Protein AF-A0AA86SRF4-F1 (afdb_monomer_lite)

Foldseek 3Di:
DDDDDDDDPPPDDDQDLFKKKFWLFFAAPCWPPRVCCVVPNDVVGLPLNVQCPPDDVLQGQSGGAQTKMWIFDQAPVSATEIEIEFQAPCNVVSCVRPCVVSVVPFQEFWDPPPPDDDDDDDDDDDDPDTHDHYAYEYQAQDRRRYVRQFVSLVRYDDDPQLPGHAHEYEYAPRRVVVCCVVPVVQVDPDDDPPDDDDRTHRHDYHHFDQAQVGWDDDPNWIWGWFWAFQADPDTTTWIWTFDVATEIAEAKHQGGDPRNLLCQACPHVHAHQEYEAEAAAQDDQDRRTGHPVSVLVSCVGRQHQEYEYGNYHSNDDQVVVQVVQCVVCVVVVRYRYGYDGRRPMDTDRSYDDDDDDDDDDDDYDDDDDDDDDDDDDDDDDDDWFWKKKKWKWFFDDDPPLLVVLLVVLVVVCVVVQFPKWFWWAFPVGGIIIIMTTHTHDDPVSVVVVVVVSVVSCVVRPVVGTDRPDMFIWTWDAKDFPVPDRDDDDDAFWKKKKKKKAFPDPCLVLVQVLVRVVRVVCVVVQPQWGMKTWIATDPGSMIMIMIIGNDPCSVVVCVVPDPPCVVSCVSPVVTRIDMDMTMIGTHDMPPVPDDDPDDDDPPDDPPDPDDDDDDDDDDDD

Radius of gyration: 32.55 Å; chains: 1; bounding box: 124×73×65 Å

Sequence (620 aa):
MAASNGFVDGVATPIPSESALIFLGTGCSSMVPNLMCLLQPSNPLCSVCVQSLSIPPERNPNYRCNTSLLIDYCGDANDHKYILIDVGKTFRETVLRWFVSHRIPRVDSIHNIIRRLGLSDECRESKEEGFSPSQIILTHEHADAVLGLDDIRAVQPFSPTNDIDPTPIYLSQHSMDSIAEKFPYLVRKKRKEGEEIRRVAQIDWNIIADDCNQPFSASGLKFTPLPVMHGEDYICLGFLFGEKTRVAYISDVSRFPTSTEYVISKSGAGQLDLLILDSLYKTGSHNVHLCFPQTLETVKRLCPKQTLLIGMTHEFDHHKDNEFLKEWSKRLKHVTMYTAYCDLSGMFDMTMITYFDGNPDSSDQTQTTQDHAEGNNQLNSSNQFGSFLESNFKLMEASDDLVHGLKHFSLTTVSLGCVQSTIFRSIHGNMIIWYGAWPRQSSKEKEELTLTLKSMLSNNISTMAVLTDHSFLEAYGGESRDGSSTAKFSTGDIISLNSAVTTTNDLNDLCYAVLAILRSRFAKMEGTTSGLCLKGQSKPRMVCIHVWKSLHFCYSWILNSDQRKWMMPYLERFSIEMKYDIFRVVYVSGDNVVDLNCISTHQMLENEKESSRKGQVLQN

Secondary structure (DSSP, 8-state):
------------PPPPSSEEEEEEE-B-TT-BS-HHHHHS--SS--HHHHHTTTS-GGG-TT-B-BSEEEEEEEETTTEEEEEEE---TTHHHHIIIIIHHTT----------SSSS-------------PPPPEEE-S--SHHHHGGGGGHHHHSPP-SS--PPPEEEEE-HHHHHHHHHH-HHHH---PPTT--------EEEEE--S-TT--EEETTEEEEEEEEESSSS-EEEEEEE-SSS-EEEE-S-SB--HHHHHHHSTTTT---SEEEEE---SSS--SSS--HHHHHHHHHHH--SEEEEESB-TT--HHHHHHHHHHHHHHHSS-EEEE--TT--EEE-------------------------------------PEEEEEEEEESS-HHHHHHHHHHHHHHHGGGT-SEEEEEEETTSSEEEEEEEE----HHHHHHHHHHHHHHHHHHTTTTEEEEEEEEEEEEEEEETT--SS----TT-EEEEEEEEESSS-HHHHHHHHHHHHHHHHTTSTTEEEEEEEEESSSSEEEEEEEES-HHHHHHHHHHS-HHHHHHHHHTTS-EEEEEEEEEEEEETTTT--------S-SSSSSS---S--------

pLDDT: mean 71.73, std 24.12, range [18.72, 98.5]

Organism: NCBI:txid92480

Structure (mmCIF, N/CA/C/O backbone):
data_AF-A0AA86SRF4-F1
#
_entry.id   AF-A0AA86SRF4-F1
#
loop_
_atom_site.group_PDB
_atom_site.id
_atom_site.type_symbol
_atom_site.label_atom_id
_atom_site.label_alt_id
_atom_site.label_comp_id
_atom_site.label_asym_id
_atom_site.label_entity_id
_atom_site.label_seq_id
_atom_site.pdbx_PDB_ins_code
_atom_site.Cartn_x
_atom_site.Cartn_y
_atom_site.Cartn_z
_atom_site.occupancy
_atom_site.B_iso_or_equiv
_atom_site.auth_seq_id
_atom_site.auth_comp_id
_atom_site.auth_asym_id
_atom_site.auth_atom_id
_atom_site.pdbx_PDB_model_num
ATOM 1 N N . MET A 1 1 ? 6.069 -49.525 -8.607 1.00 32.09 1 MET A N 1
ATOM 2 C CA . MET A 1 1 ? 6.733 -49.073 -7.365 1.00 32.09 1 MET A CA 1
ATOM 3 C C . MET A 1 1 ? 6.749 -47.558 -7.400 1.00 32.09 1 MET A C 1
ATOM 5 O O . MET A 1 1 ? 7.133 -47.024 -8.433 1.00 32.09 1 MET A O 1
ATOM 9 N N . ALA A 1 2 ? 6.272 -46.882 -6.356 1.00 23.36 2 ALA A N 1
ATOM 10 C CA . ALA A 1 2 ? 6.345 -45.424 -6.278 1.00 23.36 2 ALA A CA 1
ATOM 11 C C . ALA A 1 2 ? 7.733 -45.002 -5.774 1.00 23.36 2 ALA A C 1
ATOM 13 O O . ALA A 1 2 ? 8.275 -45.647 -4.879 1.00 23.36 2 ALA A O 1
ATOM 14 N N . ALA A 1 3 ? 8.290 -43.932 -6.340 1.00 23.45 3 ALA A N 1
ATOM 15 C CA . ALA A 1 3 ? 9.460 -43.254 -5.793 1.00 23.45 3 ALA A CA 1
ATOM 16 C C . ALA A 1 3 ? 8.978 -42.018 -5.022 1.00 23.45 3 ALA A C 1
ATOM 18 O O . ALA A 1 3 ? 8.219 -41.209 -5.555 1.00 23.45 3 ALA A O 1
ATOM 19 N N . SER A 1 4 ? 9.382 -41.897 -3.761 1.00 23.97 4 SER A N 1
ATOM 20 C CA . SER A 1 4 ? 8.994 -40.795 -2.884 1.00 23.97 4 SER A CA 1
ATOM 21 C C . SER A 1 4 ? 9.791 -39.530 -3.210 1.00 23.97 4 SER A C 1
ATOM 23 O O . SER A 1 4 ? 10.974 -39.442 -2.877 1.00 23.97 4 SER A O 1
ATOM 25 N N . ASN A 1 5 ? 9.137 -38.531 -3.807 1.00 26.47 5 ASN A N 1
ATOM 26 C CA . ASN A 1 5 ? 9.680 -37.175 -3.859 1.00 26.47 5 ASN A CA 1
ATOM 27 C C . ASN A 1 5 ? 9.592 -36.556 -2.460 1.00 26.47 5 ASN A C 1
ATOM 29 O O . ASN A 1 5 ? 8.534 -36.075 -2.060 1.00 26.47 5 ASN A O 1
ATOM 33 N N . GLY A 1 6 ? 10.701 -36.574 -1.722 1.00 23.67 6 GLY A N 1
ATOM 34 C CA . GLY A 1 6 ? 10.817 -35.808 -0.487 1.00 23.67 6 GLY A CA 1
ATOM 35 C C . GLY A 1 6 ? 10.820 -34.315 -0.802 1.00 23.67 6 GLY A C 1
ATOM 36 O O . GLY A 1 6 ? 11.800 -33.804 -1.346 1.00 23.67 6 GLY A O 1
ATOM 37 N N . PHE A 1 7 ? 9.742 -33.615 -0.449 1.00 24.80 7 PHE A N 1
ATOM 38 C CA . PHE A 1 7 ? 9.851 -32.185 -0.179 1.00 24.80 7 PHE A CA 1
ATOM 39 C C . PHE A 1 7 ? 10.805 -32.011 1.006 1.00 24.80 7 PHE A C 1
ATOM 41 O O . PHE A 1 7 ? 10.726 -32.752 1.983 1.00 24.80 7 PHE A O 1
ATOM 48 N N . VAL A 1 8 ? 11.732 -31.061 0.902 1.00 27.88 8 VAL A N 1
ATOM 49 C CA . VAL A 1 8 ? 12.547 -30.658 2.049 1.00 27.88 8 VAL A CA 1
ATOM 50 C C . VAL A 1 8 ? 11.694 -29.708 2.875 1.00 27.88 8 VAL A C 1
ATOM 52 O O . VAL A 1 8 ? 11.294 -28.663 2.360 1.00 27.88 8 VAL A O 1
ATOM 55 N N . ASP A 1 9 ? 11.422 -30.068 4.128 1.00 24.50 9 ASP A N 1
ATOM 56 C CA . ASP A 1 9 ? 10.666 -29.228 5.055 1.00 24.50 9 ASP A CA 1
ATOM 57 C C . ASP A 1 9 ? 11.393 -27.896 5.276 1.00 24.50 9 ASP A C 1
ATOM 59 O O . ASP A 1 9 ? 12.367 -27.789 6.027 1.00 24.50 9 ASP A O 1
ATOM 63 N N . GLY A 1 10 ? 10.920 -26.856 4.589 1.00 27.25 10 GLY A N 1
ATOM 64 C CA . GLY A 1 10 ? 11.328 -25.488 4.856 1.00 27.25 10 GLY A CA 1
ATOM 65 C C . GLY A 1 10 ? 10.808 -25.097 6.231 1.00 27.25 10 GLY A C 1
ATOM 66 O O . GLY A 1 10 ? 9.599 -24.951 6.394 1.00 27.25 10 GLY A O 1
ATOM 67 N N . VAL A 1 11 ? 11.714 -24.949 7.205 1.00 27.50 11 VAL A N 1
ATOM 68 C CA . VAL A 1 11 ? 11.384 -24.616 8.600 1.00 27.50 11 VAL A CA 1
ATOM 69 C C . VAL A 1 11 ? 10.406 -23.445 8.632 1.00 27.50 11 VAL A C 1
ATOM 71 O O . VAL A 1 11 ? 10.754 -22.318 8.268 1.00 27.50 11 VAL A O 1
ATOM 74 N N . ALA A 1 12 ? 9.172 -23.728 9.045 1.00 30.08 12 ALA A N 1
ATOM 75 C CA . ALA A 1 12 ? 8.108 -22.744 9.053 1.00 30.08 12 ALA A CA 1
ATOM 76 C C . ALA A 1 12 ? 8.444 -21.643 10.064 1.00 30.08 12 ALA A C 1
ATOM 78 O O . ALA A 1 12 ? 8.451 -21.871 11.273 1.00 30.08 12 ALA A O 1
ATOM 79 N N . THR A 1 13 ? 8.703 -20.431 9.569 1.00 32.09 13 THR A N 1
ATOM 80 C CA . THR A 1 13 ? 8.644 -19.239 10.419 1.00 32.09 13 THR A CA 1
ATOM 81 C C . THR A 1 13 ? 7.219 -19.150 10.975 1.00 32.09 13 THR A C 1
ATOM 83 O O . THR A 1 13 ? 6.288 -19.145 10.157 1.00 32.09 13 THR A O 1
ATOM 86 N N . PRO A 1 14 ? 7.027 -19.124 12.307 1.00 35.41 14 PRO A N 1
ATOM 87 C CA . PRO A 1 14 ? 5.695 -19.096 12.897 1.00 35.41 14 PRO A CA 1
ATOM 88 C C . PRO A 1 14 ? 4.945 -17.829 12.478 1.00 35.41 14 PRO A C 1
ATOM 90 O O . PRO A 1 14 ? 5.559 -16.799 12.191 1.00 35.41 14 PRO A O 1
ATOM 93 N N . ILE A 1 15 ? 3.616 -17.920 12.440 1.00 45.78 15 ILE A N 1
ATOM 94 C CA . ILE A 1 15 ? 2.748 -16.752 12.273 1.00 45.78 15 ILE A CA 1
ATOM 95 C C . ILE A 1 15 ? 2.892 -15.891 13.549 1.00 45.78 15 ILE A C 1
ATOM 97 O O . ILE A 1 15 ? 2.915 -16.469 14.641 1.00 45.78 15 ILE A O 1
ATOM 101 N N . PRO A 1 16 ? 3.054 -14.556 13.457 1.00 50.41 16 PRO A N 1
ATOM 102 C CA . PRO A 1 16 ? 3.181 -13.701 14.639 1.00 50.41 16 PRO A CA 1
ATOM 103 C C . PRO A 1 16 ? 1.925 -13.768 15.514 1.00 50.41 16 PRO A C 1
ATOM 105 O O . PRO A 1 16 ? 0.825 -13.626 15.001 1.00 50.41 16 PRO A O 1
ATOM 108 N N . SER A 1 17 ? 2.070 -13.907 16.832 1.00 59.06 17 SER A N 1
ATOM 109 C CA . SER A 1 17 ? 0.950 -13.959 17.793 1.00 59.06 17 SER A CA 1
ATOM 110 C C . SER A 1 17 ? 0.320 -12.584 18.088 1.00 59.06 17 SER A C 1
ATOM 112 O O . SER A 1 17 ? -0.108 -12.313 19.208 1.00 59.06 17 SER A O 1
ATOM 114 N N . GLU A 1 18 ? 0.331 -11.673 17.116 1.00 70.69 18 GLU A N 1
ATOM 115 C CA . GLU A 1 18 ? -0.086 -10.276 17.253 1.00 70.69 18 GLU A CA 1
ATOM 116 C C . GLU A 1 18 ? -0.958 -9.860 16.066 1.00 70.69 18 GLU A C 1
ATOM 118 O O . GLU A 1 18 ? -0.849 -10.418 14.975 1.00 70.69 18 GLU A O 1
ATOM 123 N N . SER A 1 19 ? -1.824 -8.866 16.277 1.00 81.62 19 SER A N 1
ATOM 124 C CA . SER A 1 19 ? -2.638 -8.307 15.194 1.00 81.62 19 SER A CA 1
ATOM 125 C C . SER A 1 19 ? -1.822 -7.317 14.358 1.00 81.62 19 SER A C 1
ATOM 127 O O . SER A 1 19 ? -0.971 -6.595 14.885 1.00 81.62 19 SER A O 1
ATOM 129 N N . ALA A 1 20 ? -2.101 -7.247 13.058 1.00 82.56 20 ALA A N 1
ATOM 130 C CA . ALA A 1 20 ? -1.389 -6.379 12.127 1.00 82.56 20 ALA A CA 1
ATOM 131 C C . ALA A 1 20 ? -2.330 -5.564 11.233 1.00 82.56 20 ALA A C 1
ATOM 133 O O . ALA A 1 20 ? -3.411 -6.009 10.843 1.00 82.56 20 ALA A O 1
ATOM 134 N N . LEU A 1 21 ? -1.882 -4.362 10.867 1.00 85.38 21 LEU A N 1
ATOM 135 C CA . LEU A 1 21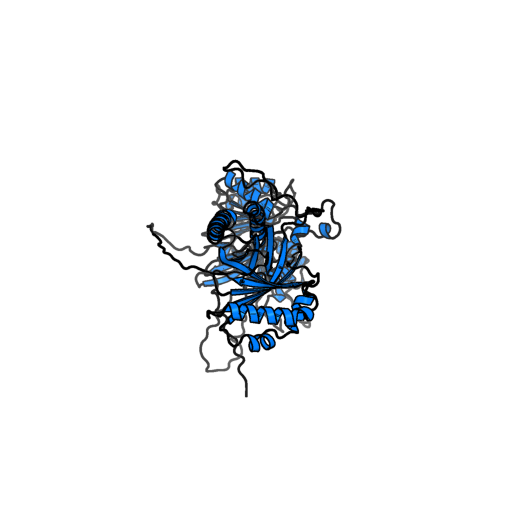 ? -2.516 -3.531 9.844 1.00 85.38 21 LEU A CA 1
ATOM 136 C C . LEU A 1 21 ? -1.647 -3.525 8.589 1.00 85.38 21 LEU A C 1
ATOM 138 O O . LEU A 1 21 ? -0.503 -3.079 8.638 1.00 85.38 21 LEU A O 1
ATOM 142 N N . ILE A 1 22 ? -2.202 -4.015 7.480 1.00 82.31 22 ILE A N 1
ATOM 143 C CA . ILE A 1 22 ? -1.530 -4.188 6.191 1.00 82.31 22 ILE A CA 1
ATOM 144 C C . ILE A 1 22 ? -2.227 -3.299 5.161 1.00 82.31 22 ILE A C 1
ATOM 146 O O . ILE A 1 22 ? -3.333 -3.583 4.694 1.00 82.31 22 ILE A O 1
ATOM 150 N N . PHE A 1 23 ? -1.580 -2.204 4.777 1.00 87.19 23 PHE A N 1
ATOM 151 C CA . PHE A 1 23 ? -2.085 -1.340 3.713 1.00 87.19 23 PHE A CA 1
ATOM 152 C C . PHE A 1 23 ? -1.970 -2.054 2.362 1.00 87.19 23 PHE A C 1
ATOM 154 O O . PHE A 1 23 ? -0.871 -2.398 1.925 1.00 87.19 23 PHE A O 1
ATOM 161 N N . LEU A 1 24 ? -3.098 -2.248 1.678 1.00 86.25 24 LEU A N 1
ATOM 162 C CA . LEU A 1 24 ? -3.122 -2.811 0.327 1.00 86.25 24 LEU A CA 1
ATOM 163 C C . LEU A 1 24 ? -2.938 -1.717 -0.733 1.00 86.25 24 LEU A C 1
ATOM 165 O O . LEU A 1 24 ? -2.275 -1.946 -1.746 1.00 86.25 24 LEU A O 1
ATOM 169 N N . GLY A 1 25 ? -3.476 -0.523 -0.469 1.00 89.38 25 GLY A N 1
ATOM 170 C CA . GLY A 1 25 ? -3.278 0.683 -1.267 1.00 89.38 25 GLY A CA 1
ATOM 171 C C . GLY A 1 25 ? -3.463 1.957 -0.441 1.00 89.38 25 GLY A C 1
ATOM 172 O O . GLY A 1 25 ? -4.143 1.950 0.585 1.00 89.38 25 GLY A O 1
ATOM 173 N N . THR A 1 26 ? -2.822 3.048 -0.871 1.00 94.62 26 THR A N 1
ATOM 174 C CA . THR A 1 26 ? -2.781 4.338 -0.145 1.00 94.62 26 THR A CA 1
ATOM 175 C C . THR A 1 26 ? -2.970 5.562 -1.052 1.00 94.62 26 THR A C 1
ATOM 177 O O . THR A 1 26 ? -2.779 6.700 -0.617 1.00 94.62 26 THR A O 1
ATOM 180 N N . GLY A 1 27 ? -3.315 5.341 -2.325 1.00 93.88 27 GLY A N 1
ATOM 181 C CA . GLY A 1 27 ? -3.467 6.376 -3.345 1.00 93.88 27 GLY A CA 1
ATOM 182 C C . GLY A 1 27 ? -4.923 6.717 -3.655 1.00 93.88 27 GLY A C 1
ATOM 183 O O . GLY A 1 27 ? -5.831 5.920 -3.428 1.00 93.88 27 GLY A O 1
ATOM 184 N N . CYS A 1 28 ? -5.118 7.905 -4.228 1.00 94.62 28 CYS A N 1
ATOM 185 C CA . CYS A 1 28 ? -6.417 8.410 -4.674 1.00 94.62 28 CYS A CA 1
ATOM 186 C C . CYS A 1 28 ? -7.115 7.512 -5.714 1.00 94.62 28 CYS A C 1
ATOM 188 O O . CYS A 1 28 ? -6.526 6.585 -6.283 1.00 94.62 28 CYS A O 1
ATOM 190 N N . SER A 1 29 ? -8.343 7.883 -6.077 1.00 93.69 29 SER A N 1
ATOM 191 C CA . SER A 1 29 ? -9.134 7.261 -7.145 1.00 93.69 29 SER A CA 1
ATOM 192 C C . SER A 1 29 ? -8.411 7.095 -8.490 1.00 93.69 29 SER A C 1
ATOM 194 O O . SER A 1 29 ? -8.712 6.154 -9.228 1.00 93.69 29 SER A O 1
ATOM 196 N N . SER A 1 30 ? -7.432 7.948 -8.824 1.00 92.75 30 SER A N 1
ATOM 197 C CA . SER A 1 30 ? -6.642 7.846 -10.066 1.00 92.75 30 SER A CA 1
ATOM 198 C C . SER A 1 30 ? -5.364 7.000 -9.963 1.00 92.75 30 SER A C 1
ATOM 200 O O . SER A 1 30 ? -4.693 6.829 -10.980 1.00 92.75 30 SER A O 1
ATOM 202 N N . MET A 1 31 ? -5.041 6.485 -8.768 1.00 94.50 31 MET A N 1
ATOM 203 C CA . MET A 1 31 ? -3.782 5.810 -8.416 1.00 94.50 31 MET A CA 1
ATOM 204 C C . MET A 1 31 ? -2.529 6.692 -8.606 1.00 94.50 31 MET A C 1
ATOM 206 O O . MET A 1 31 ? -2.599 7.841 -9.055 1.00 94.50 31 MET A O 1
ATOM 210 N N . VAL A 1 32 ? -1.363 6.147 -8.245 1.00 93.94 32 VAL A N 1
ATOM 211 C CA . VAL A 1 32 ? -0.045 6.684 -8.625 1.00 93.94 32 VAL A CA 1
ATOM 212 C C . VAL A 1 32 ? 0.792 5.532 -9.212 1.00 93.94 32 VAL A C 1
ATOM 214 O O . VAL A 1 32 ? 0.887 4.502 -8.545 1.00 93.94 32 VAL A O 1
ATOM 217 N N . PRO A 1 33 ? 1.384 5.648 -10.421 1.00 93.38 33 PRO A N 1
ATOM 218 C CA . PRO A 1 33 ? 1.424 6.822 -11.302 1.00 93.38 33 PRO A CA 1
ATOM 219 C C . PRO A 1 33 ? 0.057 7.240 -11.846 1.00 93.38 33 PRO A C 1
ATOM 221 O O . PRO A 1 33 ? -0.764 6.411 -12.228 1.00 93.38 33 PRO A O 1
ATOM 224 N N . ASN A 1 34 ? -0.148 8.553 -11.972 1.00 93.06 34 ASN A N 1
ATOM 225 C CA . ASN A 1 34 ? -1.285 9.079 -12.715 1.00 93.06 34 ASN A CA 1
ATOM 226 C C . ASN A 1 34 ? -1.063 8.855 -14.222 1.00 93.06 34 ASN A C 1
ATOM 228 O O . ASN A 1 34 ? -0.059 9.302 -14.784 1.00 93.06 34 ASN A O 1
ATOM 232 N N . LEU A 1 35 ? -2.016 8.194 -14.884 1.00 88.38 35 LEU A N 1
ATOM 233 C CA . LEU A 1 35 ? -1.898 7.785 -16.289 1.00 88.38 35 LEU A CA 1
ATOM 234 C C . LEU A 1 35 ? -1.670 8.957 -17.259 1.00 88.38 35 LEU A C 1
ATOM 236 O O . LEU A 1 35 ? -0.933 8.799 -18.234 1.00 88.38 35 LEU A O 1
ATOM 240 N N . MET A 1 36 ? -2.235 10.142 -16.999 1.00 88.94 36 MET A N 1
ATOM 241 C CA . MET A 1 36 ? -2.053 11.295 -17.889 1.00 88.94 36 MET A CA 1
ATOM 242 C C . MET A 1 36 ? -0.616 11.819 -17.869 1.00 88.94 36 MET A C 1
ATOM 244 O O . MET A 1 36 ? -0.117 12.212 -18.918 1.00 88.94 36 MET A O 1
ATOM 248 N N . CYS A 1 37 ? 0.101 11.732 -16.743 1.00 88.62 37 CYS A N 1
ATOM 249 C CA . CYS A 1 37 ? 1.527 12.082 -16.693 1.00 88.62 37 CYS A CA 1
ATOM 250 C C . CYS A 1 37 ? 2.426 11.132 -17.499 1.00 88.62 37 CYS A C 1
ATOM 252 O O . CYS A 1 37 ? 3.557 11.501 -17.810 1.00 88.62 37 CYS A O 1
ATOM 254 N N . LEU A 1 38 ? 1.950 9.924 -17.818 1.00 82.25 38 LEU A N 1
ATOM 255 C CA . LEU A 1 38 ? 2.671 8.952 -18.644 1.00 82.25 38 LEU A CA 1
ATOM 256 C C . LEU A 1 38 ? 2.307 9.091 -20.129 1.00 82.25 38 LEU A C 1
ATOM 258 O O . LEU A 1 38 ? 3.181 9.016 -20.988 1.00 82.25 38 LEU A O 1
ATOM 262 N N . LEU A 1 39 ? 1.022 9.311 -20.430 1.00 84.19 39 LEU A N 1
ATOM 263 C CA . LEU A 1 39 ? 0.507 9.450 -21.797 1.00 84.19 39 LEU A CA 1
ATOM 264 C C . LEU A 1 39 ? 0.758 10.841 -22.401 1.00 84.19 39 LEU A C 1
ATOM 266 O O . LEU A 1 39 ? 0.905 10.966 -23.615 1.00 84.19 39 LEU A O 1
ATOM 270 N N . GLN A 1 40 ? 0.798 11.885 -21.569 1.00 86.75 40 GLN A N 1
ATOM 271 C CA . GLN A 1 40 ? 1.071 13.274 -21.949 1.00 86.75 40 GLN A CA 1
ATOM 272 C C . GLN A 1 40 ? 2.042 13.907 -20.933 1.00 86.75 40 GLN A C 1
ATOM 274 O O . GLN A 1 40 ? 1.621 14.661 -20.051 1.00 86.75 40 GLN A O 1
ATOM 279 N N . PRO A 1 41 ? 3.349 13.587 -21.008 1.00 80.94 41 PRO A N 1
ATOM 280 C CA . PRO A 1 41 ? 4.312 14.037 -20.011 1.00 80.94 41 PRO A CA 1
ATOM 281 C C . PRO A 1 41 ? 4.491 15.561 -20.012 1.00 80.94 41 PRO A C 1
ATOM 283 O O . PRO A 1 41 ? 4.725 16.180 -21.051 1.00 80.94 41 PRO A O 1
ATOM 286 N N . SER A 1 42 ? 4.410 16.165 -18.827 1.00 78.31 42 SER A N 1
ATOM 287 C CA . SER A 1 42 ? 4.652 17.593 -18.609 1.00 78.31 42 SER A CA 1
ATOM 288 C C . SER A 1 42 ? 6.135 17.958 -18.764 1.00 78.31 42 SER A C 1
ATOM 290 O O . SER A 1 42 ? 7.014 17.105 -18.642 1.00 78.31 42 SER A O 1
ATOM 292 N N . ASN A 1 43 ? 6.432 19.245 -18.964 1.00 73.31 43 ASN A N 1
ATOM 293 C CA . ASN A 1 43 ? 7.792 19.777 -18.851 1.00 73.31 43 ASN A CA 1
ATOM 294 C C . ASN A 1 43 ? 7.833 20.876 -17.766 1.00 73.31 43 ASN A C 1
ATOM 296 O O . ASN A 1 43 ? 7.218 21.924 -17.977 1.00 73.31 43 ASN A O 1
ATOM 300 N N . PRO A 1 44 ? 8.515 20.670 -16.620 1.00 80.25 44 PRO A N 1
ATOM 301 C CA . PRO A 1 44 ? 9.245 19.460 -16.227 1.00 80.25 44 PRO A CA 1
ATOM 302 C C . PRO A 1 44 ? 8.328 18.247 -15.991 1.00 80.25 44 PRO A C 1
ATOM 304 O O . PRO A 1 44 ? 7.126 18.388 -15.757 1.00 80.25 44 PRO A O 1
ATOM 307 N N . LEU A 1 45 ? 8.910 17.045 -16.042 1.00 84.19 45 LEU A N 1
ATOM 308 C CA . LEU A 1 45 ? 8.210 15.782 -15.781 1.00 84.19 45 LEU A CA 1
ATOM 309 C C . LEU A 1 45 ? 7.714 15.709 -14.327 1.00 84.19 45 LEU A C 1
ATOM 311 O O . LEU A 1 45 ? 8.409 16.141 -13.406 1.00 84.19 45 LEU A O 1
ATOM 315 N N . CYS A 1 46 ? 6.549 15.092 -14.103 1.00 90.12 46 CYS A N 1
ATOM 316 C CA . CYS A 1 46 ? 6.061 14.778 -12.757 1.00 90.12 46 CYS A CA 1
ATOM 317 C C . CYS A 1 46 ? 7.014 13.786 -12.062 1.00 90.12 46 CYS A C 1
ATOM 319 O O . CYS A 1 46 ? 7.033 12.597 -12.393 1.00 90.12 46 CYS A O 1
ATOM 321 N N . SER A 1 47 ? 7.791 14.267 -11.085 1.00 90.25 47 SER A N 1
ATOM 322 C CA . SER A 1 47 ? 8.826 13.471 -10.412 1.00 90.25 47 SER A CA 1
ATOM 323 C C . SER A 1 47 ? 8.265 12.221 -9.739 1.00 90.25 47 SER A C 1
ATOM 325 O O . SER A 1 47 ? 8.855 11.155 -9.874 1.00 90.25 47 SER A O 1
ATOM 327 N N . VAL A 1 48 ? 7.111 12.323 -9.076 1.00 92.00 48 VAL A N 1
ATOM 328 C CA . VAL A 1 48 ? 6.479 11.201 -8.363 1.00 92.00 48 VAL A CA 1
ATOM 329 C C . VAL A 1 48 ? 6.032 10.110 -9.336 1.00 92.00 48 VAL A C 1
ATOM 331 O O . VAL A 1 48 ? 6.301 8.939 -9.092 1.00 92.00 48 VAL A O 1
ATOM 334 N N . CYS A 1 49 ? 5.436 10.468 -10.481 1.00 91.12 49 CYS A N 1
ATOM 335 C CA . CYS A 1 49 ? 5.055 9.479 -11.497 1.00 91.12 49 CYS A CA 1
ATOM 336 C C . CYS A 1 49 ? 6.285 8.796 -12.121 1.00 91.12 49 CYS A C 1
ATOM 338 O O . CYS A 1 49 ? 6.277 7.582 -12.307 1.00 91.12 49 CYS A O 1
ATOM 340 N N . VAL A 1 50 ? 7.368 9.537 -12.382 1.00 87.44 50 VAL A N 1
ATOM 341 C CA . VAL A 1 50 ? 8.628 8.953 -12.880 1.00 87.44 50 VAL A CA 1
ATOM 342 C C . VAL A 1 50 ? 9.270 8.031 -11.834 1.00 87.44 50 VAL A C 1
ATOM 344 O O . VAL A 1 50 ? 9.680 6.921 -12.166 1.00 87.44 50 VAL A O 1
ATOM 347 N N . GLN A 1 51 ? 9.311 8.440 -10.562 1.00 86.81 51 GLN A N 1
ATOM 348 C CA . GLN A 1 51 ? 9.814 7.607 -9.464 1.00 86.81 51 GLN A CA 1
ATOM 349 C C . GLN A 1 51 ? 8.955 6.356 -9.238 1.00 86.81 51 GLN A C 1
ATOM 351 O O . GLN A 1 51 ? 9.505 5.283 -9.020 1.00 86.81 51 GLN A O 1
ATOM 356 N N . SER A 1 52 ? 7.627 6.446 -9.359 1.00 85.94 52 SER A N 1
ATOM 357 C CA . SER A 1 52 ? 6.717 5.299 -9.196 1.00 85.94 52 SER A CA 1
ATOM 358 C C . SER A 1 52 ? 6.932 4.170 -10.220 1.00 85.94 52 SER A C 1
ATOM 360 O O . SER A 1 52 ? 6.395 3.080 -10.055 1.00 85.94 52 SER A O 1
ATOM 362 N N . LEU A 1 53 ? 7.754 4.409 -11.250 1.00 83.50 53 LEU A N 1
ATOM 363 C CA . LEU A 1 53 ? 8.167 3.432 -12.261 1.00 83.50 53 LEU A CA 1
ATOM 364 C C . LEU A 1 53 ? 9.680 3.121 -12.245 1.00 83.50 53 LEU A C 1
ATOM 366 O O . LEU A 1 53 ? 10.144 2.345 -13.078 1.00 83.50 53 LEU A O 1
ATOM 370 N N . SER A 1 54 ? 10.472 3.713 -11.340 1.00 78.56 54 SER A N 1
ATOM 371 C CA . SER A 1 54 ? 11.939 3.549 -11.328 1.00 78.56 54 SER A CA 1
ATOM 372 C C . SER A 1 54 ? 12.410 2.218 -10.727 1.00 78.56 54 SER A C 1
ATOM 374 O O . SER A 1 54 ? 13.468 1.708 -11.102 1.00 78.56 54 SER A O 1
ATOM 376 N N . ILE A 1 55 ? 11.620 1.654 -9.811 1.00 77.88 55 ILE A N 1
ATOM 377 C CA . ILE A 1 55 ? 11.836 0.370 -9.131 1.00 77.88 55 ILE A CA 1
ATOM 378 C C . ILE A 1 55 ? 10.512 -0.418 -9.070 1.00 77.88 55 ILE A C 1
ATOM 380 O O . ILE A 1 55 ? 9.451 0.212 -9.153 1.00 77.88 55 ILE A O 1
ATOM 384 N N . PRO A 1 56 ? 10.548 -1.764 -8.938 1.00 74.62 56 PRO A N 1
ATOM 385 C CA . PRO A 1 56 ? 9.350 -2.607 -8.952 1.00 74.62 56 PRO A CA 1
ATOM 386 C C . PRO A 1 56 ? 8.288 -2.156 -7.937 1.00 74.62 56 PRO A C 1
ATOM 388 O O . PRO A 1 56 ? 8.672 -1.753 -6.832 1.00 74.62 56 PRO A O 1
ATOM 391 N N . PRO A 1 57 ? 6.983 -2.219 -8.275 1.00 69.56 57 PRO A N 1
ATOM 392 C CA . PRO A 1 57 ? 5.912 -1.641 -7.464 1.00 69.56 57 PRO A CA 1
ATOM 393 C C . PRO A 1 57 ? 5.916 -2.084 -6.001 1.00 69.56 57 PRO A C 1
ATOM 395 O O . PRO A 1 57 ? 5.573 -1.292 -5.130 1.00 69.56 57 PRO A O 1
ATOM 398 N N . GLU A 1 58 ? 6.329 -3.322 -5.724 1.00 66.88 58 GLU A N 1
ATOM 399 C CA . GLU A 1 58 ? 6.371 -3.946 -4.395 1.00 66.88 58 GLU A CA 1
ATOM 400 C C . GLU A 1 58 ? 7.367 -3.260 -3.449 1.00 66.88 58 GLU A C 1
ATOM 402 O O . GLU A 1 58 ? 7.270 -3.389 -2.234 1.00 66.88 58 GLU A O 1
ATOM 407 N N . ARG A 1 59 ? 8.326 -2.506 -3.995 1.00 72.00 59 ARG A N 1
ATOM 408 C CA . ARG A 1 59 ? 9.357 -1.777 -3.241 1.00 72.00 59 ARG A CA 1
ATOM 409 C C . ARG A 1 59 ? 9.257 -0.263 -3.432 1.00 72.00 59 ARG A C 1
ATOM 411 O O . ARG A 1 59 ? 10.202 0.446 -3.100 1.00 72.00 59 ARG A O 1
ATOM 418 N N . ASN A 1 60 ? 8.167 0.227 -4.024 1.00 77.56 60 ASN A N 1
ATOM 419 C CA . ASN A 1 60 ? 8.069 1.590 -4.529 1.00 77.56 60 ASN A CA 1
ATOM 420 C C . ASN A 1 60 ? 7.006 2.403 -3.775 1.00 77.56 60 ASN A C 1
ATOM 422 O O . ASN A 1 60 ? 5.830 2.338 -4.135 1.00 77.56 60 ASN A O 1
ATOM 426 N N . PRO A 1 61 ? 7.384 3.241 -2.793 1.00 82.06 61 PRO A N 1
ATOM 427 C CA . PRO A 1 61 ? 6.410 3.971 -1.985 1.00 82.06 61 PRO A CA 1
ATOM 428 C C . PRO A 1 61 ? 5.696 5.128 -2.701 1.00 82.06 61 PRO A C 1
ATOM 430 O O . PRO A 1 61 ? 4.760 5.737 -2.168 1.00 82.06 61 PRO A O 1
ATOM 433 N N . ASN A 1 62 ? 6.088 5.399 -3.947 1.00 85.88 62 ASN A N 1
ATOM 434 C CA . ASN A 1 62 ? 5.368 6.286 -4.849 1.00 85.88 62 ASN A CA 1
ATOM 435 C C . ASN A 1 62 ? 4.478 5.531 -5.854 1.00 85.88 62 ASN A C 1
ATOM 437 O O . ASN A 1 62 ? 3.675 6.182 -6.513 1.00 85.88 62 ASN A O 1
ATOM 441 N N . TYR A 1 63 ? 4.525 4.194 -5.934 1.00 89.06 63 TYR A N 1
ATOM 442 C CA . TYR A 1 63 ? 3.480 3.398 -6.591 1.00 89.06 63 TYR A CA 1
ATOM 443 C C . TYR A 1 63 ? 2.360 3.109 -5.583 1.00 89.06 63 TYR A C 1
ATOM 445 O O . TYR A 1 63 ? 2.584 2.475 -4.551 1.00 89.06 63 TYR A O 1
ATOM 453 N N . ARG A 1 64 ? 1.137 3.564 -5.870 1.00 92.38 64 ARG A N 1
ATOM 454 C CA . ARG A 1 64 ? 0.003 3.480 -4.939 1.00 92.38 64 ARG A CA 1
ATOM 455 C C . ARG A 1 64 ? -1.254 2.985 -5.641 1.00 92.38 64 ARG A C 1
ATOM 457 O O . ARG A 1 64 ? -1.835 3.697 -6.462 1.00 92.38 64 ARG A O 1
ATOM 464 N N . CYS A 1 65 ? -1.685 1.783 -5.265 1.00 93.75 65 CYS A N 1
ATOM 465 C CA . CYS A 1 65 ? -3.020 1.261 -5.552 1.00 93.75 65 CYS A CA 1
ATOM 466 C C . CYS A 1 65 ? -4.102 2.110 -4.854 1.00 93.75 65 CYS A C 1
ATOM 468 O O . CYS A 1 65 ? -3.780 2.913 -3.970 1.00 93.75 65 CYS A O 1
ATOM 470 N N . ASN A 1 66 ? -5.375 1.927 -5.226 1.00 94.94 66 ASN A N 1
ATOM 471 C CA . ASN A 1 66 ? -6.479 2.613 -4.550 1.00 94.94 66 ASN A CA 1
ATOM 472 C C . ASN A 1 66 ? -6.522 2.244 -3.064 1.00 94.94 66 ASN A C 1
ATOM 474 O O . ASN A 1 66 ? -6.233 1.101 -2.704 1.00 94.94 66 ASN A O 1
ATOM 478 N N . THR A 1 67 ? -6.868 3.225 -2.230 1.00 95.31 67 THR A N 1
ATOM 479 C CA . THR A 1 67 ? -7.044 3.092 -0.781 1.00 95.31 67 THR A CA 1
ATOM 480 C C . THR A 1 67 ? -7.798 1.811 -0.399 1.00 95.31 67 THR A C 1
ATOM 482 O O . THR A 1 67 ? -8.914 1.582 -0.849 1.00 95.31 67 THR A O 1
ATOM 485 N N . SER A 1 68 ? -7.153 0.956 0.400 1.00 94.12 68 SER A N 1
ATOM 486 C CA . SER A 1 68 ? -7.720 -0.291 0.934 1.00 94.12 68 SER A CA 1
ATOM 487 C C . SER A 1 68 ? -6.823 -0.809 2.065 1.00 94.12 68 SER A C 1
ATOM 489 O O . SER A 1 68 ? -5.591 -0.697 1.987 1.00 94.12 68 SER A O 1
ATOM 491 N N . LEU A 1 69 ? -7.425 -1.349 3.126 1.00 92.75 69 LEU A N 1
ATOM 492 C CA . LEU A 1 69 ? -6.735 -1.801 4.339 1.00 92.75 69 LEU A CA 1
ATOM 493 C C . LEU A 1 69 ? -7.129 -3.236 4.681 1.00 92.75 69 LEU A C 1
ATOM 495 O O . LEU A 1 69 ? -8.310 -3.544 4.792 1.00 92.75 69 LEU A O 1
ATOM 499 N N . LEU A 1 70 ? -6.142 -4.092 4.925 1.00 89.25 70 LEU A N 1
ATOM 500 C CA . LEU A 1 70 ? -6.347 -5.438 5.439 1.00 89.25 70 LEU A CA 1
ATOM 501 C C . LEU A 1 70 ? -5.909 -5.500 6.904 1.00 89.25 70 LEU A C 1
ATOM 503 O O . LEU A 1 70 ? -4.779 -5.156 7.246 1.00 89.25 70 LEU A O 1
ATOM 507 N N . ILE A 1 71 ? -6.823 -5.922 7.767 1.00 89.12 71 ILE A N 1
ATOM 508 C CA . ILE A 1 71 ? -6.593 -6.163 9.188 1.00 89.12 71 ILE A CA 1
ATOM 509 C C . ILE A 1 71 ? -6.366 -7.667 9.347 1.00 89.12 71 ILE A C 1
ATOM 511 O O . ILE A 1 71 ? -7.257 -8.453 9.024 1.00 89.12 71 ILE A O 1
ATOM 515 N 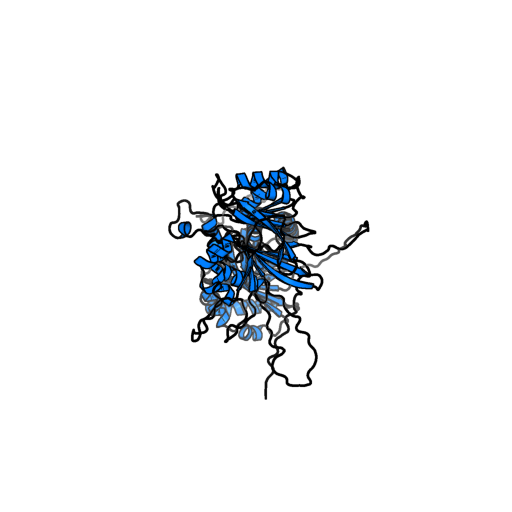N . ASP A 1 72 ? -5.194 -8.063 9.833 1.00 84.31 72 ASP A N 1
ATOM 516 C CA . ASP A 1 72 ? -4.954 -9.406 10.364 1.00 84.31 72 ASP A CA 1
ATOM 517 C C . ASP A 1 72 ? -5.244 -9.348 11.869 1.00 84.31 72 ASP A C 1
ATOM 519 O O . ASP A 1 72 ? -4.491 -8.736 12.629 1.00 84.31 72 ASP A O 1
ATOM 523 N N . TYR A 1 73 ? -6.392 -9.881 12.289 1.00 84.31 73 TYR A N 1
ATOM 524 C CA . TYR A 1 73 ? -6.830 -9.869 13.681 1.00 84.31 73 TYR A CA 1
ATOM 525 C C . TYR A 1 73 ? -6.608 -11.242 14.317 1.00 84.31 73 TYR A C 1
ATOM 527 O O . TYR A 1 73 ? -7.326 -12.201 14.025 1.00 84.31 73 TYR A O 1
ATOM 535 N N . CYS A 1 74 ? -5.624 -11.319 15.212 1.00 79.62 74 CYS A N 1
ATOM 536 C CA . CYS A 1 74 ? -5.364 -12.495 16.034 1.00 79.62 74 CYS A CA 1
ATOM 537 C C . CYS A 1 74 ? -6.256 -12.451 17.285 1.00 79.62 74 CYS A C 1
ATOM 539 O O . CYS A 1 74 ? -6.182 -11.500 18.065 1.00 79.62 74 CYS A O 1
ATOM 541 N N . GLY A 1 75 ? -7.129 -13.448 17.456 1.00 69.06 75 GLY A N 1
ATOM 542 C CA . GLY A 1 75 ? -8.014 -13.570 18.623 1.00 69.06 75 GLY A CA 1
ATOM 543 C C . GLY A 1 75 ? -7.462 -14.485 19.724 1.00 69.06 75 GLY A C 1
ATOM 544 O O . GLY A 1 75 ? -6.464 -15.170 19.526 1.00 69.06 75 GLY A O 1
ATOM 545 N N . ASP A 1 76 ? -8.169 -14.570 20.857 1.00 64.00 76 ASP A N 1
ATOM 546 C CA . ASP A 1 76 ? -7.758 -15.265 22.100 1.00 64.00 76 ASP A CA 1
ATOM 547 C C . ASP A 1 76 ? -7.259 -16.719 21.942 1.00 64.00 76 ASP A C 1
ATOM 549 O O . ASP A 1 76 ? -6.544 -17.234 22.800 1.00 64.00 76 ASP A O 1
ATOM 553 N N . ALA A 1 77 ? -7.644 -17.402 20.860 1.00 60.72 77 ALA A N 1
ATOM 554 C CA . ALA A 1 77 ? -7.226 -18.769 20.535 1.00 60.72 77 ALA A CA 1
ATOM 555 C C . ALA A 1 77 ? -5.918 -18.852 19.710 1.00 60.72 77 ALA A C 1
ATOM 557 O O . ALA A 1 77 ? -5.551 -19.939 19.274 1.00 60.72 77 ALA A O 1
ATOM 558 N N . ASN A 1 78 ? -5.247 -17.721 19.460 1.00 63.97 78 ASN A N 1
ATOM 559 C CA . ASN A 1 78 ? -4.206 -17.548 18.435 1.00 63.97 78 ASN A CA 1
ATOM 560 C C . ASN A 1 78 ? -4.700 -17.913 17.009 1.00 63.97 78 ASN A C 1
ATOM 562 O O . ASN A 1 78 ? -3.947 -18.392 16.160 1.00 63.97 78 ASN A O 1
ATOM 566 N N . ASP A 1 79 ? -5.994 -17.687 16.763 1.00 72.50 79 ASP A N 1
ATOM 567 C CA . ASP A 1 79 ? -6.672 -17.854 15.473 1.00 72.50 79 ASP A CA 1
ATOM 568 C C . ASP A 1 79 ? -6.680 -16.516 14.718 1.00 72.50 79 ASP A C 1
ATOM 570 O O . ASP A 1 79 ? -7.111 -15.495 15.267 1.00 72.50 79 ASP A O 1
ATOM 574 N N . HIS A 1 80 ? -6.190 -16.531 13.476 1.00 75.31 80 HIS A N 1
ATOM 575 C CA . HIS A 1 80 ? -5.972 -15.349 12.641 1.00 75.31 80 HIS A CA 1
ATOM 576 C C . HIS A 1 80 ? -7.139 -15.111 11.689 1.00 75.31 80 HIS A C 1
ATOM 578 O O . HIS A 1 80 ? -7.511 -15.980 10.897 1.00 75.31 80 HIS A O 1
ATOM 584 N N . LYS A 1 81 ? -7.712 -13.908 11.749 1.00 81.88 81 LYS A N 1
ATOM 585 C CA . LYS A 1 81 ? -8.938 -13.559 11.032 1.00 81.88 81 LYS A CA 1
ATOM 586 C C . LYS A 1 81 ? -8.750 -12.282 10.239 1.00 81.88 81 LYS A C 1
ATOM 588 O O . LYS A 1 81 ? -8.492 -11.215 10.787 1.00 81.88 81 LYS A O 1
ATOM 593 N N . TYR A 1 82 ? -8.953 -12.395 8.937 1.00 84.00 82 TYR A N 1
ATOM 594 C CA . TYR A 1 82 ? -8.704 -11.313 7.999 1.00 84.00 82 TYR A CA 1
ATOM 595 C C . TYR A 1 82 ? -9.962 -10.461 7.801 1.00 84.00 82 TYR A C 1
ATOM 597 O O . TYR A 1 82 ? -11.045 -10.988 7.538 1.00 84.00 82 TYR A O 1
ATOM 605 N N . ILE A 1 83 ? -9.837 -9.141 7.926 1.00 90.38 83 ILE A N 1
ATOM 606 C CA . ILE A 1 83 ? -10.934 -8.190 7.700 1.00 90.38 83 ILE A CA 1
ATOM 607 C C . ILE A 1 83 ? -10.454 -7.136 6.707 1.00 90.38 83 ILE A C 1
ATOM 609 O O . ILE A 1 83 ? -9.473 -6.439 6.957 1.00 90.38 83 ILE A O 1
ATOM 613 N N . LEU A 1 84 ? -11.121 -7.042 5.562 1.00 92.94 84 LEU A N 1
ATOM 614 C CA . LEU A 1 84 ? -10.728 -6.194 4.442 1.00 92.94 84 LEU A CA 1
ATOM 615 C C . LEU A 1 84 ? -11.635 -4.966 4.359 1.00 92.94 84 LEU A C 1
ATOM 617 O O . LEU A 1 84 ? -12.838 -5.109 4.166 1.00 92.94 84 LEU A O 1
ATOM 621 N N . ILE A 1 85 ? -11.062 -3.771 4.459 1.00 96.50 85 ILE A N 1
ATOM 622 C CA . ILE A 1 85 ? -11.754 -2.517 4.167 1.00 96.50 85 ILE A CA 1
ATOM 623 C C . ILE A 1 85 ? -11.491 -2.136 2.705 1.00 96.50 85 ILE A C 1
ATOM 625 O O . ILE A 1 85 ? -10.338 -1.953 2.299 1.00 96.50 85 ILE A O 1
ATOM 629 N N . ASP A 1 86 ? -12.587 -2.030 1.954 1.00 97.44 86 ASP A N 1
ATOM 630 C CA . ASP A 1 86 ? -12.705 -1.740 0.522 1.00 97.44 86 ASP A CA 1
ATOM 631 C C . ASP A 1 86 ? -12.034 -2.730 -0.453 1.00 97.44 86 ASP A C 1
ATOM 633 O O . ASP A 1 86 ? -10.960 -3.291 -0.230 1.00 97.44 86 ASP A O 1
ATOM 637 N N . VAL A 1 87 ? -12.697 -2.925 -1.597 1.00 94.12 87 VAL A N 1
ATOM 638 C CA . VAL A 1 87 ? -12.302 -3.799 -2.714 1.00 94.12 87 VAL A CA 1
ATOM 639 C C . VAL A 1 87 ? -12.346 -3.012 -4.023 1.00 94.12 87 VAL A C 1
ATOM 641 O O . VAL A 1 87 ? -13.168 -3.244 -4.911 1.00 94.12 87 VAL A O 1
ATOM 644 N N . GLY A 1 88 ? -11.442 -2.043 -4.144 1.00 93.31 88 GLY A N 1
ATOM 645 C CA . GLY A 1 88 ? -11.295 -1.211 -5.335 1.00 93.31 88 GLY A CA 1
ATOM 646 C C . GLY A 1 88 ? -10.904 -1.968 -6.606 1.00 93.31 88 GLY A C 1
ATOM 647 O O . GLY A 1 88 ? -10.494 -3.126 -6.576 1.00 93.31 88 GLY A O 1
ATOM 648 N N . LYS A 1 89 ? -10.930 -1.276 -7.750 1.00 94.06 89 LYS A N 1
ATOM 649 C CA . LYS A 1 89 ? -10.440 -1.790 -9.053 1.00 94.06 89 LYS A CA 1
ATOM 650 C C . LYS A 1 89 ? -8.998 -2.329 -9.046 1.00 94.06 89 LYS A C 1
ATOM 652 O O . LYS A 1 89 ? -8.647 -3.104 -9.929 1.00 94.06 89 LYS A O 1
ATOM 657 N N . THR A 1 90 ? -8.165 -1.958 -8.070 1.00 92.38 90 THR A N 1
ATOM 658 C CA . THR A 1 90 ? -6.815 -2.522 -7.877 1.00 92.38 90 THR A CA 1
ATOM 659 C C . THR A 1 90 ? -6.771 -3.800 -7.028 1.00 92.38 90 THR A C 1
ATOM 661 O O . THR A 1 90 ? -5.696 -4.372 -6.891 1.00 92.38 90 THR A O 1
ATOM 664 N N . PHE A 1 91 ? -7.894 -4.285 -6.482 1.00 90.31 91 PHE A N 1
ATOM 665 C CA . PHE A 1 91 ? -7.958 -5.440 -5.568 1.00 90.31 91 PHE A CA 1
ATOM 666 C C . PHE A 1 91 ? -7.216 -6.682 -6.088 1.00 90.31 91 PHE A C 1
ATOM 668 O O . PHE A 1 91 ? -6.441 -7.308 -5.371 1.00 90.31 91 PHE A O 1
ATOM 675 N N . ARG A 1 92 ? -7.375 -7.015 -7.372 1.00 85.81 92 ARG A N 1
ATOM 676 C CA . ARG A 1 92 ? -6.673 -8.156 -7.972 1.00 85.81 92 ARG A CA 1
ATOM 677 C C . ARG A 1 92 ? -5.152 -7.969 -8.042 1.00 85.81 92 ARG A C 1
ATOM 679 O O . ARG A 1 92 ? -4.421 -8.951 -7.955 1.00 85.81 92 ARG A O 1
ATOM 686 N N . GLU A 1 93 ? -4.668 -6.736 -8.183 1.00 85.88 93 GLU A N 1
ATOM 687 C CA . GLU A 1 93 ? -3.234 -6.426 -8.123 1.00 85.88 93 GLU A CA 1
ATOM 688 C C . GLU A 1 93 ? -2.712 -6.547 -6.683 1.00 85.88 93 GLU A C 1
ATOM 690 O O . GLU A 1 93 ? -1.676 -7.169 -6.449 1.00 85.88 93 GLU A O 1
ATOM 695 N N . THR A 1 94 ? -3.453 -6.016 -5.704 1.00 81.44 94 THR A N 1
ATOM 696 C CA . THR A 1 94 ? -3.046 -6.042 -4.291 1.00 81.44 94 THR A CA 1
ATOM 697 C C . THR A 1 94 ? -3.065 -7.456 -3.707 1.00 81.44 94 THR A C 1
ATOM 699 O O . THR A 1 94 ? -2.165 -7.803 -2.945 1.00 81.44 94 THR A O 1
ATOM 702 N N . VAL A 1 95 ? -3.995 -8.319 -4.135 1.00 78.56 95 VAL A N 1
ATOM 703 C CA . VAL A 1 95 ? -3.967 -9.762 -3.836 1.00 78.56 95 VAL A CA 1
ATOM 704 C C . VAL A 1 95 ? -2.694 -10.417 -4.380 1.00 78.56 95 VAL A C 1
ATOM 706 O O . VAL A 1 95 ? -1.977 -11.077 -3.628 1.00 78.56 95 VAL A O 1
ATOM 709 N N . LEU A 1 96 ? -2.373 -10.213 -5.664 1.00 74.75 96 LEU A N 1
ATOM 710 C CA . LEU A 1 96 ? -1.196 -10.826 -6.297 1.00 74.75 96 LEU A CA 1
ATOM 711 C C . LEU A 1 96 ? 0.131 -10.381 -5.660 1.00 74.75 96 LEU A C 1
ATOM 713 O O . LEU A 1 96 ? 1.064 -11.179 -5.599 1.00 74.75 96 LEU A O 1
ATOM 717 N N . ARG A 1 97 ? 0.210 -9.134 -5.182 1.00 71.56 97 ARG A N 1
ATOM 718 C CA . ARG A 1 97 ? 1.406 -8.560 -4.543 1.00 71.56 97 ARG A CA 1
ATOM 719 C C . ARG A 1 97 ? 1.542 -8.942 -3.068 1.00 71.56 97 ARG A C 1
ATOM 721 O O . ARG A 1 97 ? 2.614 -9.366 -2.637 1.00 71.56 97 ARG A O 1
ATOM 728 N N . TRP A 1 98 ? 0.474 -8.787 -2.286 1.00 70.06 98 TRP A N 1
ATOM 729 C CA . TRP A 1 98 ? 0.575 -8.756 -0.824 1.00 70.06 98 TRP A CA 1
ATOM 730 C C . TRP A 1 98 ? 0.108 -10.034 -0.136 1.00 70.06 98 TRP A C 1
ATOM 732 O O . TRP A 1 98 ? 0.735 -10.431 0.844 1.00 70.06 98 TRP A O 1
ATOM 742 N N . PHE A 1 99 ? -0.925 -10.717 -0.643 1.00 68.44 99 PHE A N 1
ATOM 743 C CA . PHE A 1 99 ? -1.463 -11.914 0.022 1.00 68.44 99 PHE A CA 1
ATOM 744 C C . PHE A 1 99 ? -0.458 -13.070 -0.054 1.00 68.44 99 PHE A C 1
ATOM 746 O O . PHE A 1 99 ? -0.228 -13.756 0.938 1.00 68.44 99 PHE A O 1
ATOM 753 N N . VAL A 1 100 ? 0.217 -13.226 -1.200 1.00 59.16 100 VAL A N 1
ATOM 754 C CA . VAL A 1 100 ? 1.306 -14.204 -1.380 1.00 59.16 100 VAL A CA 1
ATOM 755 C C . VAL A 1 100 ? 2.476 -13.906 -0.434 1.00 59.16 100 VAL A C 1
ATOM 757 O O . VAL A 1 100 ? 2.996 -14.817 0.207 1.00 59.16 100 VAL A O 1
ATOM 760 N N . SER A 1 101 ? 2.862 -12.632 -0.313 1.00 58.12 101 SER A N 1
ATOM 761 C CA . SER A 1 101 ? 3.997 -12.182 0.506 1.00 58.12 101 SER A CA 1
ATOM 762 C C . SER A 1 101 ? 3.751 -12.377 2.008 1.00 58.12 101 SER A C 1
ATOM 764 O O . SER A 1 101 ? 4.617 -12.897 2.709 1.00 58.12 101 SER A O 1
ATOM 766 N N . HIS A 1 102 ? 2.540 -12.068 2.480 1.00 56.97 102 HIS A N 1
ATOM 767 C CA . HIS A 1 102 ? 2.099 -12.281 3.864 1.00 56.97 102 HIS A CA 1
ATOM 768 C C . HIS A 1 102 ? 1.623 -13.722 4.154 1.00 56.97 102 HIS A C 1
ATOM 770 O O . HIS A 1 102 ? 1.216 -14.016 5.273 1.00 56.97 102 HIS A O 1
ATOM 776 N N . ARG A 1 103 ? 1.666 -14.634 3.168 1.00 59.53 103 ARG A N 1
ATOM 777 C CA . ARG A 1 103 ? 1.129 -16.013 3.236 1.00 59.53 103 ARG A CA 1
ATOM 778 C C . ARG A 1 103 ? -0.360 -16.116 3.613 1.00 59.53 103 ARG A C 1
ATOM 780 O O . ARG A 1 103 ? -0.780 -17.141 4.145 1.00 59.53 103 ARG A O 1
ATOM 787 N N . ILE A 1 104 ? -1.155 -15.090 3.318 1.00 55.81 104 ILE A N 1
ATOM 788 C CA . ILE A 1 104 ? -2.591 -15.040 3.629 1.00 55.81 104 ILE A CA 1
ATOM 789 C C . ILE A 1 104 ? -3.289 -16.134 2.809 1.00 5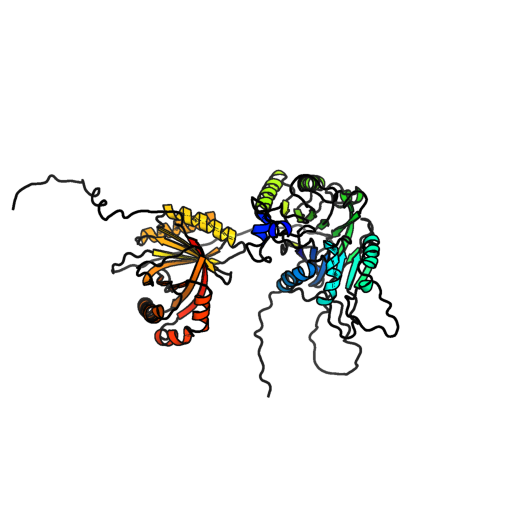5.81 104 ILE A C 1
ATOM 791 O O . ILE A 1 104 ? -3.289 -16.025 1.579 1.00 55.81 104 ILE A O 1
ATOM 795 N N . PRO A 1 105 ? -3.843 -17.197 3.432 1.00 47.72 105 PRO A N 1
ATOM 796 C CA . PRO A 1 105 ? -4.158 -18.424 2.702 1.00 47.72 105 PRO A CA 1
ATOM 797 C C . PRO A 1 105 ? -5.170 -18.222 1.572 1.00 47.72 105 PRO A C 1
ATOM 799 O O . PRO A 1 105 ? -4.880 -18.580 0.427 1.00 47.72 105 PRO A O 1
ATOM 802 N N . ARG A 1 106 ? -6.341 -17.647 1.891 1.00 52.06 106 ARG A N 1
ATOM 803 C CA . ARG A 1 106 ? -7.456 -17.321 0.979 1.00 52.06 106 ARG A CA 1
ATOM 804 C C . ARG A 1 106 ? -8.361 -16.242 1.586 1.00 52.06 106 ARG A C 1
ATOM 806 O O . ARG A 1 106 ? -8.253 -15.926 2.767 1.00 52.06 106 ARG A O 1
ATOM 813 N N . VAL A 1 107 ? -9.305 -15.740 0.785 1.00 47.34 107 VAL A N 1
ATOM 814 C CA . VAL A 1 107 ? -10.563 -15.159 1.293 1.00 47.34 107 VAL A CA 1
ATOM 815 C C . VAL A 1 107 ? -11.567 -16.303 1.356 1.00 47.34 107 VAL A C 1
ATOM 817 O O . VAL A 1 107 ? -12.351 -16.523 0.432 1.00 47.34 107 VAL A O 1
ATOM 820 N N . ASP A 1 108 ? -11.441 -17.123 2.396 1.00 44.78 108 ASP A N 1
ATOM 821 C CA . ASP A 1 108 ? -12.231 -18.345 2.507 1.00 44.78 108 ASP A CA 1
ATOM 822 C C . ASP A 1 108 ? -13.694 -18.064 2.863 1.00 44.78 108 ASP A C 1
ATOM 824 O O . ASP A 1 108 ? -14.085 -17.003 3.353 1.00 44.78 108 ASP A O 1
ATOM 828 N N . SER A 1 109 ? -14.529 -19.059 2.596 1.00 34.53 109 SER A N 1
ATOM 829 C CA . SER A 1 109 ? -15.889 -19.202 3.109 1.00 34.53 109 SER A CA 1
ATOM 830 C C . SER A 1 109 ? -16.130 -20.712 3.217 1.00 34.53 109 SER A C 1
ATOM 832 O O . SER A 1 109 ? -15.784 -21.452 2.296 1.00 34.53 109 SER A O 1
ATOM 834 N N . ILE A 1 110 ? -16.531 -21.186 4.401 1.00 29.61 110 ILE A N 1
ATOM 835 C CA . ILE A 1 110 ? -16.058 -22.474 4.944 1.00 29.61 110 ILE A CA 1
ATOM 836 C C . ILE A 1 110 ? -16.447 -23.701 4.097 1.00 29.61 110 ILE A C 1
ATOM 838 O O . ILE A 1 110 ? -17.548 -23.841 3.567 1.00 29.61 110 ILE A O 1
ATOM 842 N N . HIS A 1 111 ? -15.509 -24.647 3.993 1.00 29.64 111 HIS A N 1
ATOM 843 C CA . HIS A 1 111 ? -15.675 -25.874 3.219 1.00 29.64 111 HIS A CA 1
ATOM 844 C C . HIS A 1 111 ? -16.461 -26.948 3.993 1.00 29.64 111 HIS A C 1
ATOM 846 O O . HIS A 1 111 ? -15.897 -27.803 4.675 1.00 29.64 111 HIS A O 1
ATOM 852 N N . ASN A 1 112 ? -17.788 -26.938 3.867 1.00 28.66 112 ASN A N 1
ATOM 853 C CA . ASN A 1 112 ? -18.684 -27.824 4.620 1.00 28.66 112 ASN A CA 1
ATOM 854 C C . ASN A 1 112 ? -18.821 -29.252 4.019 1.00 28.66 112 ASN A C 1
ATOM 856 O O . ASN A 1 112 ? -19.928 -29.753 3.812 1.00 28.66 112 ASN A O 1
ATOM 860 N N . ILE A 1 113 ? -17.697 -29.934 3.730 1.00 29.52 113 ILE A N 1
ATOM 861 C CA . ILE A 1 113 ? -17.667 -31.310 3.167 1.00 29.52 113 ILE A CA 1
ATOM 862 C C . ILE A 1 113 ? -16.997 -32.332 4.112 1.00 29.52 113 ILE A C 1
ATOM 864 O O . ILE A 1 113 ? -16.266 -33.221 3.691 1.00 29.52 113 ILE A O 1
ATOM 868 N N . ILE A 1 114 ? -17.332 -32.282 5.407 1.00 29.91 114 ILE A N 1
ATOM 869 C CA . ILE A 1 114 ? -17.141 -33.420 6.335 1.00 29.91 114 ILE A CA 1
ATOM 870 C C . ILE A 1 114 ? -18.466 -33.736 7.050 1.00 29.91 114 ILE A C 1
ATOM 872 O O . ILE A 1 114 ? -18.574 -33.653 8.272 1.00 29.91 114 ILE A O 1
ATOM 876 N N . ARG A 1 115 ? -19.526 -34.057 6.281 1.00 29.08 115 ARG A N 1
ATOM 877 C CA . ARG A 1 115 ? -20.792 -34.566 6.867 1.00 29.08 115 ARG A CA 1
ATOM 878 C C . ARG A 1 115 ? -21.794 -35.306 5.969 1.00 29.08 115 ARG A C 1
ATOM 880 O O . ARG A 1 115 ? -22.858 -35.661 6.473 1.00 29.08 115 ARG A O 1
ATOM 887 N N . ARG A 1 116 ? -21.527 -35.534 4.672 1.00 29.72 116 ARG A N 1
ATOM 888 C CA . ARG A 1 116 ? -22.563 -36.026 3.725 1.00 29.72 116 ARG A CA 1
ATOM 889 C C . ARG A 1 116 ? -22.327 -37.355 3.003 1.00 29.72 116 ARG A C 1
ATOM 891 O O . ARG A 1 116 ? -23.224 -37.787 2.286 1.00 29.72 116 ARG A O 1
ATOM 898 N N . LEU A 1 117 ? -21.207 -38.036 3.236 1.00 27.30 117 LEU A N 1
ATOM 899 C CA . LEU A 1 117 ? -21.012 -39.432 2.828 1.00 27.30 117 LEU A CA 1
ATOM 900 C C . LEU A 1 117 ? -20.522 -40.231 4.038 1.00 27.30 117 LEU A C 1
ATOM 902 O O . LEU A 1 117 ? -19.393 -40.061 4.483 1.00 27.30 117 LEU A O 1
ATOM 906 N N . GLY A 1 118 ? -21.406 -41.057 4.599 1.00 33.50 118 GLY A N 1
ATOM 907 C CA . GLY A 1 118 ? -21.083 -41.923 5.730 1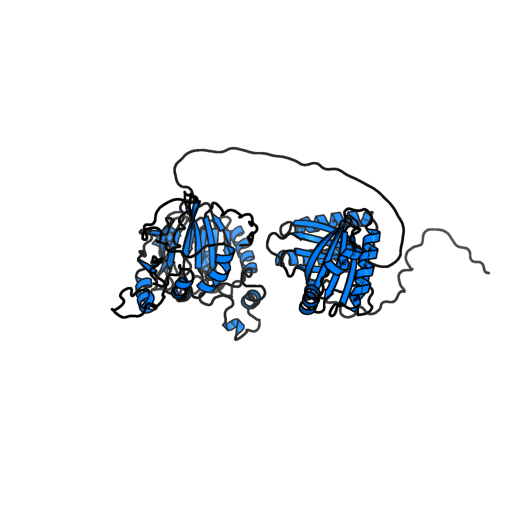.00 33.50 118 GLY A CA 1
ATOM 908 C C . GLY A 1 118 ? -20.346 -43.173 5.264 1.00 33.50 118 GLY A C 1
ATOM 909 O O . GLY A 1 118 ? -20.980 -44.116 4.800 1.00 33.50 118 GLY A O 1
ATOM 910 N N . LEU A 1 119 ? -19.024 -43.173 5.409 1.00 30.59 119 LEU A N 1
ATOM 911 C CA . LEU A 1 119 ? -18.166 -44.356 5.351 1.00 30.59 119 LEU A CA 1
ATOM 912 C C . LEU A 1 119 ? -17.287 -44.363 6.602 1.00 30.59 119 LEU A C 1
ATOM 914 O O . LEU A 1 119 ? -16.951 -43.297 7.120 1.00 30.59 119 LEU A O 1
ATOM 918 N N . SER A 1 120 ? -16.995 -45.552 7.122 1.00 28.77 120 SER A N 1
ATOM 919 C CA . SER A 1 120 ? -16.459 -45.720 8.469 1.00 28.77 120 SER A CA 1
ATOM 920 C C . SER A 1 120 ? -14.976 -46.102 8.500 1.00 28.77 120 SER A C 1
ATOM 922 O O . SER A 1 120 ? -14.461 -46.744 7.588 1.00 28.77 120 SER A O 1
ATOM 924 N N . ASP A 1 121 ? -14.369 -45.724 9.624 1.00 29.27 121 ASP A N 1
ATOM 925 C CA . ASP A 1 121 ? -13.227 -46.354 10.292 1.00 29.27 121 ASP A CA 1
ATOM 926 C C . ASP A 1 121 ? -11.781 -46.127 9.783 1.00 29.27 121 ASP A C 1
ATOM 928 O O . ASP A 1 121 ? -11.407 -46.340 8.635 1.00 29.27 121 ASP A O 1
ATOM 932 N N . GLU A 1 122 ? -10.956 -45.749 10.769 1.00 32.06 122 GLU A N 1
ATOM 933 C CA . GLU A 1 122 ? -9.515 -46.014 10.915 1.00 32.06 122 GLU A CA 1
ATOM 934 C C . GLU A 1 122 ? -8.503 -45.413 9.915 1.00 32.06 122 GLU A C 1
ATOM 936 O O . GLU A 1 122 ? -7.755 -46.113 9.236 1.00 32.06 122 GLU A O 1
ATOM 941 N N . CYS A 1 123 ? -8.278 -44.097 10.038 1.00 26.91 123 CYS A N 1
ATOM 942 C CA . CYS A 1 123 ? -6.911 -43.609 10.290 1.00 26.91 123 CYS A CA 1
ATOM 943 C C . CYS A 1 123 ? -6.917 -42.350 11.186 1.00 26.91 123 CYS A C 1
ATOM 945 O O . CYS A 1 123 ? -7.955 -41.711 11.352 1.00 26.91 123 CYS A O 1
ATOM 947 N N . ARG A 1 124 ? -5.792 -42.037 11.846 1.00 26.83 124 ARG A N 1
ATOM 948 C CA . ARG A 1 124 ? -5.768 -41.163 13.039 1.00 26.83 124 ARG A CA 1
ATOM 949 C C . ARG A 1 124 ? -5.404 -39.700 12.769 1.00 26.83 124 ARG A C 1
ATOM 951 O O . ARG A 1 124 ? -4.372 -39.413 12.181 1.00 26.83 124 ARG A O 1
ATOM 958 N N . GLU A 1 125 ? -6.204 -38.820 13.369 1.00 33.25 125 GLU A N 1
ATOM 959 C CA . GLU A 1 125 ? -5.772 -37.654 14.160 1.00 33.25 125 GLU A CA 1
ATOM 960 C C . GLU A 1 125 ? -4.592 -36.806 13.636 1.00 33.25 125 GLU A C 1
ATOM 962 O O . GLU A 1 125 ? -3.497 -36.815 14.197 1.00 33.25 125 GLU A O 1
ATOM 967 N N . SER A 1 126 ? -4.882 -35.907 12.697 1.00 27.31 126 SER A N 1
ATOM 968 C CA . SER A 1 126 ? -4.322 -34.550 12.727 1.00 27.31 126 SER A CA 1
ATOM 969 C C . SER A 1 126 ? -5.474 -33.559 12.590 1.00 27.31 126 SER A C 1
ATOM 971 O O . SER A 1 126 ? -6.249 -33.655 11.640 1.00 27.31 126 SER A O 1
ATOM 973 N N . LYS A 1 127 ? -5.630 -32.635 13.546 1.00 28.50 127 LYS A N 1
ATOM 974 C CA . LYS A 1 127 ? -6.643 -31.579 13.441 1.00 28.50 127 LYS A CA 1
ATOM 975 C C . LYS A 1 127 ? -6.197 -30.568 12.385 1.00 28.50 127 LYS A C 1
ATOM 977 O O . LYS A 1 127 ? -5.255 -29.821 12.626 1.00 28.50 127 LYS A O 1
ATOM 982 N N . GLU A 1 128 ? -6.896 -30.510 11.260 1.00 30.97 128 GLU A N 1
ATOM 983 C CA . GLU A 1 128 ? -6.932 -29.287 10.460 1.00 30.97 128 GLU A CA 1
ATOM 984 C C . GLU A 1 128 ? -7.881 -28.318 11.177 1.00 30.97 128 GLU A C 1
ATOM 986 O O . GLU A 1 128 ? -9.091 -28.546 11.236 1.00 30.97 128 GLU A O 1
ATOM 991 N N . GLU A 1 129 ? -7.323 -27.295 11.825 1.00 31.70 129 GLU A N 1
ATOM 992 C CA . GLU A 1 129 ? -8.115 -26.304 12.555 1.00 31.70 129 GLU A CA 1
ATOM 993 C C . GLU A 1 129 ? -8.745 -25.308 11.565 1.00 31.70 129 GLU A C 1
ATOM 995 O O . GLU A 1 129 ? -8.139 -24.913 10.567 1.00 31.70 129 GLU A O 1
ATOM 1000 N N . GLY A 1 130 ? -10.028 -25.002 11.776 1.00 31.20 130 GLY A N 1
ATOM 1001 C CA . GLY A 1 130 ? -10.885 -24.414 10.747 1.00 31.20 130 GLY A CA 1
ATOM 1002 C C . GLY A 1 130 ? -10.631 -22.927 10.525 1.00 31.20 130 GLY A C 1
ATOM 1003 O O . GLY A 1 130 ? -11.136 -22.109 11.287 1.00 31.20 130 GLY A O 1
ATOM 1004 N N . PHE A 1 131 ? -9.918 -22.597 9.446 1.00 34.78 131 PHE A N 1
ATOM 1005 C CA . PHE A 1 131 ? -9.655 -21.222 9.014 1.00 34.78 131 PHE A CA 1
ATOM 1006 C C . PHE A 1 131 ? -10.954 -20.407 8.855 1.00 34.78 131 PHE A C 1
ATOM 1008 O O . PHE A 1 131 ? -11.894 -20.819 8.165 1.00 34.78 131 PHE A O 1
ATOM 1015 N N . SER A 1 132 ? -11.004 -19.248 9.511 1.00 38.59 132 SER A N 1
ATOM 1016 C CA . SER A 1 132 ? -12.182 -18.377 9.564 1.00 38.59 132 SER A CA 1
ATOM 1017 C C . SER A 1 132 ? -12.336 -17.546 8.276 1.00 38.59 132 SER A C 1
ATOM 1019 O O . SER A 1 132 ? -11.333 -17.064 7.746 1.00 38.59 132 SER A O 1
ATOM 1021 N N . PRO A 1 133 ? -13.559 -17.332 7.750 1.00 50.09 133 PRO A N 1
ATOM 1022 C CA . PRO A 1 133 ? -13.761 -16.571 6.519 1.00 50.09 133 PRO A CA 1
ATOM 1023 C C . PRO A 1 133 ? -13.311 -15.117 6.658 1.00 50.09 133 PRO A C 1
ATOM 1025 O O . PRO A 1 133 ? -13.662 -14.447 7.633 1.00 50.09 133 PRO A O 1
ATOM 1028 N N . SER A 1 134 ? -12.606 -14.600 5.651 1.00 65.00 134 SER A N 1
ATOM 1029 C CA . SER A 1 134 ? -12.238 -13.184 5.622 1.00 65.00 134 SER A CA 1
ATOM 1030 C C . SER A 1 134 ? -13.467 -12.334 5.303 1.00 65.00 134 SER A C 1
ATOM 1032 O O . SER A 1 134 ? -14.176 -12.606 4.336 1.00 65.00 134 SER A O 1
ATOM 1034 N N . GLN A 1 135 ? -13.726 -11.305 6.104 1.00 88.38 135 GLN A N 1
ATOM 1035 C CA . GLN A 1 135 ? -14.936 -10.480 5.998 1.00 88.38 135 GLN A CA 1
ATOM 1036 C C . GLN A 1 135 ? -14.599 -9.121 5.389 1.00 88.38 135 GLN A C 1
ATOM 1038 O O . GLN A 1 135 ? -13.506 -8.603 5.610 1.00 88.38 135 GLN A O 1
ATOM 1043 N N . ILE A 1 136 ? -15.514 -8.544 4.610 1.00 94.25 136 ILE A N 1
ATOM 1044 C CA . ILE A 1 136 ? -15.268 -7.284 3.895 1.00 94.25 136 ILE A CA 1
ATOM 1045 C C . ILE A 1 136 ? -16.150 -6.185 4.486 1.00 94.25 136 ILE A C 1
ATOM 1047 O O . ILE A 1 136 ? -17.314 -6.418 4.802 1.00 94.25 136 ILE A O 1
ATOM 1051 N N . ILE A 1 137 ? -15.609 -4.982 4.619 1.00 98.00 137 ILE A N 1
ATOM 1052 C CA . ILE A 1 137 ? -16.322 -3.773 5.026 1.00 98.00 137 ILE A CA 1
ATOM 1053 C C . ILE A 1 137 ? -16.150 -2.751 3.899 1.00 98.00 137 ILE A C 1
ATOM 1055 O O . ILE A 1 137 ? -15.036 -2.562 3.414 1.00 98.00 137 ILE A O 1
ATOM 1059 N N . LEU A 1 138 ? -17.233 -2.107 3.465 1.00 98.31 138 LEU A N 1
ATOM 1060 C CA . LEU A 1 138 ? -17.191 -1.047 2.454 1.00 98.31 138 LEU A CA 1
ATOM 1061 C C . LEU A 1 138 ? -17.402 0.318 3.112 1.00 98.31 138 LEU A C 1
ATOM 1063 O O . LEU A 1 138 ? -18.371 0.509 3.850 1.00 98.31 138 LEU A O 1
ATOM 1067 N N . THR A 1 139 ? -16.518 1.271 2.820 1.00 98.12 139 THR A N 1
ATOM 1068 C CA . THR A 1 139 ? -16.649 2.669 3.265 1.00 98.12 139 THR A CA 1
ATOM 1069 C C . THR A 1 139 ? -17.758 3.386 2.493 1.00 98.12 139 THR A C 1
ATOM 1071 O O . THR A 1 139 ? -18.529 4.152 3.076 1.00 98.12 139 THR A O 1
ATOM 1074 N N . HIS A 1 140 ? -17.839 3.123 1.183 1.00 97.62 140 HIS A N 1
ATOM 1075 C CA . HIS A 1 140 ? -18.815 3.672 0.242 1.00 97.62 140 HIS A CA 1
ATOM 1076 C C . HIS A 1 140 ? -18.785 2.953 -1.122 1.00 97.62 140 HIS A C 1
ATOM 1078 O O . HIS A 1 140 ? -18.019 2.019 -1.336 1.00 97.62 140 HIS A O 1
ATOM 1084 N N . GLU A 1 141 ? -19.625 3.380 -2.070 1.00 96.19 141 GLU A N 1
ATOM 1085 C CA . GLU A 1 141 ? -19.848 2.704 -3.356 1.00 96.19 141 GLU A CA 1
ATOM 1086 C C . GLU A 1 141 ? -19.113 3.287 -4.586 1.00 96.19 141 GLU A C 1
ATOM 1088 O O . GLU A 1 141 ? -19.499 2.984 -5.729 1.00 96.19 141 GLU A O 1
ATOM 1093 N N . HIS A 1 142 ? -18.101 4.144 -4.411 1.00 96.94 142 HIS A N 1
ATOM 1094 C CA . HIS A 1 142 ? -17.325 4.668 -5.543 1.00 96.94 142 HIS A CA 1
ATOM 1095 C C . HIS A 1 142 ? -16.430 3.601 -6.189 1.00 96.94 142 HIS A C 1
ATOM 1097 O O . HIS A 1 142 ? -16.107 2.560 -5.618 1.00 96.94 142 HIS A O 1
ATOM 1103 N N . ALA A 1 143 ? -16.044 3.843 -7.443 1.00 95.62 143 ALA A N 1
ATOM 1104 C CA . ALA A 1 143 ? -15.418 2.837 -8.299 1.00 95.62 143 ALA A CA 1
ATOM 1105 C C . ALA A 1 143 ? -14.083 2.292 -7.747 1.00 95.62 143 ALA A C 1
ATOM 1107 O O . ALA A 1 143 ? -13.728 1.128 -7.936 1.00 95.62 143 ALA A O 1
ATOM 1108 N N . ASP A 1 144 ? -13.333 3.140 -7.064 1.00 94.56 144 ASP A N 1
ATOM 1109 C CA . ASP A 1 144 ? -12.082 2.834 -6.385 1.00 94.56 144 ASP A CA 1
ATOM 1110 C C . ASP A 1 144 ? -12.253 2.189 -5.001 1.00 94.56 144 ASP A C 1
ATOM 1112 O O . ASP A 1 144 ? -11.273 1.645 -4.507 1.00 94.56 144 ASP A O 1
ATOM 1116 N N . ALA A 1 145 ? -13.477 2.116 -4.466 1.00 95.88 145 ALA A N 1
ATOM 1117 C CA . ALA A 1 145 ? -13.830 1.315 -3.291 1.00 95.88 145 ALA A CA 1
ATOM 1118 C C . ALA A 1 145 ? -14.484 -0.042 -3.644 1.00 95.88 145 ALA A C 1
ATOM 1120 O O . ALA A 1 145 ? -14.326 -0.999 -2.888 1.00 95.88 145 ALA A O 1
ATOM 1121 N N . VAL A 1 146 ? -15.191 -0.169 -4.788 1.00 96.50 146 VAL A N 1
ATOM 1122 C CA . VAL A 1 146 ? -16.039 -1.362 -5.061 1.00 96.50 146 VAL A CA 1
ATOM 1123 C C . VAL A 1 146 ? -15.866 -2.098 -6.398 1.00 96.50 146 VAL A C 1
ATOM 1125 O O . VAL A 1 146 ? -16.437 -3.177 -6.556 1.00 96.50 146 VAL A O 1
ATOM 1128 N N . LEU A 1 147 ? -15.117 -1.599 -7.394 1.00 95.56 147 LEU A N 1
ATOM 1129 C CA . LEU A 1 147 ? -15.032 -2.311 -8.692 1.00 95.56 147 LEU A CA 1
ATOM 1130 C C . LEU A 1 147 ? -14.319 -3.681 -8.629 1.00 95.56 147 LEU A C 1
ATOM 1132 O O . LEU A 1 147 ? -14.440 -4.465 -9.568 1.00 95.56 147 LEU A O 1
ATOM 1136 N N . GLY A 1 148 ? -13.608 -3.993 -7.545 1.00 92.31 148 GLY A N 1
ATOM 1137 C CA . GLY A 1 148 ? -12.984 -5.294 -7.293 1.00 92.31 148 GLY A CA 1
ATOM 1138 C C . GLY A 1 148 ? -13.947 -6.381 -6.799 1.00 92.31 148 GLY A C 1
ATOM 1139 O O . GLY A 1 148 ? -13.545 -7.544 -6.746 1.00 92.31 148 GLY A O 1
ATOM 1140 N N . LEU A 1 149 ? -15.215 -6.051 -6.498 1.00 92.12 149 LEU A N 1
ATOM 1141 C CA . LEU A 1 149 ? -16.246 -7.009 -6.058 1.00 92.12 149 LEU A CA 1
ATOM 1142 C C . LEU A 1 149 ? -16.375 -8.237 -6.984 1.00 92.12 149 LEU A C 1
ATOM 1144 O O . LEU A 1 149 ? -16.624 -9.349 -6.520 1.00 92.12 149 LEU A O 1
ATOM 1148 N N . ASP A 1 150 ? -16.183 -8.056 -8.294 1.00 89.31 150 ASP A N 1
ATOM 1149 C CA . ASP A 1 150 ? -16.278 -9.134 -9.287 1.00 89.31 150 ASP A CA 1
ATOM 1150 C C . ASP A 1 150 ? -15.098 -10.128 -9.222 1.00 89.31 150 ASP A C 1
ATOM 1152 O O . ASP A 1 150 ? -15.260 -11.313 -9.528 1.00 89.31 150 ASP A O 1
ATOM 1156 N N . ASP A 1 151 ? -13.920 -9.674 -8.780 1.00 87.56 151 ASP A N 1
ATOM 1157 C CA . ASP A 1 151 ? -12.713 -10.497 -8.637 1.00 87.56 151 ASP A CA 1
ATOM 1158 C C . ASP A 1 151 ? -12.670 -11.283 -7.309 1.00 87.56 151 ASP A C 1
ATOM 1160 O O . ASP A 1 151 ? -11.881 -12.221 -7.190 1.00 87.56 151 ASP A O 1
ATOM 1164 N N . ILE A 1 152 ? -13.574 -11.021 -6.351 1.00 86.62 152 ILE A N 1
ATOM 1165 C CA . ILE A 1 152 ? -13.713 -11.815 -5.108 1.00 86.62 152 ILE A CA 1
ATOM 1166 C C . ILE A 1 152 ? -13.888 -13.317 -5.413 1.00 86.62 152 ILE A C 1
ATOM 1168 O O . ILE A 1 152 ? -13.321 -14.170 -4.729 1.00 86.62 152 ILE A O 1
ATOM 1172 N N . ARG A 1 153 ? -14.568 -13.671 -6.513 1.00 83.56 153 ARG A N 1
ATOM 1173 C CA . ARG A 1 153 ? -14.735 -15.068 -6.975 1.00 83.56 153 ARG A CA 1
ATOM 1174 C C . ARG A 1 153 ? -13.414 -15.818 -7.237 1.00 83.56 153 ARG A C 1
ATOM 1176 O O . ARG A 1 153 ? -13.441 -17.034 -7.426 1.00 83.56 153 ARG A O 1
ATOM 1183 N N . ALA A 1 154 ? -12.294 -15.101 -7.370 1.00 80.06 154 ALA A N 1
ATOM 1184 C CA . ALA A 1 154 ? -10.970 -15.662 -7.631 1.00 80.06 154 ALA A CA 1
ATOM 1185 C C . ALA A 1 154 ? -10.192 -15.994 -6.346 1.00 80.06 154 ALA A C 1
ATOM 1187 O O . ALA A 1 154 ? -9.305 -16.842 -6.395 1.00 80.06 154 ALA A O 1
ATOM 1188 N N . VAL A 1 155 ? -10.538 -15.359 -5.220 1.00 75.19 155 VAL A N 1
ATOM 1189 C CA . VAL A 1 155 ? -9.983 -15.650 -3.883 1.00 75.19 155 VAL A CA 1
ATOM 1190 C C . VAL A 1 155 ? -10.895 -16.548 -3.040 1.00 75.19 155 VAL A C 1
ATOM 1192 O O . VAL A 1 155 ? -10.406 -17.210 -2.128 1.00 75.19 155 VAL A O 1
ATOM 1195 N N . GLN A 1 156 ? -12.185 -16.620 -3.388 1.00 77.19 156 GLN A N 1
ATOM 1196 C CA . GLN A 1 156 ? -13.142 -17.596 -2.863 1.00 77.19 156 GLN A CA 1
ATOM 1197 C C . GLN A 1 156 ? -12.816 -19.045 -3.285 1.00 77.19 156 GLN A C 1
ATOM 1199 O O . GLN A 1 156 ? -12.274 -19.262 -4.378 1.00 77.19 156 GLN A O 1
ATOM 1204 N N . PRO A 1 157 ? -13.226 -20.058 -2.492 1.00 69.88 157 PRO A N 1
ATOM 1205 C CA . PRO A 1 157 ? -13.057 -21.465 -2.844 1.00 69.88 157 PRO A CA 1
ATOM 1206 C C . PRO A 1 157 ? -13.654 -21.846 -4.206 1.00 69.88 157 PRO A C 1
ATOM 1208 O O . PRO A 1 157 ? -14.648 -21.289 -4.683 1.00 69.88 157 PRO A O 1
ATOM 1211 N N . PHE A 1 158 ? -13.057 -22.851 -4.846 1.00 69.25 158 PHE A N 1
ATOM 1212 C CA . PHE A 1 158 ? -13.590 -23.413 -6.082 1.00 69.25 158 PHE A CA 1
ATOM 1213 C C . PHE A 1 158 ? -14.656 -24.475 -5.784 1.00 69.25 158 PHE A C 1
ATOM 1215 O O . PHE A 1 158 ? -14.347 -25.517 -5.212 1.00 69.25 158 PHE A O 1
ATOM 1222 N N . SER A 1 159 ? -15.884 -24.248 -6.257 1.00 67.44 159 SER A N 1
ATOM 1223 C CA . SER A 1 159 ? -16.902 -25.293 -6.414 1.00 67.44 159 SER A CA 1
ATOM 1224 C C . SER A 1 159 ? -17.386 -25.347 -7.874 1.00 67.44 159 SER A C 1
ATOM 1226 O O . SER A 1 159 ? -17.701 -24.289 -8.430 1.00 67.44 159 SER A O 1
ATOM 1228 N N . PRO A 1 160 ? -17.519 -26.543 -8.491 1.00 66.69 160 PRO A N 1
ATOM 1229 C CA . PRO A 1 160 ? -18.182 -26.716 -9.789 1.00 66.69 160 PRO A CA 1
ATOM 1230 C C . PRO A 1 160 ? -19.662 -26.305 -9.774 1.00 66.69 160 PRO A C 1
ATOM 1232 O O . PRO A 1 160 ? -20.183 -25.817 -10.773 1.00 66.69 160 PRO A O 1
ATOM 1235 N N . THR A 1 161 ? -20.340 -26.505 -8.643 1.00 67.94 161 THR A N 1
ATOM 1236 C CA . THR A 1 161 ? -21.765 -26.212 -8.420 1.00 67.94 161 THR A CA 1
ATOM 1237 C C . THR A 1 161 ? -22.017 -24.786 -7.923 1.00 67.94 161 THR A C 1
ATOM 1239 O O . THR A 1 161 ? -23.162 -24.327 -7.937 1.00 67.94 161 THR A O 1
ATOM 1242 N N . ASN A 1 162 ? -20.953 -24.055 -7.561 1.00 67.94 162 ASN A N 1
ATOM 1243 C CA . ASN A 1 162 ? -21.000 -22.690 -7.023 1.00 67.94 162 ASN A CA 1
ATOM 1244 C C . ASN A 1 162 ? -21.858 -22.601 -5.734 1.00 67.94 162 ASN A C 1
ATOM 1246 O O . ASN A 1 162 ? -22.574 -21.630 -5.501 1.00 67.94 162 ASN A O 1
ATOM 1250 N N . ASP A 1 163 ? -21.777 -23.647 -4.914 1.00 70.75 163 ASP A N 1
ATOM 1251 C CA . ASP A 1 163 ? -22.415 -23.854 -3.608 1.00 70.75 163 ASP A CA 1
ATOM 1252 C C . ASP A 1 163 ? -21.397 -23.727 -2.459 1.00 70.75 163 ASP A C 1
ATOM 1254 O O . ASP A 1 163 ? -21.310 -24.571 -1.572 1.00 70.75 163 ASP A O 1
ATOM 1258 N N . ILE A 1 164 ? -20.598 -22.661 -2.509 1.00 75.19 164 ILE A N 1
ATOM 1259 C CA . ILE A 1 164 ? -19.748 -22.228 -1.394 1.00 75.19 164 ILE A CA 1
ATOM 1260 C C . ILE A 1 164 ? -20.569 -21.394 -0.403 1.00 75.19 164 ILE A C 1
ATOM 1262 O O . ILE A 1 164 ? -21.548 -20.753 -0.802 1.00 75.19 164 ILE A O 1
ATOM 1266 N N . ASP A 1 165 ? -20.141 -21.348 0.859 1.00 75.94 165 ASP A N 1
ATOM 1267 C CA . ASP A 1 165 ? -20.654 -20.351 1.802 1.00 75.94 165 ASP A CA 1
ATOM 1268 C C . ASP A 1 165 ? -20.404 -18.931 1.237 1.00 75.94 165 ASP A C 1
ATOM 1270 O O . ASP A 1 165 ? -19.382 -18.694 0.583 1.00 75.94 165 ASP A O 1
ATOM 1274 N N . PRO A 1 166 ? -21.329 -17.975 1.429 1.00 83.56 166 PRO A N 1
ATOM 1275 C CA . PRO A 1 166 ? -21.168 -16.619 0.921 1.00 83.56 166 PRO A CA 1
ATOM 1276 C C . PRO A 1 166 ? -20.265 -15.776 1.833 1.00 83.56 166 PRO A C 1
ATOM 1278 O O . PRO A 1 166 ? -20.402 -15.799 3.054 1.00 83.56 166 PRO A O 1
ATOM 1281 N N . THR A 1 167 ? -19.385 -14.970 1.239 1.00 86.19 167 THR A N 1
ATOM 1282 C CA . THR A 1 167 ? -18.515 -14.043 1.975 1.00 86.19 167 THR A CA 1
ATOM 1283 C C . THR A 1 167 ? -19.331 -12.866 2.531 1.00 86.19 167 THR A C 1
ATOM 1285 O O . THR A 1 167 ? -20.005 -12.192 1.741 1.00 86.19 167 THR A O 1
ATOM 1288 N N . PRO A 1 168 ? -19.283 -12.580 3.848 1.00 91.81 168 PRO A N 1
ATOM 1289 C CA . PRO A 1 168 ? -19.958 -11.422 4.432 1.00 91.81 168 PRO A CA 1
ATOM 1290 C C . PRO A 1 168 ? -19.347 -10.103 3.949 1.00 91.81 168 PRO A C 1
ATOM 1292 O O . PRO A 1 168 ? -18.130 -9.911 4.024 1.00 91.81 168 PRO A O 1
ATOM 1295 N N . ILE A 1 169 ? -20.202 -9.188 3.488 1.00 95.06 169 ILE A N 1
ATOM 1296 C CA . ILE A 1 169 ? -19.838 -7.809 3.149 1.00 95.06 169 ILE A CA 1
ATOM 1297 C C . ILE A 1 169 ? -20.729 -6.850 3.940 1.00 95.06 169 ILE A C 1
ATOM 1299 O O . ILE A 1 169 ? -21.949 -6.859 3.774 1.00 95.06 169 ILE A O 1
ATOM 1303 N N . TYR A 1 170 ? -20.109 -6.024 4.781 1.00 98.00 170 TYR A N 1
ATOM 1304 C CA . TYR A 1 170 ? -20.755 -5.006 5.608 1.00 98.00 170 TYR A CA 1
ATOM 1305 C C . TYR A 1 170 ? -20.745 -3.650 4.899 1.00 98.00 170 TYR A C 1
ATOM 1307 O O . TYR A 1 170 ? -19.691 -3.196 4.454 1.00 98.00 170 TYR A O 1
ATOM 1315 N N . LEU A 1 171 ? -21.907 -3.007 4.775 1.00 98.25 171 LEU A N 1
ATOM 1316 C CA . LEU A 1 171 ? -22.069 -1.751 4.032 1.00 98.25 171 LEU A CA 1
ATOM 1317 C C . LEU A 1 171 ? -23.306 -0.953 4.472 1.00 98.25 171 LEU A C 1
ATOM 1319 O O . LEU A 1 171 ? -24.247 -1.515 5.030 1.00 98.25 171 LEU A O 1
ATOM 1323 N N . SER A 1 172 ? -23.323 0.352 4.188 1.00 98.12 172 SER A N 1
ATOM 1324 C CA . SER A 1 172 ? -24.508 1.194 4.403 1.00 98.12 172 SER A CA 1
ATOM 1325 C C . SER A 1 172 ? -25.665 0.805 3.466 1.00 98.12 172 SER A C 1
ATOM 1327 O O . SER A 1 172 ? -25.445 0.248 2.385 1.00 98.12 172 SER A O 1
ATOM 1329 N N . GLN A 1 173 ? -26.906 1.154 3.828 1.00 97.62 173 GLN A N 1
ATOM 1330 C CA . GLN A 1 173 ? -28.059 0.965 2.934 1.00 97.62 173 GLN A CA 1
ATOM 1331 C C . GLN A 1 173 ? -27.891 1.737 1.612 1.00 97.62 173 GLN A C 1
ATOM 1333 O O . GLN A 1 173 ? -28.174 1.185 0.553 1.00 97.62 173 GLN A O 1
ATOM 1338 N N . HIS A 1 174 ? -27.359 2.965 1.660 1.00 96.50 174 HIS A N 1
ATOM 1339 C CA . HIS A 1 174 ? -27.102 3.790 0.472 1.00 96.50 174 HIS A CA 1
ATOM 1340 C C . HIS A 1 174 ? -26.159 3.087 -0.516 1.00 96.50 174 HIS A C 1
ATOM 1342 O O . HIS A 1 174 ? -26.455 2.950 -1.707 1.00 96.50 174 HIS A O 1
ATOM 1348 N N . SER A 1 175 ? -25.056 2.554 0.011 1.00 97.19 175 SER A N 1
ATOM 1349 C CA . SER A 1 175 ? -24.071 1.826 -0.778 1.00 97.19 175 SER A CA 1
ATOM 1350 C C . SER A 1 175 ? -24.640 0.515 -1.323 1.00 97.19 175 SER A C 1
ATOM 1352 O O . SER A 1 175 ? -24.355 0.167 -2.469 1.00 97.19 175 SER A O 1
ATOM 1354 N N . MET A 1 176 ? -25.497 -0.181 -0.564 1.00 97.25 176 MET A N 1
ATOM 1355 C CA . MET A 1 176 ? -26.196 -1.378 -1.045 1.00 97.25 176 MET A CA 1
ATOM 1356 C C . MET A 1 176 ? -27.152 -1.072 -2.202 1.00 97.25 176 MET A C 1
ATOM 1358 O O . MET A 1 176 ? -27.140 -1.794 -3.201 1.00 97.25 176 MET A O 1
ATOM 1362 N N . ASP A 1 177 ? -27.956 -0.012 -2.097 1.00 97.19 177 ASP A N 1
ATOM 1363 C CA . ASP A 1 177 ? -28.920 0.368 -3.134 1.00 97.19 177 ASP A CA 1
ATOM 1364 C C . ASP A 1 177 ? -28.196 0.647 -4.461 1.00 97.19 177 ASP A C 1
ATOM 1366 O O . ASP A 1 177 ? -28.539 0.087 -5.505 1.00 97.19 177 ASP A O 1
ATOM 1370 N N . SER A 1 178 ? -27.100 1.409 -4.409 1.00 96.50 178 SER A N 1
ATOM 1371 C CA . SER A 1 178 ? -26.274 1.689 -5.586 1.00 96.50 178 SER A CA 1
ATOM 1372 C C . SER A 1 178 ? -25.523 0.453 -6.112 1.00 96.50 178 SER A C 1
ATOM 1374 O O . SER A 1 178 ? -25.389 0.271 -7.325 1.00 96.50 178 SER A O 1
ATOM 1376 N N . ILE A 1 179 ? -25.054 -0.444 -5.236 1.00 96.19 179 ILE A N 1
ATOM 1377 C CA . ILE A 1 179 ? -24.439 -1.722 -5.637 1.00 96.19 179 ILE A CA 1
ATOM 1378 C C . ILE A 1 179 ? -25.460 -2.649 -6.311 1.00 96.19 179 ILE A C 1
ATOM 1380 O O . ILE A 1 179 ? -25.102 -3.351 -7.257 1.00 96.19 179 ILE A O 1
ATOM 1384 N N . ALA A 1 180 ? -26.732 -2.622 -5.910 1.00 95.38 180 ALA A N 1
ATOM 1385 C CA . ALA A 1 180 ? -27.793 -3.388 -6.563 1.00 95.38 180 ALA A CA 1
ATOM 1386 C C . ALA A 1 180 ? -28.101 -2.899 -7.993 1.00 95.38 180 ALA A C 1
ATOM 1388 O O . ALA A 1 180 ? -28.495 -3.712 -8.838 1.00 95.38 180 ALA A O 1
ATOM 1389 N N . GLU A 1 181 ? -27.876 -1.614 -8.285 1.00 95.06 181 GLU A N 1
ATOM 1390 C CA . GLU A 1 181 ? -27.943 -1.049 -9.641 1.00 95.06 181 GLU A CA 1
ATOM 1391 C C . GLU A 1 181 ? -26.677 -1.330 -10.466 1.00 95.06 181 GLU A C 1
ATOM 1393 O O . GLU A 1 181 ? -26.778 -1.743 -11.624 1.00 95.06 181 GLU A O 1
ATOM 1398 N N . LYS A 1 182 ? -25.486 -1.151 -9.874 1.00 93.62 182 LYS A N 1
ATOM 1399 C CA . LYS A 1 182 ? -24.176 -1.359 -10.527 1.00 93.62 182 LYS A CA 1
ATOM 1400 C C . LYS A 1 182 ? -23.888 -2.838 -10.816 1.00 93.62 182 LYS A C 1
ATOM 1402 O O . LYS A 1 182 ? -23.399 -3.180 -11.891 1.00 93.62 182 LYS A O 1
ATOM 1407 N N . PHE A 1 183 ? -24.210 -3.722 -9.871 1.00 92.62 183 PHE A N 1
ATOM 1408 C CA . PHE A 1 183 ? -23.885 -5.152 -9.885 1.00 92.62 183 PHE A CA 1
ATOM 1409 C C . PHE A 1 183 ? -25.110 -6.044 -9.596 1.00 92.62 183 PHE A C 1
ATOM 1411 O O . PHE A 1 183 ? -25.078 -6.889 -8.694 1.00 92.62 183 PHE A O 1
ATOM 1418 N N . PRO A 1 184 ? -26.201 -5.958 -10.384 1.00 91.31 184 PRO A N 1
ATOM 1419 C CA . PRO A 1 184 ? -27.431 -6.713 -10.126 1.00 91.31 184 PRO A CA 1
ATOM 1420 C C . PRO A 1 184 ? -27.225 -8.238 -10.123 1.00 91.31 184 PRO A C 1
ATOM 1422 O O . PRO A 1 184 ? -28.037 -8.966 -9.554 1.00 91.31 184 PRO A O 1
ATOM 1425 N N . TYR A 1 185 ? -26.145 -8.738 -10.730 1.00 87.69 185 TYR A N 1
ATOM 1426 C CA . TYR A 1 185 ? -25.780 -10.157 -10.747 1.00 87.69 185 TYR A CA 1
ATOM 1427 C C . TYR A 1 185 ? -25.080 -10.650 -9.464 1.00 87.69 185 TYR A C 1
ATOM 1429 O O . TYR A 1 185 ? -25.053 -11.856 -9.238 1.00 87.69 185 TYR A O 1
ATOM 1437 N N . LEU A 1 186 ? -24.560 -9.750 -8.618 1.00 88.62 186 LEU A N 1
ATOM 1438 C CA . LEU A 1 186 ? -24.013 -10.072 -7.289 1.00 88.62 186 LEU A CA 1
ATOM 1439 C C . LEU A 1 186 ? -25.081 -10.008 -6.179 1.00 88.62 186 LEU A C 1
ATOM 1441 O O . LEU A 1 186 ? -24.898 -10.558 -5.093 1.00 88.62 186 LEU A O 1
ATOM 1445 N N . VAL A 1 187 ? -26.219 -9.358 -6.448 1.00 87.44 187 VAL A N 1
ATOM 1446 C CA . VAL A 1 187 ? -27.330 -9.201 -5.489 1.00 87.44 187 VAL A CA 1
ATOM 1447 C C . VAL A 1 187 ? -28.470 -10.203 -5.735 1.00 87.44 187 VAL A C 1
ATOM 1449 O O . VAL A 1 187 ? -29.076 -10.715 -4.791 1.00 87.44 187 VAL A O 1
ATOM 1452 N N . ARG A 1 188 ? -28.792 -10.529 -6.995 1.00 69.38 188 ARG A N 1
ATOM 1453 C CA . ARG A 1 188 ? -29.980 -11.339 -7.340 1.00 69.38 188 ARG A CA 1
ATOM 1454 C C . ARG A 1 188 ? -29.766 -12.847 -7.138 1.00 69.38 188 ARG A C 1
ATOM 1456 O O . ARG A 1 188 ? -29.507 -13.580 -8.086 1.00 69.38 188 ARG A O 1
ATOM 1463 N N . LYS A 1 189 ? -29.995 -13.335 -5.911 1.00 61.97 189 LYS A N 1
ATOM 1464 C CA . LYS A 1 189 ? -29.923 -14.773 -5.553 1.00 61.97 189 LYS A CA 1
ATOM 1465 C C . LYS A 1 189 ? -31.032 -15.665 -6.176 1.00 61.97 189 LYS A C 1
ATOM 1467 O O . LYS A 1 189 ? -30.890 -16.885 -6.185 1.00 61.97 189 LYS A O 1
ATOM 1472 N N . LYS A 1 190 ? -32.130 -15.110 -6.721 1.00 55.84 190 LYS A N 1
ATOM 1473 C CA . LYS A 1 190 ? -33.223 -15.891 -7.356 1.00 55.84 190 LYS A CA 1
ATOM 1474 C C . LYS A 1 190 ? -32.946 -16.207 -8.835 1.00 55.84 190 LYS A C 1
ATOM 1476 O O . LYS A 1 190 ? -33.296 -15.410 -9.704 1.00 55.84 190 LYS A O 1
ATOM 1481 N N . ARG A 1 191 ? -32.393 -17.397 -9.100 1.00 58.47 191 ARG A N 1
ATOM 1482 C CA . ARG A 1 191 ? -32.395 -18.037 -10.433 1.00 58.47 191 ARG A CA 1
ATOM 1483 C C . ARG A 1 191 ? -33.819 -18.439 -10.843 1.00 58.47 191 ARG A C 1
ATOM 1485 O O . ARG A 1 191 ? -34.648 -18.735 -9.980 1.00 58.47 191 ARG A O 1
ATOM 1492 N N . LYS A 1 192 ? -34.092 -18.500 -12.145 1.00 59.25 192 LYS A N 1
ATOM 1493 C CA . LYS A 1 192 ? -35.263 -19.186 -12.720 1.00 59.25 192 LYS A CA 1
ATOM 1494 C C . LYS A 1 192 ? -34.950 -20.667 -12.950 1.00 59.25 192 LYS A C 1
ATOM 1496 O O . LYS A 1 192 ? -33.792 -21.037 -13.143 1.00 59.25 192 LYS A O 1
ATOM 1501 N N . GLU A 1 193 ? -35.979 -21.515 -12.977 1.00 53.25 193 GLU A N 1
ATOM 1502 C CA . GLU A 1 193 ? -35.815 -22.901 -13.432 1.00 53.25 193 GLU A CA 1
ATOM 1503 C C . GLU A 1 193 ? -35.266 -22.926 -14.867 1.00 53.25 193 GLU A C 1
ATOM 1505 O O . GLU A 1 193 ? -35.800 -22.267 -15.760 1.00 53.25 193 GLU A O 1
ATOM 1510 N N . GLY A 1 194 ? -34.176 -23.670 -15.070 1.00 61.19 194 GLY A N 1
ATOM 1511 C CA . GLY A 1 194 ? -33.490 -23.792 -16.359 1.00 61.19 194 GLY A CA 1
ATOM 1512 C C . GLY A 1 194 ? -32.388 -22.762 -16.649 1.00 61.19 194 GLY A C 1
ATOM 1513 O O . GLY A 1 194 ? -31.778 -22.851 -17.710 1.00 61.19 194 GLY A O 1
ATOM 1514 N N . GLU A 1 195 ? -32.085 -21.811 -15.755 1.00 63.16 195 GLU A N 1
ATOM 1515 C CA . GLU A 1 195 ? -30.925 -20.918 -15.937 1.00 63.16 195 GLU A CA 1
ATOM 1516 C C . GLU A 1 195 ? -29.587 -21.632 -15.651 1.00 63.16 195 GLU A C 1
ATOM 1518 O O . GLU A 1 195 ? -29.425 -22.305 -14.631 1.00 63.16 195 GLU A O 1
ATOM 1523 N N . GLU A 1 196 ? -28.605 -21.451 -16.542 1.00 59.47 196 GLU A N 1
ATOM 1524 C CA . GLU A 1 196 ? -27.251 -22.003 -16.397 1.00 59.47 196 GLU A CA 1
ATOM 1525 C C . GLU A 1 196 ? -26.530 -21.485 -15.139 1.00 59.47 196 GLU A C 1
ATOM 1527 O O . GLU A 1 196 ? -26.634 -20.311 -14.766 1.00 59.47 196 GLU A O 1
ATOM 1532 N N . ILE A 1 197 ? -25.715 -22.346 -14.518 1.00 64.00 197 ILE A N 1
ATOM 1533 C CA . ILE A 1 197 ? -24.905 -21.990 -13.345 1.00 64.00 197 ILE A CA 1
ATOM 1534 C C . ILE A 1 197 ? -23.730 -21.101 -13.775 1.00 64.00 197 ILE A C 1
ATOM 1536 O O . ILE A 1 197 ? -22.642 -21.573 -14.101 1.00 64.00 197 ILE A O 1
ATOM 1540 N N . ARG A 1 198 ? -23.937 -19.783 -13.747 1.00 68.12 198 ARG A N 1
ATOM 1541 C CA . ARG A 1 198 ? -22.861 -18.794 -13.906 1.00 68.12 198 ARG A CA 1
ATOM 1542 C C . ARG A 1 198 ? -22.073 -18.664 -12.600 1.00 68.12 198 ARG A C 1
ATOM 1544 O O . ARG A 1 198 ? -22.657 -18.360 -11.561 1.00 68.12 198 ARG A O 1
ATOM 1551 N N . ARG A 1 199 ? -20.750 -18.860 -12.663 1.00 73.56 199 ARG A N 1
ATOM 1552 C CA . ARG A 1 199 ? -19.838 -18.674 -11.522 1.00 73.56 199 ARG A CA 1
ATOM 1553 C C . ARG A 1 199 ? -19.629 -17.179 -11.253 1.00 73.56 199 ARG A C 1
ATOM 1555 O O . ARG A 1 199 ? -18.919 -16.507 -11.997 1.00 73.56 199 ARG A O 1
ATOM 1562 N N . VAL A 1 200 ? -20.243 -16.678 -10.187 1.00 80.88 200 VAL A N 1
ATOM 1563 C CA . VAL A 1 200 ? -20.145 -15.288 -9.702 1.00 80.88 200 VAL A CA 1
ATOM 1564 C C . VAL A 1 200 ? -19.771 -15.303 -8.219 1.00 80.88 200 VAL A C 1
ATOM 1566 O O . VAL A 1 200 ? -20.011 -16.311 -7.551 1.00 80.88 200 VAL A O 1
ATOM 1569 N N . ALA A 1 201 ? -19.192 -14.220 -7.693 1.00 83.94 201 ALA A N 1
ATOM 1570 C CA . ALA A 1 201 ? -18.834 -14.153 -6.274 1.00 83.94 201 ALA A CA 1
ATOM 1571 C C . ALA A 1 201 ? -20.070 -14.412 -5.394 1.00 83.94 201 ALA A C 1
ATOM 1573 O O . ALA A 1 201 ? -21.136 -13.843 -5.640 1.00 83.94 201 ALA A O 1
ATOM 1574 N N . GLN A 1 202 ? -19.957 -15.306 -4.409 1.00 85.38 202 GLN A N 1
ATOM 1575 C CA . GLN A 1 202 ? -21.047 -15.563 -3.462 1.00 85.38 202 GLN A CA 1
ATOM 1576 C C . GLN A 1 202 ? -20.931 -14.592 -2.298 1.00 85.38 202 GLN A C 1
ATOM 1578 O O . GLN A 1 202 ? -19.960 -14.642 -1.554 1.00 85.38 202 GLN A O 1
ATOM 1583 N N . ILE A 1 203 ? -21.895 -13.685 -2.170 1.00 88.44 203 ILE A N 1
ATOM 1584 C CA . ILE A 1 203 ? -21.834 -12.572 -1.220 1.00 88.44 203 ILE A CA 1
ATOM 1585 C C . ILE A 1 203 ? -23.036 -12.616 -0.280 1.00 88.44 203 ILE A C 1
ATOM 1587 O O . ILE A 1 203 ? -24.156 -12.954 -0.688 1.00 88.44 203 ILE A O 1
ATOM 1591 N N . ASP A 1 204 ? -22.805 -12.265 0.982 1.00 91.00 204 ASP A N 1
ATOM 1592 C CA . ASP A 1 204 ? -23.854 -11.993 1.951 1.00 91.00 204 ASP A CA 1
ATOM 1593 C C . ASP A 1 204 ? -23.836 -10.529 2.396 1.00 91.00 204 ASP A C 1
ATOM 1595 O O . ASP A 1 204 ? -22.921 -10.066 3.075 1.00 91.00 204 ASP A O 1
ATOM 1599 N N . TRP A 1 205 ? -24.849 -9.789 1.949 1.00 94.31 205 TRP A N 1
ATOM 1600 C CA . TRP A 1 205 ? -24.948 -8.342 2.103 1.00 94.31 205 TRP A CA 1
ATOM 1601 C C . TRP A 1 205 ? -25.523 -7.996 3.479 1.00 94.31 205 TRP A C 1
ATOM 1603 O O . TRP A 1 205 ? -26.707 -8.213 3.734 1.00 94.31 205 TRP A O 1
ATOM 1613 N N . ASN A 1 206 ? -24.675 -7.469 4.359 1.00 96.50 206 ASN A N 1
ATOM 1614 C CA . ASN A 1 206 ? -24.985 -7.190 5.756 1.00 96.50 206 ASN A CA 1
ATOM 1615 C C . ASN A 1 206 ? -25.071 -5.671 5.971 1.00 96.50 206 ASN A C 1
ATOM 1617 O O . ASN A 1 206 ? -24.057 -4.974 6.000 1.00 96.50 206 ASN A O 1
ATOM 1621 N N . ILE A 1 207 ? -26.292 -5.144 6.099 1.00 98.06 207 ILE A N 1
ATOM 1622 C CA . ILE A 1 207 ? -26.507 -3.701 6.270 1.00 98.06 207 ILE A CA 1
ATOM 1623 C C . ILE A 1 207 ? -26.050 -3.256 7.661 1.00 98.06 207 ILE A C 1
ATOM 1625 O O . ILE A 1 207 ? -26.516 -3.786 8.670 1.00 98.06 207 ILE A O 1
ATOM 1629 N N . ILE A 1 208 ? -25.174 -2.254 7.699 1.00 97.88 208 ILE A N 1
ATOM 1630 C CA . ILE A 1 208 ? -24.761 -1.548 8.916 1.00 97.88 208 ILE A CA 1
ATOM 1631 C C . ILE A 1 208 ? -25.365 -0.142 8.950 1.00 97.88 208 ILE A C 1
ATOM 1633 O O . ILE A 1 208 ? -25.643 0.457 7.909 1.00 97.88 208 ILE A O 1
ATOM 1637 N N . ALA A 1 209 ? -25.571 0.378 10.159 1.00 95.75 209 ALA A N 1
ATOM 1638 C CA . ALA A 1 209 ? -26.066 1.733 10.369 1.00 95.75 209 ALA A CA 1
ATOM 1639 C C . ALA A 1 209 ? -24.960 2.779 10.158 1.00 95.75 209 ALA A C 1
ATOM 1641 O O . ALA A 1 209 ? -23.795 2.562 10.489 1.00 95.75 209 ALA A O 1
ATOM 1642 N N . ASP A 1 210 ? -25.350 3.952 9.679 1.00 93.19 210 ASP A N 1
ATOM 1643 C CA . ASP A 1 210 ? -24.547 5.168 9.574 1.00 93.19 210 ASP A CA 1
ATOM 1644 C C . ASP A 1 210 ? -24.590 5.985 10.882 1.00 93.19 210 ASP A C 1
ATOM 1646 O O . ASP A 1 210 ? -24.846 7.187 10.895 1.00 93.19 210 ASP A O 1
ATOM 1650 N N . ASP A 1 211 ? -24.326 5.321 12.014 1.00 95.75 211 ASP A N 1
ATOM 1651 C CA . ASP A 1 211 ? -24.427 5.901 13.358 1.00 95.75 211 ASP A CA 1
ATOM 1652 C C . ASP A 1 211 ? -23.300 5.412 14.286 1.00 95.75 211 ASP A C 1
ATOM 1654 O O . ASP A 1 211 ? -23.145 4.215 14.539 1.00 95.75 211 ASP A O 1
ATOM 1658 N N . CYS A 1 212 ? -22.558 6.355 14.877 1.00 95.81 212 CYS A N 1
ATOM 1659 C CA . CYS A 1 212 ? -21.506 6.083 15.862 1.00 95.81 212 CYS A CA 1
ATOM 1660 C C . CYS A 1 212 ? -21.995 5.327 17.114 1.00 95.81 212 CYS A C 1
ATOM 1662 O O . CYS A 1 212 ? -21.185 4.764 17.852 1.00 95.81 212 CYS A O 1
ATOM 1664 N N . ASN A 1 213 ? -23.302 5.338 17.390 1.00 96.38 213 ASN A N 1
ATOM 1665 C CA . ASN A 1 213 ? -23.913 4.648 18.527 1.00 96.38 213 ASN A CA 1
ATOM 1666 C C . ASN A 1 213 ? -24.316 3.197 18.208 1.00 96.38 213 ASN A C 1
ATOM 1668 O O . ASN A 1 213 ? -24.715 2.469 19.117 1.00 96.38 213 ASN A O 1
ATOM 1672 N N . GLN A 1 214 ? -24.198 2.762 16.947 1.00 96.88 214 GLN A N 1
ATOM 1673 C CA . GLN A 1 214 ? -24.611 1.438 16.471 1.00 96.88 214 GLN A CA 1
ATOM 1674 C C . GLN A 1 214 ? -23.406 0.638 15.940 1.00 96.88 214 GLN A C 1
ATOM 1676 O O . GLN A 1 214 ? -23.271 0.424 14.733 1.00 96.88 214 GLN A O 1
ATOM 1681 N N . PRO A 1 215 ? -22.492 0.197 16.829 1.00 96.56 215 PRO A N 1
ATOM 1682 C CA . PRO A 1 215 ? -21.361 -0.630 16.438 1.00 96.56 215 PRO A CA 1
ATOM 1683 C C . PRO A 1 215 ? -21.805 -2.026 15.992 1.00 96.56 215 PRO A C 1
ATOM 1685 O O . PRO A 1 215 ? -22.756 -2.597 16.528 1.00 96.56 215 PRO A O 1
ATOM 1688 N N . PHE A 1 216 ? -21.043 -2.605 15.070 1.00 96.25 216 PHE A N 1
ATOM 1689 C CA . PHE A 1 216 ? -21.176 -3.988 14.617 1.00 96.25 216 PHE A CA 1
ATOM 1690 C C . PHE A 1 216 ? -19.897 -4.779 14.931 1.00 96.25 216 PHE A C 1
ATOM 1692 O O . PHE A 1 216 ? -18.921 -4.238 15.458 1.00 96.25 216 PHE A O 1
ATOM 1699 N N . SER A 1 217 ? -19.895 -6.072 14.613 1.00 92.25 217 SER A N 1
ATOM 1700 C CA . SER A 1 217 ? -18.720 -6.932 14.752 1.00 92.25 217 SER A CA 1
ATOM 1701 C C . SER A 1 217 ? -18.461 -7.684 13.454 1.00 92.25 217 SER A C 1
ATOM 1703 O O . SER A 1 217 ? -19.368 -8.335 12.941 1.00 92.25 217 SER A O 1
ATOM 1705 N N . ALA A 1 218 ? -17.221 -7.627 12.968 1.00 88.31 218 ALA A N 1
ATOM 1706 C CA . ALA A 1 218 ? -16.735 -8.416 11.841 1.00 88.31 218 ALA A CA 1
ATOM 1707 C C . ALA A 1 218 ? -15.568 -9.291 12.322 1.00 88.31 218 ALA A C 1
ATOM 1709 O O . ALA A 1 218 ? -14.662 -8.821 13.007 1.00 88.31 218 ALA A O 1
ATOM 1710 N N . SER A 1 219 ? -15.637 -10.594 12.052 1.00 84.44 219 SER A N 1
ATOM 1711 C CA . SER A 1 219 ? -14.706 -11.632 12.538 1.00 84.44 219 SER A CA 1
ATOM 1712 C C . SER A 1 219 ? -14.463 -11.667 14.065 1.00 84.44 219 SER A C 1
ATOM 1714 O O . SER A 1 219 ? -13.537 -12.323 14.539 1.00 84.44 219 SER A O 1
ATOM 1716 N N . GLY A 1 220 ? -15.315 -11.006 14.855 1.00 83.81 220 GLY A N 1
ATOM 1717 C CA . GLY A 1 220 ? -15.180 -10.845 16.310 1.00 83.81 220 GLY A CA 1
ATOM 1718 C C . GLY A 1 220 ? -14.590 -9.497 16.740 1.00 83.81 220 GLY A C 1
ATOM 1719 O O . GLY A 1 220 ? -14.866 -9.055 17.852 1.00 83.81 220 GLY A O 1
ATOM 1720 N N . LEU A 1 221 ? -13.879 -8.791 15.855 1.00 88.44 221 LEU A N 1
ATOM 1721 C CA . LEU A 1 221 ? -13.446 -7.417 16.102 1.00 88.44 221 LEU A CA 1
ATOM 1722 C C . LEU A 1 221 ? -14.653 -6.472 16.009 1.00 88.44 221 LEU A C 1
ATOM 1724 O O . LEU A 1 221 ? -15.484 -6.573 15.103 1.00 88.44 221 LEU A O 1
ATOM 1728 N N . LYS A 1 222 ? -14.766 -5.555 16.971 1.00 94.00 222 LYS A N 1
ATOM 1729 C CA . LYS A 1 222 ? -15.841 -4.562 17.049 1.00 94.00 222 LYS A CA 1
ATOM 1730 C C . LYS A 1 222 ? -15.479 -3.299 16.266 1.00 94.00 222 LYS A C 1
ATOM 1732 O O . LYS A 1 222 ? -14.415 -2.722 16.483 1.00 94.00 222 LYS A O 1
ATOM 1737 N N . PHE A 1 223 ? -16.408 -2.847 15.429 1.00 97.31 223 PHE A N 1
ATOM 1738 C CA . PHE A 1 223 ? -16.301 -1.634 14.624 1.00 97.31 223 PHE A CA 1
ATOM 1739 C C . PHE A 1 223 ? -17.428 -0.664 14.977 1.00 97.31 223 PHE A C 1
ATOM 1741 O O . PHE A 1 223 ? -18.604 -1.022 14.954 1.00 97.31 223 PHE A O 1
ATOM 1748 N N . THR A 1 224 ? -17.069 0.583 15.258 1.00 98.12 224 THR A N 1
ATOM 1749 C CA . THR A 1 224 ? -17.990 1.719 15.326 1.00 98.12 224 THR A CA 1
ATOM 1750 C C . THR A 1 224 ? -17.957 2.453 13.980 1.00 98.12 224 THR A C 1
ATOM 1752 O O . THR A 1 224 ? -16.891 2.960 13.615 1.00 98.12 224 THR A O 1
ATOM 1755 N N . PRO A 1 225 ? -19.081 2.541 13.242 1.00 98.44 225 PRO A N 1
ATOM 1756 C CA . PRO A 1 225 ? -19.198 3.395 12.060 1.00 98.44 225 PRO A CA 1
ATOM 1757 C C . PRO A 1 225 ? -18.885 4.860 12.389 1.00 98.44 225 PRO A C 1
ATOM 1759 O O . PRO A 1 225 ? -19.272 5.363 13.442 1.00 98.44 225 PRO A O 1
ATOM 1762 N N . LEU A 1 226 ? -18.199 5.554 11.482 1.00 98.50 226 LEU A N 1
ATOM 1763 C CA . LEU A 1 226 ? -17.859 6.973 11.584 1.00 98.50 226 LEU A CA 1
ATOM 1764 C C . LEU A 1 226 ? -18.386 7.714 10.344 1.00 98.50 226 LEU A C 1
ATOM 1766 O O . LEU A 1 226 ? -17.648 7.852 9.367 1.00 98.50 226 LEU A O 1
ATOM 1770 N N . PRO A 1 227 ? -19.637 8.205 10.353 1.00 98.31 227 PRO A N 1
ATOM 1771 C CA . PRO A 1 227 ? -20.176 8.994 9.251 1.00 98.31 227 PRO A CA 1
ATOM 1772 C C . PRO A 1 227 ? -19.329 10.246 9.018 1.00 98.31 227 PRO A C 1
ATOM 1774 O O . PRO A 1 227 ? -19.124 11.048 9.934 1.00 98.31 227 PRO A O 1
ATOM 1777 N N . VAL A 1 228 ? -18.832 10.430 7.802 1.00 98.00 228 VAL A N 1
ATOM 1778 C CA . VAL A 1 228 ? -18.057 11.603 7.387 1.00 98.00 228 VAL A CA 1
ATOM 1779 C C . VAL A 1 228 ? -18.609 12.158 6.083 1.00 98.00 228 VAL A C 1
ATOM 1781 O O . VAL A 1 228 ? -19.118 11.419 5.245 1.00 98.00 228 VAL A O 1
ATOM 1784 N N . MET A 1 229 ? -18.533 13.477 5.915 1.00 97.75 229 MET A N 1
ATOM 1785 C CA . MET A 1 229 ? -18.940 14.114 4.668 1.00 97.75 229 MET A CA 1
ATOM 1786 C C . MET A 1 229 ? -17.854 13.879 3.622 1.00 97.75 229 MET A C 1
ATOM 1788 O O . MET A 1 229 ? -16.696 14.189 3.895 1.00 97.75 229 MET A O 1
ATOM 1792 N N . HIS A 1 230 ? -18.221 13.427 2.428 1.00 95.19 230 HIS A N 1
ATOM 1793 C CA . HIS A 1 230 ? -17.356 13.382 1.242 1.00 95.19 230 HIS A CA 1
ATOM 1794 C C . HIS A 1 230 ? -18.012 14.233 0.144 1.00 95.19 230 HIS A C 1
ATOM 1796 O O . HIS A 1 230 ? -18.515 13.762 -0.872 1.00 95.19 230 HIS A O 1
ATOM 1802 N N . GLY A 1 231 ? -18.091 15.533 0.432 1.00 92.56 231 GLY A N 1
ATOM 1803 C CA . GLY A 1 231 ? -18.869 16.526 -0.310 1.00 92.56 231 GLY A CA 1
ATOM 1804 C C . GLY A 1 231 ? -19.726 17.376 0.620 1.00 92.56 231 GLY A C 1
ATOM 1805 O O . GLY A 1 231 ? -19.425 17.480 1.809 1.00 92.56 231 GLY A O 1
ATOM 1806 N N . GLU A 1 232 ? -20.781 17.991 0.080 1.00 87.62 232 GLU A N 1
ATOM 1807 C CA . GLU A 1 232 ? -21.763 18.739 0.882 1.00 87.62 232 GLU A CA 1
ATOM 1808 C C . GLU A 1 232 ? -22.972 17.867 1.258 1.00 87.62 232 GLU A C 1
ATOM 1810 O O . GLU A 1 232 ? -23.351 17.819 2.425 1.00 87.62 232 GLU A O 1
ATOM 1815 N N . ASP A 1 233 ? -23.512 17.114 0.293 1.00 89.56 233 ASP A N 1
ATOM 1816 C CA . ASP A 1 233 ? -24.746 16.320 0.431 1.00 89.56 233 ASP A CA 1
ATOM 1817 C C . ASP A 1 233 ? -24.507 14.793 0.420 1.00 89.56 233 ASP A C 1
ATOM 1819 O O . ASP A 1 233 ? -25.430 14.016 0.181 1.00 89.56 233 ASP A O 1
ATOM 1823 N N . TYR A 1 234 ? -23.265 14.344 0.636 1.00 94.00 234 TYR A N 1
ATOM 1824 C CA . TYR A 1 234 ? -22.871 12.933 0.534 1.00 94.00 234 TYR A CA 1
ATOM 1825 C C . TYR A 1 234 ? -22.079 12.470 1.763 1.00 94.00 234 TYR A C 1
ATOM 1827 O O . TYR A 1 234 ? -21.159 13.158 2.218 1.00 94.00 234 TYR A O 1
ATOM 1835 N N . ILE A 1 235 ? -22.443 11.296 2.286 1.00 95.69 235 ILE A N 1
ATOM 1836 C CA . ILE A 1 235 ? -21.859 10.673 3.479 1.00 95.69 235 ILE A CA 1
ATOM 1837 C C . ILE A 1 235 ? -21.222 9.339 3.088 1.00 95.69 235 ILE A C 1
ATOM 1839 O O . ILE A 1 235 ? -21.853 8.513 2.434 1.00 95.69 235 ILE A O 1
ATOM 1843 N N . CYS A 1 236 ? -20.002 9.107 3.560 1.00 95.12 236 CYS A N 1
ATOM 1844 C CA . CYS A 1 236 ? -19.351 7.799 3.572 1.00 95.12 236 CYS A CA 1
ATOM 1845 C C . CYS A 1 236 ? -18.965 7.409 5.005 1.00 95.12 236 CYS A C 1
ATOM 1847 O O . CYS A 1 236 ? -19.049 8.217 5.936 1.00 95.12 236 CYS A O 1
ATOM 1849 N N . LEU A 1 237 ? -18.570 6.151 5.199 1.00 98.38 237 LEU A N 1
ATOM 1850 C CA . LEU A 1 237 ? -18.212 5.611 6.507 1.00 98.38 237 LEU A CA 1
ATOM 1851 C C . LEU A 1 237 ? -16.698 5.456 6.640 1.00 98.38 237 LEU A C 1
ATOM 1853 O O . LEU A 1 237 ? -16.085 4.654 5.943 1.00 98.38 237 LEU A O 1
ATOM 1857 N N . GLY A 1 238 ? -16.109 6.167 7.599 1.00 98.38 238 GLY A N 1
ATOM 1858 C CA . GLY A 1 238 ? -14.914 5.672 8.275 1.00 98.38 238 GLY A CA 1
ATOM 1859 C C . GLY A 1 238 ? -15.283 4.641 9.349 1.00 98.38 238 GLY A C 1
ATOM 1860 O O . GLY A 1 238 ? -16.462 4.411 9.628 1.00 98.38 238 GLY A O 1
ATOM 1861 N N . PHE A 1 239 ? -14.284 4.069 10.019 1.00 98.50 239 PHE A N 1
ATOM 1862 C CA . PHE A 1 239 ? -14.490 3.100 11.101 1.00 98.50 239 PHE A CA 1
ATOM 1863 C C . PHE A 1 239 ? -13.511 3.306 12.261 1.00 98.50 239 PHE A C 1
ATOM 1865 O O . PHE A 1 239 ? -12.312 3.463 12.042 1.00 98.50 239 PHE A O 1
ATOM 1872 N N . LEU A 1 240 ? -14.017 3.274 13.497 1.00 98.06 240 LEU A N 1
ATOM 1873 C CA . LEU A 1 240 ? -13.232 3.200 14.735 1.00 98.06 240 LEU A CA 1
ATOM 1874 C C . LEU A 1 240 ? -13.247 1.759 15.254 1.00 98.06 240 LEU A C 1
ATOM 1876 O O . LEU A 1 240 ? -14.319 1.181 15.425 1.00 98.06 240 LEU A O 1
ATOM 1880 N N . PHE A 1 241 ? -12.076 1.195 15.535 1.00 95.44 241 PHE A N 1
ATOM 1881 C CA . PHE A 1 241 ? -11.913 -0.162 16.059 1.00 95.44 241 PHE A CA 1
ATOM 1882 C C . PHE A 1 241 ? -10.698 -0.270 16.996 1.00 95.44 241 PHE A C 1
ATOM 1884 O O . PHE A 1 241 ? -9.871 0.642 17.080 1.00 95.44 241 PHE A O 1
ATOM 1891 N N . GLY A 1 242 ? -10.611 -1.398 17.708 1.00 88.81 242 GLY A N 1
ATOM 1892 C CA . GLY A 1 242 ? -9.574 -1.680 18.707 1.00 88.81 242 GLY A CA 1
ATOM 1893 C C . GLY A 1 242 ? -9.867 -1.057 20.080 1.00 88.81 242 GLY A C 1
ATOM 1894 O O . GLY A 1 242 ? -10.199 0.123 20.192 1.00 88.81 242 GLY A O 1
ATOM 1895 N N . GLU A 1 243 ? -9.763 -1.865 21.142 1.00 78.19 243 GLU A N 1
ATOM 1896 C CA . GLU A 1 243 ? -10.117 -1.439 22.508 1.00 78.19 243 GLU A CA 1
ATOM 1897 C C . GLU A 1 243 ? -8.902 -0.930 23.304 1.00 78.19 243 GLU A C 1
ATOM 1899 O O . GLU A 1 243 ? -8.972 0.144 23.902 1.00 78.19 243 GLU A O 1
ATOM 1904 N N . LYS A 1 244 ? -7.766 -1.648 23.253 1.00 80.31 244 LYS A N 1
ATOM 1905 C CA . LYS A 1 244 ? -6.454 -1.174 23.748 1.00 80.31 244 LYS A CA 1
ATOM 1906 C C . LYS A 1 244 ? -5.913 -0.005 22.928 1.00 80.31 244 LYS A C 1
ATOM 1908 O O . LYS A 1 244 ? -5.477 1.004 23.474 1.00 80.31 244 LYS A O 1
ATOM 1913 N N . THR A 1 245 ? -5.884 -0.210 21.614 1.00 85.75 245 THR A N 1
ATOM 1914 C CA . THR A 1 245 ? -5.280 0.673 20.620 1.00 85.75 245 THR A CA 1
ATOM 1915 C C . THR A 1 245 ? -6.408 1.203 19.759 1.00 85.75 245 THR A C 1
ATOM 1917 O O . THR A 1 245 ? -6.927 0.482 18.912 1.00 85.75 245 THR A O 1
ATOM 1920 N N . ARG A 1 246 ? -6.818 2.448 19.994 1.00 93.50 246 ARG A N 1
ATOM 1921 C CA . ARG A 1 246 ? -7.934 3.062 19.271 1.00 93.50 246 ARG A CA 1
ATOM 1922 C C . ARG A 1 246 ? -7.465 3.507 17.895 1.00 93.50 246 ARG A C 1
ATOM 1924 O O . ARG A 1 246 ? -6.764 4.518 17.777 1.00 93.50 246 ARG A O 1
ATOM 1931 N N . VAL A 1 247 ? -7.865 2.754 16.875 1.00 96.44 247 VAL A N 1
ATOM 1932 C CA . VAL A 1 247 ? -7.574 3.020 15.465 1.00 96.44 247 VAL A CA 1
ATOM 1933 C C . VAL A 1 247 ? -8.820 3.588 14.795 1.00 96.44 247 VAL A C 1
ATOM 1935 O O . VAL A 1 247 ? -9.870 2.951 14.811 1.00 96.44 247 VAL A O 1
ATOM 1938 N N . ALA A 1 248 ? -8.713 4.764 14.179 1.00 98.12 248 ALA A N 1
ATOM 1939 C CA . ALA A 1 248 ? -9.731 5.268 13.258 1.00 98.12 248 ALA A CA 1
ATOM 1940 C C . ALA A 1 248 ? -9.210 5.216 11.818 1.00 98.12 248 ALA A C 1
ATOM 1942 O O . ALA A 1 248 ? -8.121 5.718 11.544 1.00 98.12 248 ALA A O 1
ATOM 1943 N N . TYR A 1 249 ? -9.994 4.643 10.908 1.00 98.31 249 TYR A N 1
ATOM 1944 C CA . TYR A 1 249 ? -9.728 4.586 9.471 1.00 98.31 249 TYR A CA 1
ATOM 1945 C C . TYR A 1 249 ? -10.752 5.426 8.712 1.00 98.31 249 TYR A C 1
ATOM 1947 O O . TYR A 1 249 ? -11.949 5.172 8.823 1.00 98.31 249 TYR A O 1
ATOM 1955 N N . ILE A 1 250 ? -10.293 6.447 7.984 1.00 98.50 250 ILE A N 1
ATOM 1956 C CA . ILE A 1 250 ? -11.142 7.434 7.305 1.00 98.50 250 ILE A CA 1
ATOM 1957 C C . ILE A 1 250 ? -10.501 7.770 5.948 1.00 98.50 250 ILE A C 1
ATOM 1959 O O . ILE A 1 250 ? -9.618 8.625 5.859 1.00 98.50 250 ILE A O 1
ATOM 1963 N N . SER A 1 251 ? -10.905 7.035 4.909 1.00 95.81 251 SER A N 1
ATOM 1964 C CA . SER A 1 251 ? -10.296 7.044 3.570 1.00 95.81 251 SER A CA 1
ATOM 1965 C C . SER A 1 251 ? -10.609 8.284 2.739 1.00 95.81 251 SER A C 1
ATOM 1967 O O . SER A 1 251 ? -9.728 8.795 2.050 1.00 95.81 251 SER A O 1
ATOM 1969 N N . ASP A 1 252 ? -11.845 8.762 2.847 1.00 96.88 252 ASP A N 1
ATOM 1970 C CA . ASP A 1 252 ? -12.450 9.775 1.993 1.00 96.88 252 ASP A CA 1
ATOM 1971 C C . ASP A 1 252 ? -13.240 10.727 2.893 1.00 96.88 252 ASP A C 1
ATOM 1973 O O . ASP A 1 252 ? -14.150 10.299 3.604 1.00 96.88 252 ASP A O 1
ATOM 1977 N N . VAL A 1 253 ? -12.869 12.008 2.946 1.00 97.75 253 VAL A N 1
ATOM 1978 C CA . VAL A 1 253 ? -13.566 12.987 3.800 1.00 97.75 253 VAL A CA 1
ATOM 1979 C C . VAL A 1 253 ? -13.257 14.417 3.368 1.00 97.75 253 VAL A C 1
ATOM 1981 O O . VAL A 1 253 ? -12.100 14.768 3.218 1.00 97.75 253 VAL A O 1
ATOM 1984 N N . SER A 1 254 ? -14.261 15.288 3.258 1.00 95.75 254 SER A N 1
ATOM 1985 C CA . SER A 1 254 ? -14.109 16.753 3.217 1.00 95.75 254 SER A CA 1
ATOM 1986 C C . SER A 1 254 ? -14.348 17.408 4.583 1.00 95.75 254 SER A C 1
ATOM 1988 O O . SER A 1 254 ? -13.698 18.401 4.918 1.00 95.75 254 SER A O 1
ATOM 1990 N N . ARG A 1 255 ? -15.288 16.879 5.381 1.00 95.81 255 ARG A N 1
ATOM 1991 C CA . ARG A 1 255 ? -15.740 17.482 6.647 1.00 95.81 255 ARG A CA 1
ATOM 1992 C C . ARG A 1 255 ? -16.242 16.429 7.640 1.00 95.81 255 ARG A C 1
ATOM 1994 O O . ARG A 1 255 ? -16.918 15.473 7.276 1.00 95.81 255 ARG A O 1
ATOM 2001 N N . PHE A 1 256 ? -15.971 16.648 8.925 1.00 97.00 256 PHE A N 1
ATOM 2002 C CA . PHE A 1 256 ? -16.475 15.806 10.013 1.00 97.00 256 PHE A CA 1
ATOM 2003 C C . PHE A 1 256 ? -17.813 16.345 10.543 1.00 97.00 256 PHE A C 1
ATOM 2005 O O . PHE A 1 256 ? -17.903 17.536 10.852 1.00 97.00 256 PHE A O 1
ATOM 2012 N N . PRO A 1 257 ? -18.845 15.500 10.693 1.00 96.75 257 PRO A N 1
ATOM 2013 C CA . PRO A 1 257 ? -19.977 15.767 11.573 1.00 96.75 257 PRO A CA 1
ATOM 2014 C C . PRO A 1 257 ? -19.530 15.857 13.039 1.00 96.75 257 PRO A C 1
ATOM 2016 O O . PRO A 1 257 ? -18.594 15.175 13.459 1.00 96.75 257 PRO A O 1
ATOM 2019 N N . THR A 1 258 ? -20.227 16.661 13.847 1.00 96.31 258 THR A N 1
ATOM 2020 C CA . THR A 1 258 ? -19.876 16.892 15.263 1.00 96.31 258 THR A CA 1
ATOM 2021 C C . THR A 1 258 ? -19.930 15.618 16.114 1.00 96.31 258 THR A C 1
ATOM 2023 O O . THR A 1 258 ? -19.132 15.467 17.036 1.00 96.31 258 THR A O 1
ATOM 2026 N N . SER A 1 259 ? -20.826 14.680 15.792 1.00 96.12 259 SER A N 1
ATOM 2027 C CA . SER A 1 259 ? -20.895 13.344 16.403 1.00 96.12 259 SER A CA 1
ATOM 2028 C C . SER A 1 259 ? -19.602 12.554 16.183 1.00 96.12 259 SER A C 1
ATOM 2030 O O . SER A 1 259 ? -18.994 12.065 17.133 1.00 96.12 259 SER A O 1
ATOM 2032 N N . THR A 1 260 ? -19.150 12.480 14.935 1.00 97.88 260 THR A N 1
ATOM 2033 C CA . THR A 1 260 ? -17.932 11.774 14.531 1.00 97.88 260 THR A CA 1
ATOM 2034 C C . THR A 1 260 ? -16.685 12.433 15.111 1.00 97.88 260 THR A C 1
ATOM 2036 O O . THR A 1 260 ? -15.855 11.749 15.704 1.00 97.88 260 THR A O 1
ATOM 2039 N N . GLU A 1 261 ? -16.581 13.764 15.035 1.00 97.44 261 GLU A N 1
ATOM 2040 C CA . GLU A 1 261 ? -15.491 14.533 15.652 1.00 97.44 261 GLU A CA 1
ATOM 2041 C C . GLU A 1 261 ? -15.411 14.318 17.169 1.00 97.44 261 GLU A C 1
ATOM 2043 O O . GLU A 1 261 ? -14.318 14.138 17.708 1.00 97.44 261 GLU A O 1
ATOM 2048 N N . TYR A 1 262 ? -16.547 14.273 17.870 1.00 97.38 262 TYR A N 1
ATOM 2049 C CA . TYR A 1 262 ? -16.572 13.950 19.295 1.00 97.38 262 TYR A CA 1
ATOM 2050 C C . TYR A 1 262 ? -16.032 12.536 19.568 1.00 97.38 262 TYR A C 1
ATOM 2052 O O . TYR A 1 262 ? -15.245 12.348 20.492 1.00 97.38 262 TYR A O 1
ATOM 2060 N N . VAL A 1 263 ? -16.385 11.542 18.751 1.00 96.94 263 VAL A N 1
ATOM 2061 C CA . VAL A 1 263 ? -15.959 10.143 18.946 1.00 96.94 263 VAL A CA 1
ATOM 2062 C C . VAL A 1 263 ? -14.451 9.928 18.729 1.00 96.94 263 VAL A C 1
ATOM 2064 O O . VAL A 1 263 ? -13.851 9.084 19.402 1.00 96.94 263 VAL A O 1
ATOM 2067 N N . ILE A 1 264 ? -13.822 10.708 17.841 1.00 96.88 264 ILE A N 1
ATOM 2068 C CA . ILE A 1 264 ? -12.406 10.543 17.452 1.00 96.88 264 ILE A CA 1
ATOM 2069 C C . ILE A 1 264 ? -11.442 11.604 18.018 1.00 96.88 264 ILE A C 1
ATOM 2071 O O . ILE A 1 264 ? -10.240 11.533 17.761 1.00 96.88 264 ILE A O 1
ATOM 2075 N N . SER A 1 265 ? -11.929 12.595 18.770 1.00 96.38 265 SER A N 1
ATOM 2076 C CA . SER A 1 265 ? -11.091 13.654 19.356 1.00 96.38 265 SER A CA 1
ATOM 2077 C C . SER A 1 265 ? -10.670 13.363 20.797 1.00 96.38 265 SER A C 1
ATOM 2079 O O . SER A 1 265 ? -11.445 12.883 21.629 1.00 96.38 265 SER A O 1
ATOM 2081 N N . LYS A 1 266 ? -9.440 13.772 21.136 1.00 94.50 266 LYS A N 1
ATOM 2082 C CA . LYS A 1 266 ? -8.890 13.716 22.500 1.00 94.50 266 LYS A CA 1
ATOM 2083 C C . LYS A 1 266 ? -9.759 14.415 23.556 1.00 94.50 266 LYS A C 1
ATOM 2085 O O . LYS A 1 266 ? -9.728 14.013 24.715 1.00 94.50 266 LYS A O 1
ATOM 2090 N N . SER A 1 267 ? -10.491 15.459 23.170 1.00 93.19 267 SER A N 1
ATOM 2091 C CA . SER A 1 267 ? -11.398 16.231 24.031 1.00 93.19 267 SER A CA 1
ATOM 2092 C C . SER A 1 267 ? -12.822 15.670 24.114 1.00 93.19 267 SER A C 1
ATOM 2094 O O . SER A 1 267 ? -13.593 16.137 24.950 1.00 93.19 267 SER A O 1
ATOM 2096 N N . GLY A 1 268 ? -13.181 14.717 23.250 1.00 94.62 268 GLY A N 1
ATOM 2097 C CA . GLY A 1 268 ? -14.473 14.041 23.253 1.00 94.62 268 GLY A CA 1
ATOM 2098 C C . GLY A 1 268 ? -14.393 12.664 23.910 1.00 94.62 268 GLY A C 1
ATOM 2099 O O . GLY A 1 268 ? -14.064 12.545 25.088 1.00 94.62 268 GLY A O 1
ATOM 2100 N N . ALA A 1 269 ? -14.686 11.609 23.150 1.00 91.19 269 ALA A N 1
ATOM 2101 C CA . ALA A 1 269 ? -14.746 10.237 23.648 1.00 91.19 269 ALA A CA 1
ATOM 2102 C C . ALA A 1 269 ? -13.370 9.585 23.901 1.00 91.19 269 ALA A C 1
ATOM 2104 O O . ALA A 1 269 ? -13.327 8.437 24.348 1.00 91.19 269 ALA A O 1
ATOM 2105 N N . GLY A 1 270 ? -12.251 10.252 23.593 1.00 90.94 270 GLY A N 1
ATOM 2106 C CA . GLY A 1 270 ? -10.898 9.822 23.969 1.00 90.94 270 GLY A CA 1
ATOM 2107 C C . GLY A 1 270 ? -9.859 9.941 22.851 1.00 90.94 270 GLY A C 1
ATOM 2108 O O . GLY A 1 270 ? -10.182 9.948 21.667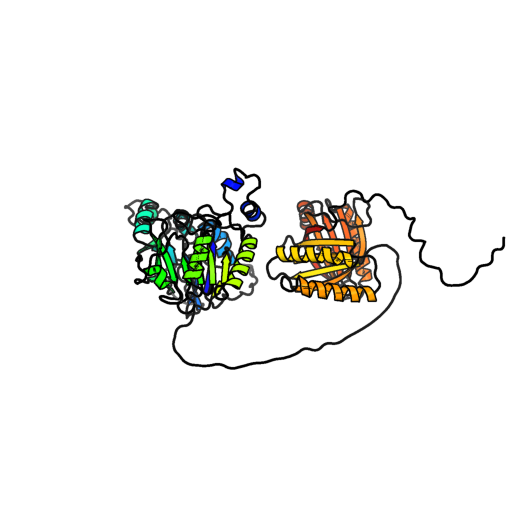 1.00 90.94 270 GLY A O 1
ATOM 2109 N N . GLN A 1 271 ? -8.582 10.028 23.237 1.00 94.62 271 GLN A N 1
ATOM 2110 C CA . GLN A 1 271 ? -7.470 10.147 22.290 1.00 94.62 271 GLN A CA 1
ATOM 2111 C C . GLN A 1 271 ? -7.306 8.860 21.465 1.00 94.62 271 GLN A C 1
ATOM 2113 O O . GLN A 1 271 ? -7.186 7.782 22.041 1.00 94.62 271 GLN A O 1
ATOM 2118 N N . LEU A 1 272 ? -7.234 8.986 20.136 1.00 95.94 272 LEU A N 1
ATOM 2119 C CA . LEU A 1 272 ? -6.820 7.889 19.258 1.00 95.94 272 LEU A CA 1
ATOM 2120 C C . LEU A 1 272 ? -5.334 7.569 19.430 1.00 95.94 272 LEU A C 1
ATOM 2122 O O . LEU A 1 272 ? -4.499 8.474 19.525 1.00 95.94 272 LEU A O 1
ATOM 2126 N N . ASP A 1 273 ? -4.997 6.288 19.362 1.00 94.38 273 ASP A N 1
ATOM 2127 C CA . ASP A 1 273 ? -3.622 5.829 19.203 1.00 94.38 273 ASP A CA 1
ATOM 2128 C C . ASP A 1 273 ? -3.159 6.032 17.762 1.00 94.38 273 ASP A C 1
ATOM 2130 O O . ASP A 1 273 ? -2.094 6.604 17.532 1.00 94.38 273 ASP A O 1
ATOM 2134 N N . LEU A 1 274 ? -4.006 5.658 16.800 1.00 94.81 274 LEU A N 1
ATOM 2135 C CA . LEU A 1 274 ? -3.731 5.776 15.376 1.00 94.81 274 LEU A CA 1
ATOM 2136 C C . LEU A 1 274 ? -4.925 6.387 14.634 1.00 94.81 274 LEU A C 1
ATOM 2138 O O . LEU A 1 274 ? -6.057 5.923 14.747 1.00 94.81 274 LEU A O 1
ATOM 2142 N N . LEU A 1 275 ? -4.651 7.413 13.835 1.00 97.38 275 LEU A N 1
ATOM 2143 C CA . LEU A 1 275 ? -5.586 7.989 12.873 1.00 97.38 275 LEU A CA 1
ATOM 2144 C C . LEU A 1 275 ? -5.065 7.746 11.453 1.00 97.38 275 LEU A C 1
ATOM 2146 O O . LEU A 1 275 ? -4.003 8.243 11.091 1.00 97.38 275 LEU A O 1
ATOM 2150 N N . ILE A 1 276 ? -5.802 6.998 10.645 1.00 97.75 276 ILE A N 1
ATOM 2151 C CA . ILE A 1 276 ? -5.518 6.791 9.225 1.00 97.75 276 ILE A CA 1
ATOM 2152 C C . ILE A 1 276 ? -6.485 7.693 8.445 1.00 97.75 276 ILE A C 1
ATOM 2154 O O . ILE A 1 276 ? -7.697 7.550 8.609 1.00 97.75 276 ILE A O 1
ATOM 2158 N N . LEU A 1 277 ? -5.968 8.659 7.675 1.00 98.19 277 LEU A N 1
ATOM 2159 C CA . LEU A 1 277 ? -6.749 9.813 7.202 1.00 98.19 277 LEU A CA 1
ATOM 2160 C C . LEU A 1 277 ? -6.413 10.275 5.772 1.00 98.19 277 LEU A C 1
ATOM 2162 O O . LEU A 1 277 ? -5.245 10.339 5.388 1.00 98.19 277 LEU A O 1
ATOM 2166 N N . ASP A 1 278 ? -7.450 10.679 5.039 1.00 97.44 278 ASP A N 1
ATOM 2167 C CA . ASP A 1 278 ? -7.409 11.351 3.732 1.00 97.44 278 ASP A CA 1
ATOM 2168 C C . ASP A 1 278 ? -6.476 12.588 3.659 1.00 97.44 278 ASP A C 1
ATOM 2170 O O . ASP A 1 278 ? -6.406 13.442 4.558 1.00 97.44 278 ASP A O 1
ATOM 2174 N N . SER A 1 279 ? -5.757 12.692 2.542 1.00 96.81 279 SER A N 1
ATOM 2175 C CA . SER A 1 279 ? -4.920 13.828 2.162 1.00 96.81 279 SER A CA 1
ATOM 2176 C C . SER A 1 279 ? -4.713 13.866 0.637 1.00 96.81 279 SER A C 1
ATOM 2178 O O . SER A 1 279 ? -3.623 13.593 0.136 1.00 96.81 279 SER A O 1
ATOM 2180 N N . LEU A 1 280 ? -5.770 14.171 -0.124 1.00 96.62 280 LEU A N 1
ATOM 2181 C CA . LEU A 1 280 ? -5.799 14.052 -1.591 1.00 96.62 280 LEU A CA 1
ATOM 2182 C C . LEU A 1 280 ? -4.719 14.880 -2.312 1.00 96.62 280 LEU A C 1
ATOM 2184 O O . LEU A 1 280 ? -3.862 14.320 -3.005 1.00 96.62 280 LEU A O 1
ATOM 2188 N N . TYR A 1 281 ? -4.774 16.210 -2.189 1.00 95.31 281 TYR A N 1
ATOM 2189 C CA . TYR A 1 281 ? -3.810 17.140 -2.791 1.00 95.31 281 TYR A CA 1
ATOM 2190 C C . TYR A 1 281 ? -2.935 17.790 -1.722 1.00 95.31 281 TYR A C 1
ATOM 2192 O O . TYR A 1 281 ? -3.338 17.995 -0.576 1.00 95.31 281 TYR A O 1
ATOM 2200 N N . LYS A 1 282 ? -1.720 18.153 -2.116 1.00 90.81 282 LYS A N 1
ATOM 2201 C CA . LYS A 1 282 ? -0.688 18.736 -1.260 1.00 90.81 282 LYS A CA 1
ATOM 2202 C C . LYS A 1 282 ? -0.855 20.242 -1.081 1.00 90.81 282 LYS A C 1
ATOM 2204 O O . LYS A 1 282 ? -0.319 20.820 -0.135 1.00 90.81 282 LYS A O 1
ATOM 2209 N N . THR A 1 283 ? -1.592 20.881 -1.987 1.00 87.69 283 THR A N 1
ATOM 2210 C CA . THR A 1 283 ? -1.873 22.321 -1.973 1.00 87.69 283 THR A CA 1
ATOM 2211 C C . THR A 1 283 ? -3.357 22.609 -2.220 1.00 87.69 283 THR A C 1
ATOM 2213 O O . THR A 1 283 ? -4.104 21.745 -2.674 1.00 87.69 283 THR A O 1
ATOM 2216 N N . GLY A 1 284 ? -3.797 23.828 -1.890 1.00 87.31 284 GLY A N 1
ATOM 2217 C CA . GLY A 1 284 ? -5.193 24.246 -2.048 1.00 87.31 284 GLY A CA 1
ATOM 2218 C C . GLY A 1 284 ? -6.165 23.533 -1.101 1.00 87.31 284 GLY A C 1
ATOM 2219 O O . GLY A 1 284 ? -5.801 23.150 0.012 1.00 87.31 284 GLY A O 1
ATOM 2220 N N . SER A 1 285 ? -7.407 23.391 -1.560 1.00 86.88 285 SER A N 1
ATOM 2221 C CA . SER A 1 285 ? -8.518 22.705 -0.893 1.00 86.88 285 SER A CA 1
ATOM 2222 C C . SER A 1 285 ? -9.392 22.010 -1.938 1.00 86.88 285 SER A C 1
ATOM 2224 O O . SER A 1 285 ? -9.445 22.456 -3.086 1.00 86.88 285 SER A O 1
ATOM 2226 N N . HIS A 1 286 ? -10.097 20.948 -1.551 1.00 90.62 286 HIS A N 1
ATOM 2227 C CA . HIS A 1 286 ? -10.991 20.202 -2.437 1.00 90.62 286 HIS A CA 1
ATOM 2228 C C . HIS A 1 286 ? -12.390 20.078 -1.818 1.00 90.62 286 HIS A C 1
ATOM 2230 O O . HIS A 1 286 ? -12.550 20.153 -0.602 1.00 90.62 286 HIS A O 1
ATOM 2236 N N . ASN A 1 287 ? -13.417 19.915 -2.656 1.00 88.62 287 ASN A N 1
ATOM 2237 C CA . ASN A 1 287 ? -14.810 19.968 -2.195 1.00 88.62 287 ASN A CA 1
ATOM 2238 C C . ASN A 1 287 ? -15.267 18.654 -1.535 1.00 88.62 287 ASN A C 1
ATOM 2240 O O . ASN A 1 287 ? -16.121 18.682 -0.654 1.00 88.62 287 ASN A O 1
ATOM 2244 N N . VAL A 1 288 ? -14.701 17.514 -1.957 1.00 91.44 288 VAL A N 1
ATOM 2245 C CA . VAL A 1 288 ? -15.070 16.172 -1.456 1.00 91.44 288 VAL A CA 1
ATOM 2246 C C . VAL A 1 288 ? -13.949 15.473 -0.664 1.00 91.44 288 VAL A C 1
ATOM 2248 O O . VAL A 1 288 ? -14.201 14.458 -0.033 1.00 91.44 288 VAL A O 1
ATOM 2251 N N . HIS A 1 289 ? -12.738 16.042 -0.624 1.00 96.50 289 HIS A N 1
ATOM 2252 C CA . HIS A 1 289 ? -11.574 15.482 0.085 1.00 96.50 289 HIS A CA 1
ATOM 2253 C C . HIS A 1 289 ? -10.836 16.551 0.906 1.00 96.50 289 HIS A C 1
ATOM 2255 O O . HIS A 1 289 ? -10.850 17.730 0.544 1.00 96.50 289 HIS A O 1
ATOM 2261 N N . LEU A 1 290 ? -10.118 16.142 1.954 1.00 95.75 290 LEU A N 1
ATOM 2262 C CA . LEU A 1 290 ? -9.173 16.989 2.677 1.00 95.75 290 LEU A CA 1
ATOM 2263 C C . LEU A 1 290 ? -7.906 17.149 1.832 1.00 95.75 290 LEU A C 1
ATOM 2265 O O . LEU A 1 290 ? -7.231 16.172 1.509 1.00 95.75 290 LEU A O 1
ATOM 2269 N N . CYS A 1 291 ? -7.524 18.387 1.531 1.00 96.19 291 CYS A N 1
ATOM 2270 C CA . CYS A 1 291 ? -6.159 18.675 1.101 1.00 96.19 291 CYS A CA 1
ATOM 2271 C C . CYS A 1 291 ? -5.241 18.827 2.316 1.00 96.19 291 CYS A C 1
ATOM 2273 O O . CYS A 1 291 ? -5.679 19.186 3.412 1.00 96.19 291 CYS A O 1
ATOM 2275 N N . PHE A 1 292 ? -3.940 18.630 2.102 1.00 96.00 292 PHE A N 1
ATOM 2276 C CA . PHE A 1 292 ? -2.912 18.608 3.140 1.00 96.00 292 PHE A CA 1
ATOM 2277 C C . PHE A 1 292 ? -3.033 19.708 4.211 1.00 96.00 292 PHE A C 1
ATOM 2279 O O . PHE A 1 292 ? -2.983 19.351 5.386 1.00 96.00 292 PHE A O 1
ATOM 2286 N N . PRO A 1 293 ? -3.273 21.004 3.901 1.00 94.69 293 PRO A N 1
ATOM 2287 C CA . PRO A 1 293 ? -3.441 22.026 4.940 1.00 94.69 293 PRO A CA 1
ATOM 2288 C C . PRO A 1 293 ? -4.601 21.723 5.906 1.00 94.69 293 PRO A C 1
ATOM 2290 O O . PRO A 1 293 ? -4.438 21.834 7.121 1.00 94.69 293 PRO A O 1
ATOM 2293 N N . GLN A 1 294 ? -5.736 21.260 5.374 1.00 95.75 294 GLN A N 1
ATOM 2294 C CA . GLN A 1 294 ? -6.933 20.889 6.134 1.00 95.75 294 GLN A CA 1
ATOM 2295 C C . GLN A 1 294 ? -6.700 19.594 6.936 1.00 95.75 294 GLN A C 1
ATOM 2297 O O . GLN A 1 294 ? -7.177 19.465 8.068 1.00 95.75 294 GLN A O 1
ATOM 2302 N N . THR A 1 295 ? -5.912 18.656 6.393 1.00 96.31 295 THR A N 1
ATOM 2303 C CA . THR A 1 295 ? -5.431 17.468 7.115 1.00 96.31 295 THR A CA 1
ATOM 2304 C C . THR A 1 295 ? -4.544 17.880 8.308 1.00 96.31 295 THR A C 1
ATOM 2306 O O . THR A 1 295 ? -4.795 17.447 9.432 1.00 96.31 295 THR A O 1
ATOM 2309 N N . LEU A 1 296 ? -3.573 18.793 8.125 1.00 95.00 296 LEU A N 1
ATOM 2310 C CA . LEU A 1 296 ? -2.712 19.309 9.208 1.00 95.00 296 LEU A CA 1
ATOM 2311 C C . LEU A 1 296 ? -3.510 20.021 10.317 1.00 95.00 296 LEU A C 1
ATOM 2313 O O . LEU A 1 296 ? -3.150 19.933 11.492 1.00 95.00 296 LEU A O 1
ATOM 2317 N N . GLU A 1 297 ? -4.570 20.750 9.968 1.00 94.94 297 GLU A N 1
ATOM 2318 C CA . GLU A 1 297 ? -5.471 21.404 10.929 1.00 94.94 297 GLU A CA 1
ATOM 2319 C C . GLU A 1 297 ? -6.371 20.407 11.663 1.00 94.94 297 GLU A C 1
ATOM 2321 O O . GLU A 1 297 ? -6.547 20.507 12.877 1.00 94.94 297 GLU A O 1
ATOM 2326 N N . THR A 1 298 ? -6.877 19.395 10.960 1.00 96.12 298 THR A N 1
ATOM 2327 C CA . THR A 1 298 ? -7.652 18.294 11.546 1.00 96.12 298 THR A CA 1
ATOM 2328 C C . THR A 1 298 ? -6.823 17.508 12.560 1.00 96.12 298 THR A C 1
ATOM 2330 O O . THR A 1 298 ? -7.270 17.294 13.684 1.00 96.12 298 THR A O 1
ATOM 2333 N N . VAL A 1 299 ? -5.579 17.160 12.233 1.00 95.94 299 VAL A N 1
ATOM 2334 C CA . VAL A 1 299 ? -4.691 16.418 13.141 1.00 95.94 299 VAL A CA 1
ATOM 2335 C C . VAL A 1 299 ? -4.366 17.225 14.410 1.00 95.94 299 VAL A C 1
ATOM 2337 O O . VAL A 1 299 ? -4.392 16.669 15.507 1.00 95.94 299 VAL A O 1
ATOM 2340 N N . LYS A 1 300 ? -4.167 18.548 14.300 1.00 94.44 300 LYS A N 1
ATOM 2341 C CA . LYS A 1 300 ? -4.014 19.463 15.458 1.00 94.44 300 LYS A CA 1
ATOM 2342 C C . LYS A 1 300 ? -5.274 19.610 16.324 1.00 94.44 300 LYS A C 1
ATOM 2344 O O . LYS A 1 300 ? -5.165 20.092 17.447 1.00 94.44 300 LYS A O 1
ATOM 2349 N N . ARG A 1 301 ? -6.453 19.286 15.788 1.00 94.94 301 ARG A N 1
ATOM 2350 C CA . ARG A 1 301 ? -7.765 19.439 16.441 1.00 94.94 301 ARG A CA 1
ATOM 2351 C C . ARG A 1 301 ? -8.221 18.144 17.115 1.00 94.94 301 ARG A C 1
ATOM 2353 O O . ARG A 1 301 ? -8.745 18.185 18.221 1.00 94.94 301 ARG A O 1
ATOM 2360 N N . LEU A 1 302 ? -7.968 16.999 16.481 1.00 95.94 302 LEU A N 1
ATOM 2361 C CA . LEU A 1 302 ? -8.274 15.673 17.030 1.00 95.94 302 LEU A CA 1
ATOM 2362 C C . LEU A 1 302 ? -7.207 15.182 18.028 1.00 95.94 302 LEU A C 1
ATOM 2364 O O . LEU A 1 302 ? -7.534 14.458 18.972 1.00 95.94 302 LEU A O 1
ATOM 2368 N N . CYS A 1 303 ? -5.950 15.606 17.849 1.00 95.62 303 CYS A N 1
ATOM 2369 C CA . CYS A 1 303 ? -4.786 15.268 18.679 1.00 95.62 303 CYS A CA 1
ATOM 2370 C C . CYS A 1 303 ? -4.519 13.751 18.868 1.00 95.62 303 CYS A C 1
ATOM 2372 O O . CYS A 1 303 ? -4.311 13.326 20.009 1.00 95.62 303 CYS A O 1
ATOM 2374 N N . PRO A 1 304 ? -4.504 12.915 17.809 1.00 95.12 304 PRO A N 1
ATOM 2375 C CA . PRO A 1 304 ? -4.144 11.492 17.909 1.00 95.12 304 PRO A CA 1
ATOM 2376 C C . PRO A 1 304 ? -2.671 11.309 18.330 1.00 95.12 304 PRO A C 1
ATOM 2378 O O . PRO A 1 304 ? -1.877 12.237 18.199 1.00 95.12 304 PRO A O 1
ATOM 2381 N N . LYS A 1 305 ? -2.268 10.130 18.825 1.00 92.06 305 LYS A N 1
ATOM 2382 C CA . LYS A 1 305 ? -0.843 9.852 19.120 1.00 92.06 305 LYS A CA 1
ATOM 2383 C C . LYS A 1 305 ? -0.032 9.687 17.826 1.00 92.06 305 LYS A C 1
ATOM 2385 O O . LYS A 1 305 ? 1.044 10.277 17.692 1.00 92.06 305 LYS A O 1
ATOM 2390 N N . GLN A 1 306 ? -0.569 8.935 16.864 1.00 91.06 306 GLN A N 1
ATOM 2391 C CA . GLN A 1 306 ? 0.001 8.732 15.533 1.00 91.06 306 GLN A CA 1
ATOM 2392 C C . GLN A 1 306 ? -1.009 9.054 14.419 1.00 91.06 306 GLN A C 1
ATOM 2394 O O . GLN A 1 306 ? -2.220 8.908 14.586 1.00 91.06 306 GLN A O 1
ATOM 2399 N N . THR A 1 307 ? -0.520 9.484 13.257 1.00 93.44 307 THR A N 1
ATOM 2400 C CA . THR A 1 307 ? -1.321 9.664 12.040 1.00 93.44 307 THR A CA 1
ATOM 2401 C C . THR A 1 307 ? -0.618 9.085 10.812 1.00 93.44 307 THR A C 1
ATOM 2403 O O . THR A 1 307 ? 0.587 9.269 10.640 1.00 93.44 307 THR A O 1
ATOM 2406 N N . LEU A 1 308 ? -1.376 8.402 9.954 1.00 93.38 308 LEU A N 1
ATOM 2407 C CA . LEU A 1 308 ? -0.929 7.862 8.671 1.00 93.38 308 LEU A CA 1
ATOM 2408 C C . LEU A 1 308 ? -1.812 8.414 7.544 1.00 93.38 308 LEU A C 1
ATOM 2410 O O . LEU A 1 308 ? -3.032 8.277 7.593 1.00 93.38 308 LEU A O 1
ATOM 2414 N N . LEU A 1 309 ? -1.206 9.055 6.543 1.00 95.25 309 LEU A N 1
ATOM 2415 C CA . LEU A 1 309 ? -1.944 9.684 5.442 1.00 95.25 309 LEU A CA 1
ATOM 2416 C C . LEU A 1 309 ? -2.212 8.704 4.293 1.00 95.25 309 LEU A C 1
ATOM 2418 O O . LEU A 1 309 ? -1.303 7.984 3.879 1.00 95.25 309 LEU A O 1
ATOM 2422 N N . ILE A 1 310 ? -3.440 8.709 3.775 1.00 96.50 310 ILE A N 1
ATOM 2423 C CA . ILE A 1 310 ? -3.936 7.908 2.639 1.00 96.50 310 ILE A CA 1
ATOM 2424 C C . ILE A 1 310 ? -4.684 8.808 1.637 1.00 96.50 310 ILE A C 1
ATOM 2426 O O . ILE A 1 310 ? -4.688 10.028 1.788 1.00 96.50 310 ILE A O 1
ATOM 2430 N N . GLY A 1 311 ? -5.238 8.241 0.559 1.00 95.12 311 GLY A N 1
ATOM 2431 C CA . GLY A 1 311 ? -5.899 9.008 -0.509 1.00 95.12 311 GLY A CA 1
ATOM 2432 C C . GLY A 1 311 ? -4.947 9.853 -1.371 1.00 95.12 311 GLY A C 1
ATOM 2433 O O . GLY A 1 311 ? -5.389 10.594 -2.243 1.00 95.12 311 GLY A O 1
ATOM 2434 N N . MET A 1 312 ? -3.629 9.747 -1.176 1.00 95.62 312 MET A N 1
ATOM 2435 C CA . MET A 1 312 ? -2.657 10.720 -1.690 1.00 95.62 312 MET A CA 1
ATOM 2436 C C . MET A 1 312 ? -2.435 10.621 -3.202 1.00 95.62 312 MET A C 1
ATOM 2438 O O . MET A 1 312 ? -2.061 9.568 -3.732 1.00 95.62 312 MET A O 1
ATOM 2442 N N . THR A 1 313 ? -2.552 11.754 -3.892 1.00 96.31 313 THR A N 1
ATOM 2443 C CA . THR A 1 313 ? -2.217 11.897 -5.319 1.00 96.31 313 THR A CA 1
ATOM 2444 C C . THR A 1 313 ? -0.702 11.903 -5.587 1.00 96.31 313 THR A C 1
ATOM 2446 O O . THR A 1 313 ? 0.139 11.909 -4.682 1.00 96.31 313 THR A O 1
ATOM 2449 N N . HIS A 1 314 ? -0.343 11.971 -6.872 1.00 94.12 314 HIS A N 1
ATOM 2450 C CA . HIS A 1 314 ? 1.024 12.174 -7.367 1.00 94.12 314 HIS A CA 1
ATOM 2451 C C . HIS A 1 314 ? 1.679 13.528 -7.002 1.00 94.12 314 HIS A C 1
ATOM 2453 O O . HIS A 1 314 ? 2.802 13.782 -7.430 1.00 94.12 314 HIS A O 1
ATOM 2459 N N . GLU A 1 315 ? 1.023 14.404 -6.230 1.00 94.31 315 GLU A N 1
ATOM 2460 C CA . GLU A 1 315 ? 1.681 15.589 -5.652 1.00 94.31 315 GLU A CA 1
ATOM 2461 C C . GLU A 1 315 ? 2.581 15.233 -4.453 1.00 94.31 315 GLU A C 1
ATOM 2463 O O . GLU A 1 315 ? 3.531 15.962 -4.141 1.00 94.31 315 GLU A O 1
ATOM 2468 N N . PHE A 1 316 ? 2.291 14.110 -3.786 1.00 92.94 316 PHE A N 1
ATOM 2469 C CA . PHE A 1 316 ? 3.030 13.634 -2.620 1.00 92.94 316 PHE A CA 1
ATOM 2470 C C . PHE A 1 316 ? 4.180 12.714 -3.024 1.00 92.94 316 PHE A C 1
ATOM 2472 O O . PHE A 1 316 ? 3.958 11.666 -3.632 1.00 92.94 316 PHE A O 1
ATOM 2479 N N . ASP A 1 317 ? 5.392 13.077 -2.622 1.00 92.44 317 ASP A N 1
ATOM 2480 C CA . ASP A 1 317 ? 6.608 12.274 -2.738 1.00 92.44 317 ASP A CA 1
ATOM 2481 C C . ASP A 1 317 ? 6.868 11.660 -1.359 1.00 92.44 317 ASP A C 1
ATOM 2483 O O . ASP A 1 317 ? 7.163 12.386 -0.409 1.00 92.44 317 ASP A O 1
ATOM 2487 N N . HIS A 1 318 ? 6.705 10.341 -1.228 1.00 84.88 318 HIS A N 1
ATOM 2488 C CA . HIS A 1 318 ? 6.681 9.664 0.072 1.00 84.88 318 HIS A CA 1
ATOM 2489 C C . HIS A 1 318 ? 7.921 9.957 0.927 1.00 84.88 318 HIS A C 1
ATOM 2491 O O . HIS A 1 318 ? 7.791 10.223 2.119 1.00 84.88 318 HIS A O 1
ATOM 2497 N N . HIS A 1 319 ? 9.120 9.950 0.335 1.00 82.25 319 HIS A N 1
ATOM 2498 C CA . HIS A 1 319 ? 10.356 10.187 1.081 1.00 82.25 319 HIS A CA 1
ATOM 2499 C C . HIS A 1 319 ? 10.449 11.652 1.517 1.00 82.25 319 HIS A C 1
ATOM 2501 O O . HIS A 1 319 ? 10.545 11.943 2.710 1.00 82.25 319 HIS A O 1
ATOM 2507 N N . LYS A 1 320 ? 10.343 12.577 0.556 1.00 83.50 320 LYS A N 1
ATOM 2508 C CA . LYS A 1 320 ? 10.468 14.022 0.791 1.00 83.50 320 LYS A CA 1
ATOM 2509 C C . LYS A 1 320 ? 9.407 14.558 1.755 1.00 83.50 320 LYS A C 1
ATOM 2511 O O . LYS A 1 320 ? 9.690 15.429 2.577 1.00 83.50 320 LYS A O 1
ATOM 2516 N N . ASP A 1 321 ? 8.185 14.047 1.669 1.00 86.69 321 ASP A N 1
ATOM 2517 C CA . ASP A 1 321 ? 7.096 14.506 2.524 1.00 86.69 321 ASP A CA 1
ATOM 2518 C C . ASP A 1 321 ? 7.125 13.825 3.896 1.00 86.69 321 ASP A C 1
ATOM 2520 O O . ASP A 1 321 ? 6.783 14.472 4.885 1.00 86.69 321 ASP A O 1
ATOM 2524 N N . ASN A 1 322 ? 7.658 12.603 4.019 1.00 81.81 322 ASN A N 1
ATOM 2525 C CA . ASN A 1 322 ? 7.970 12.027 5.331 1.00 81.81 322 ASN A CA 1
ATOM 2526 C C . ASN A 1 322 ? 9.082 12.790 6.068 1.00 81.81 322 ASN A C 1
ATOM 2528 O O . ASN A 1 322 ? 9.020 12.879 7.295 1.00 81.81 322 ASN A O 1
ATOM 2532 N N . GLU A 1 323 ? 10.049 13.406 5.379 1.00 80.38 323 GLU A N 1
ATOM 2533 C CA . GLU A 1 323 ? 10.996 14.330 6.027 1.00 80.38 323 GLU A CA 1
ATOM 2534 C C . GLU A 1 323 ? 10.280 15.557 6.613 1.00 80.38 323 GLU A C 1
ATOM 2536 O O . GLU A 1 323 ? 10.469 15.878 7.792 1.00 80.38 323 GLU A O 1
ATOM 2541 N N . PHE A 1 324 ? 9.407 16.204 5.829 1.00 87.81 324 PHE A N 1
ATOM 2542 C CA . PHE A 1 324 ? 8.602 17.339 6.293 1.00 87.81 324 PHE A CA 1
ATOM 2543 C C . PHE A 1 324 ? 7.700 16.957 7.475 1.00 87.81 324 PHE A C 1
ATOM 2545 O O . PHE A 1 324 ? 7.668 17.660 8.486 1.00 87.81 324 PHE A O 1
ATOM 2552 N N . LEU A 1 325 ? 6.997 15.826 7.382 1.00 85.69 325 LEU A N 1
ATOM 2553 C CA . LEU A 1 325 ? 6.109 15.330 8.433 1.00 85.69 325 LEU A CA 1
ATOM 2554 C C . LEU A 1 325 ? 6.872 15.001 9.723 1.00 85.69 325 LEU A C 1
ATOM 2556 O O . LEU A 1 325 ? 6.447 15.400 10.807 1.00 85.69 325 LEU A O 1
ATOM 2560 N N . LYS A 1 326 ? 8.056 14.388 9.614 1.00 81.12 326 LYS A N 1
ATOM 2561 C CA . LYS A 1 326 ? 8.964 14.116 10.740 1.00 81.12 326 LYS A CA 1
ATOM 2562 C C . LYS A 1 326 ? 9.459 15.400 11.411 1.00 81.12 326 LYS A C 1
ATOM 2564 O O . LYS A 1 326 ? 9.672 15.406 12.625 1.00 81.12 326 LYS A O 1
ATOM 2569 N N . GLU A 1 327 ? 9.634 16.496 10.671 1.00 85.31 327 GLU A N 1
ATOM 2570 C CA . GLU A 1 327 ? 9.949 17.808 11.251 1.00 85.31 327 GLU A CA 1
ATOM 2571 C C . GLU A 1 327 ? 8.717 18.459 11.906 1.00 85.31 327 GLU A C 1
ATOM 2573 O O . GLU A 1 327 ? 8.790 18.940 13.038 1.00 85.31 327 GLU A O 1
ATOM 2578 N N . TRP A 1 328 ? 7.561 18.405 11.243 1.00 88.44 328 TRP A N 1
ATOM 2579 C CA . TRP A 1 328 ? 6.284 18.930 11.733 1.00 88.44 328 TRP A CA 1
ATOM 2580 C C . TRP A 1 328 ? 5.845 18.265 13.049 1.00 88.44 328 TRP A C 1
ATOM 2582 O O . TRP A 1 328 ? 5.490 18.958 14.006 1.00 88.44 328 TRP A O 1
ATOM 2592 N N . SER A 1 329 ? 5.971 16.939 13.156 1.00 84.94 329 SER A N 1
ATOM 2593 C CA . SER A 1 329 ? 5.703 16.176 14.382 1.00 84.94 329 SER A CA 1
ATOM 2594 C C . SER A 1 329 ? 6.572 16.623 15.558 1.00 84.94 329 SER A C 1
ATOM 2596 O O . SER A 1 329 ? 6.055 16.872 16.649 1.00 84.94 329 SER A O 1
ATOM 2598 N N . LYS A 1 330 ? 7.881 16.831 15.339 1.00 83.88 330 LYS A N 1
ATOM 2599 C CA . LYS A 1 330 ? 8.796 17.354 16.375 1.00 83.88 330 LYS A CA 1
ATOM 2600 C C . LYS A 1 330 ? 8.356 18.722 16.906 1.00 83.88 330 LYS A C 1
ATOM 2602 O O . LYS A 1 330 ? 8.532 18.991 18.094 1.00 83.88 330 LYS A O 1
ATOM 2607 N N . ARG A 1 331 ? 7.775 19.577 16.054 1.00 85.81 331 ARG A N 1
ATOM 2608 C CA . ARG A 1 331 ? 7.273 20.905 16.452 1.00 85.81 331 ARG A CA 1
ATOM 2609 C C . ARG A 1 331 ? 6.031 20.814 17.352 1.00 85.81 331 ARG A C 1
ATOM 2611 O O . ARG A 1 331 ? 5.899 21.636 18.255 1.00 85.81 331 ARG A O 1
ATOM 2618 N N . LEU A 1 332 ? 5.154 19.822 17.155 1.00 81.81 332 LEU A N 1
ATOM 2619 C CA . LEU A 1 332 ? 3.947 19.624 17.979 1.00 81.81 332 LEU A CA 1
ATOM 2620 C C . LEU A 1 332 ? 4.164 18.772 19.240 1.00 81.81 332 LEU A C 1
ATOM 2622 O O . LEU A 1 332 ? 3.397 18.914 20.192 1.00 81.81 332 LEU A O 1
ATOM 2626 N N . LYS A 1 333 ? 5.192 17.914 19.277 1.00 73.62 333 LYS A N 1
ATOM 2627 C CA . LYS A 1 333 ? 5.610 17.064 20.420 1.00 73.62 333 LYS A CA 1
ATOM 2628 C C . LYS A 1 333 ? 4.626 15.986 20.905 1.00 73.62 333 LYS A C 1
ATOM 2630 O O . LYS A 1 333 ? 5.044 15.127 21.671 1.00 73.62 333 LYS A O 1
ATOM 2635 N N . HIS A 1 334 ? 3.354 16.025 20.508 1.00 76.56 334 HIS A N 1
ATOM 2636 C CA . HIS A 1 334 ? 2.303 15.117 21.000 1.00 76.56 334 HIS A CA 1
ATOM 2637 C C . HIS A 1 334 ? 1.588 14.315 19.899 1.00 76.56 334 HIS A C 1
ATOM 2639 O O . HIS A 1 334 ? 0.677 13.553 20.216 1.00 76.56 334 HIS A O 1
ATOM 2645 N N . VAL A 1 335 ? 2.003 14.486 18.638 1.00 79.75 335 VAL A N 1
ATOM 2646 C CA . VAL A 1 335 ? 1.524 13.731 17.471 1.00 79.75 335 VAL A CA 1
ATOM 2647 C C . VAL A 1 335 ? 2.716 13.337 16.604 1.00 79.75 335 VAL A C 1
ATOM 2649 O O . VAL A 1 335 ? 3.562 14.182 16.298 1.00 79.75 335 VAL A O 1
ATOM 2652 N N . THR A 1 336 ? 2.748 12.088 16.147 1.00 81.38 336 THR A N 1
ATOM 2653 C CA . THR A 1 336 ? 3.708 11.593 15.146 1.00 81.38 336 THR A CA 1
ATOM 2654 C C . THR A 1 336 ? 2.974 11.316 13.836 1.00 81.38 336 THR A C 1
ATOM 2656 O O . THR A 1 336 ? 1.942 10.660 13.863 1.00 81.38 336 THR A O 1
ATOM 2659 N N . MET A 1 337 ? 3.446 11.813 12.692 1.00 81.81 337 MET A N 1
ATOM 2660 C CA . MET A 1 337 ? 2.723 11.697 11.421 1.00 81.81 337 MET A CA 1
ATOM 2661 C C . MET A 1 337 ? 3.632 11.254 10.277 1.00 81.81 337 MET A C 1
ATOM 2663 O O . MET A 1 337 ? 4.777 11.694 10.197 1.00 81.81 337 MET A O 1
ATOM 2667 N N . TYR A 1 338 ? 3.095 10.412 9.392 1.00 78.12 338 TYR A N 1
ATOM 2668 C CA . TYR A 1 338 ? 3.754 9.918 8.181 1.00 78.12 338 TYR A CA 1
ATOM 2669 C C . TYR A 1 338 ? 2.739 9.742 7.043 1.00 78.12 338 TYR A C 1
ATOM 2671 O O . TYR A 1 338 ? 1.534 9.657 7.272 1.00 78.12 338 TYR A O 1
ATOM 2679 N N . THR A 1 339 ? 3.223 9.643 5.811 1.00 65.31 339 THR A N 1
ATOM 2680 C CA . THR A 1 339 ? 2.466 9.116 4.671 1.00 65.31 339 THR A CA 1
ATOM 2681 C C . THR A 1 339 ? 2.455 7.588 4.728 1.00 65.31 339 THR A C 1
ATOM 2683 O O . THR A 1 339 ? 3.492 6.967 4.972 1.00 65.31 339 THR A O 1
ATOM 2686 N N . ALA A 1 340 ? 1.293 6.966 4.521 1.00 60.56 340 ALA A N 1
ATOM 2687 C CA . ALA A 1 340 ? 1.191 5.515 4.448 1.00 60.56 340 ALA A CA 1
ATOM 2688 C C . ALA A 1 340 ? 1.719 4.996 3.102 1.00 60.56 340 ALA A C 1
ATOM 2690 O O . ALA A 1 340 ? 1.542 5.616 2.048 1.00 60.56 340 ALA A O 1
ATOM 2691 N N . TYR A 1 341 ? 2.302 3.804 3.130 1.00 61.50 341 TYR A N 1
ATOM 2692 C CA . TYR A 1 341 ? 2.653 3.032 1.944 1.00 61.50 341 TYR A CA 1
ATOM 2693 C C . TYR A 1 341 ? 1.975 1.660 2.029 1.00 61.50 341 TYR A C 1
ATOM 2695 O O . TYR A 1 341 ? 1.690 1.172 3.119 1.00 61.50 341 TYR A O 1
ATOM 2703 N N . CYS A 1 342 ? 1.686 1.060 0.877 1.00 52.78 342 CYS A N 1
ATOM 2704 C CA . CYS A 1 342 ? 1.336 -0.351 0.772 1.00 52.78 342 CYS A CA 1
ATOM 2705 C C . CYS A 1 342 ? 2.432 -1.212 1.438 1.00 52.78 342 CYS A C 1
ATOM 2707 O O . CYS A 1 342 ? 3.585 -0.806 1.414 1.00 52.78 342 CYS A O 1
ATOM 2709 N N . ASP A 1 343 ? 2.120 -2.378 2.006 1.00 47.91 343 ASP A N 1
ATOM 2710 C CA . ASP A 1 343 ? 3.114 -3.214 2.733 1.00 47.91 343 ASP A CA 1
ATOM 2711 C C . ASP A 1 343 ? 3.678 -2.577 4.028 1.00 47.91 343 ASP A C 1
ATOM 2713 O O . ASP A 1 343 ? 4.551 -3.150 4.674 1.00 47.91 343 ASP A O 1
ATOM 2717 N N . LEU A 1 344 ? 3.169 -1.414 4.467 1.00 46.75 344 LEU A N 1
ATOM 2718 C CA . LEU A 1 344 ? 3.481 -0.841 5.783 1.00 46.75 344 LEU A CA 1
ATOM 2719 C C . LEU A 1 344 ? 2.788 -1.656 6.889 1.00 46.75 344 LEU A C 1
ATOM 2721 O O . LEU A 1 344 ? 1.759 -1.244 7.423 1.00 46.75 344 LEU A O 1
ATOM 2725 N N . SER A 1 345 ? 3.346 -2.821 7.217 1.00 41.34 345 SER A N 1
ATOM 2726 C CA . SER A 1 345 ? 2.867 -3.688 8.292 1.00 41.34 345 SER A CA 1
ATOM 2727 C C . SER A 1 345 ? 3.170 -3.073 9.662 1.00 41.34 345 SER A C 1
ATOM 2729 O O . SER A 1 345 ? 4.314 -3.084 10.122 1.00 41.34 345 SER A O 1
ATOM 2731 N N . GLY A 1 346 ? 2.149 -2.548 10.336 1.00 36.84 346 GLY A N 1
ATOM 2732 C CA . GLY A 1 346 ? 2.249 -2.195 11.753 1.00 36.84 346 GLY A CA 1
ATOM 2733 C C . GLY A 1 346 ? 1.816 -3.370 12.627 1.00 36.84 346 GLY A C 1
ATOM 2734 O O . GLY A 1 346 ? 0.676 -3.812 12.497 1.00 36.84 346 GLY A O 1
ATOM 2735 N N . MET A 1 347 ? 2.699 -3.855 13.506 1.00 32.94 347 MET A N 1
ATOM 2736 C CA . MET A 1 347 ? 2.337 -4.784 14.586 1.00 32.94 347 MET A CA 1
ATOM 2737 C C . MET A 1 347 ? 1.682 -3.998 15.726 1.00 32.94 347 MET A C 1
ATOM 2739 O O . MET A 1 347 ? 2.226 -2.982 16.168 1.00 32.94 347 MET A O 1
ATOM 2743 N N . PHE A 1 348 ? 0.511 -4.444 16.182 1.00 38.31 348 PHE A N 1
ATOM 2744 C CA . PHE A 1 348 ? -0.252 -3.791 17.241 1.00 38.31 348 PHE A CA 1
ATOM 2745 C C . PHE A 1 348 ? -0.852 -4.824 18.204 1.00 38.31 348 PHE A C 1
ATOM 2747 O O . PHE A 1 348 ? -1.670 -5.662 17.821 1.00 38.31 348 PHE A O 1
ATOM 2754 N N . ASP A 1 349 ? -0.520 -4.692 19.488 1.00 31.55 349 ASP A N 1
ATOM 2755 C CA . ASP A 1 349 ? -1.174 -5.412 20.582 1.00 31.55 349 ASP A CA 1
ATOM 2756 C C . ASP A 1 349 ? -2.607 -4.886 20.794 1.00 31.55 349 ASP A C 1
ATOM 2758 O O . ASP A 1 349 ? -2.886 -4.031 21.638 1.00 31.55 349 ASP A O 1
ATOM 2762 N N . MET A 1 350 ? -3.537 -5.419 20.004 1.00 35.84 350 MET A N 1
ATOM 2763 C CA . MET A 1 350 ? -4.975 -5.180 20.133 1.00 35.84 350 MET A CA 1
ATOM 2764 C C . MET A 1 350 ? -5.629 -6.084 21.201 1.00 35.84 350 MET A C 1
ATOM 2766 O O . MET A 1 350 ? -6.845 -6.038 21.375 1.00 35.84 350 MET A O 1
ATOM 2770 N N . THR A 1 351 ? -4.854 -6.912 21.911 1.00 25.33 351 THR A N 1
ATOM 2771 C CA . THR A 1 351 ? -5.258 -8.302 22.189 1.00 25.33 351 THR A CA 1
ATOM 2772 C C . THR A 1 351 ? -5.601 -8.638 23.648 1.00 25.33 351 THR A C 1
ATOM 2774 O O . THR A 1 351 ? -5.752 -9.810 23.966 1.00 25.33 351 THR A O 1
ATOM 2777 N N . MET A 1 352 ? -5.713 -7.673 24.577 1.00 22.86 352 MET A N 1
ATOM 2778 C CA . MET A 1 352 ? -6.128 -7.989 25.965 1.00 22.86 352 MET A CA 1
ATOM 2779 C C . MET A 1 352 ? -7.079 -6.953 26.582 1.00 22.86 352 MET A C 1
ATOM 2781 O O . MET A 1 352 ? -6.647 -5.860 26.949 1.00 22.86 352 MET A O 1
ATOM 2785 N N . ILE A 1 353 ? -8.326 -7.349 26.849 1.00 23.00 353 ILE A N 1
ATOM 2786 C CA . ILE A 1 353 ? -9.109 -6.810 27.970 1.00 23.00 353 ILE A CA 1
ATOM 2787 C C . ILE A 1 353 ? -9.728 -7.967 28.760 1.00 23.00 353 ILE A C 1
ATOM 2789 O O . ILE A 1 353 ? -10.767 -8.490 28.383 1.00 23.00 353 ILE A O 1
ATOM 2793 N N . THR A 1 354 ? -9.143 -8.268 29.924 1.00 19.78 354 THR A N 1
ATOM 2794 C CA . THR A 1 354 ? -9.899 -8.649 31.133 1.00 19.78 354 THR A CA 1
ATOM 2795 C C . THR A 1 354 ? -9.079 -8.370 32.402 1.00 19.78 354 THR A C 1
ATOM 2797 O O . THR A 1 354 ? -8.077 -9.025 32.647 1.00 19.78 354 THR A O 1
ATOM 2800 N N . TYR A 1 355 ? -9.561 -7.416 33.207 1.00 19.08 355 TYR A N 1
ATOM 2801 C CA . TYR A 1 355 ? -9.409 -7.272 34.670 1.00 19.08 355 TYR A CA 1
ATOM 2802 C C . TYR A 1 355 ? -8.023 -7.255 35.379 1.00 19.08 355 TYR A C 1
ATOM 2804 O O . TYR A 1 355 ? -7.482 -8.289 35.742 1.00 19.08 355 TYR A O 1
ATOM 2812 N N . PHE A 1 356 ? -7.655 -6.028 35.795 1.00 18.72 356 PHE A N 1
ATOM 2813 C CA . PHE A 1 356 ? -7.176 -5.594 37.134 1.00 18.72 356 PHE A CA 1
ATOM 2814 C C . PHE A 1 356 ? -5.787 -5.967 37.728 1.00 18.72 356 PHE A C 1
ATOM 2816 O O . PHE A 1 356 ? -5.372 -7.115 37.765 1.00 18.72 356 PHE A O 1
ATOM 2823 N N . ASP A 1 357 ? -5.189 -4.920 38.328 1.00 19.98 357 ASP A N 1
ATOM 2824 C CA . ASP A 1 357 ? -4.104 -4.813 39.331 1.00 19.98 357 ASP A CA 1
ATOM 2825 C C . ASP A 1 357 ? -2.704 -5.435 39.108 1.00 19.98 357 ASP A C 1
ATOM 2827 O O . ASP A 1 357 ? -2.517 -6.641 38.992 1.00 19.98 357 ASP A O 1
ATOM 2831 N N . GLY A 1 358 ? -1.678 -4.573 39.220 1.00 20.59 358 GLY A N 1
ATOM 2832 C CA . GLY A 1 358 ? -0.258 -4.940 39.355 1.00 20.59 358 GLY A CA 1
ATOM 2833 C C . GLY A 1 358 ? 0.702 -3.835 38.880 1.00 20.59 358 GLY A C 1
ATOM 2834 O O . GLY A 1 358 ? 0.639 -3.431 37.724 1.00 20.59 358 GLY A O 1
ATOM 2835 N N . ASN A 1 359 ? 1.595 -3.344 39.752 1.00 21.95 359 ASN A N 1
ATOM 2836 C CA . ASN A 1 359 ? 2.625 -2.330 39.428 1.00 21.95 359 ASN A CA 1
ATOM 2837 C C . ASN A 1 359 ? 4.044 -2.976 39.331 1.00 21.95 359 ASN A C 1
ATOM 2839 O O . ASN A 1 359 ? 4.184 -4.134 39.729 1.00 21.95 359 ASN A O 1
ATOM 2843 N N . PRO A 1 360 ? 5.080 -2.290 38.792 1.00 30.77 360 PRO A N 1
ATOM 2844 C CA . PRO A 1 360 ? 6.282 -2.925 38.212 1.00 30.77 360 PRO A CA 1
ATOM 2845 C C . PRO A 1 360 ? 7.575 -2.827 39.055 1.00 30.77 360 PRO A C 1
ATOM 2847 O O . PRO A 1 360 ? 7.589 -2.104 40.044 1.00 30.77 360 PRO A O 1
ATOM 2850 N N . ASP A 1 361 ? 8.649 -3.509 38.599 1.00 22.25 361 ASP A N 1
ATOM 2851 C CA . ASP A 1 361 ? 10.107 -3.209 38.740 1.00 22.25 361 ASP A CA 1
ATOM 2852 C C . ASP A 1 361 ? 10.956 -4.419 38.212 1.00 22.25 361 ASP A C 1
ATOM 2854 O O . ASP A 1 361 ? 10.397 -5.509 38.103 1.00 22.25 361 ASP A O 1
ATOM 2858 N N . SER A 1 362 ? 12.262 -4.387 37.853 1.00 23.03 362 SER A N 1
ATOM 2859 C CA . SER A 1 362 ? 13.251 -3.306 37.582 1.00 23.03 362 SER A CA 1
ATOM 2860 C C . SER A 1 362 ? 14.589 -3.817 36.936 1.00 23.03 362 SER A C 1
ATOM 2862 O O . SER A 1 362 ? 14.977 -4.962 37.135 1.00 23.03 362 SER A O 1
ATOM 2864 N N . SER A 1 363 ? 15.304 -2.923 36.213 1.00 22.62 363 SER A N 1
ATOM 2865 C CA . SER A 1 363 ? 16.792 -2.730 36.056 1.00 22.62 363 SER A CA 1
ATOM 2866 C C . SER A 1 363 ? 17.846 -3.808 35.625 1.00 22.62 363 SER A C 1
ATOM 2868 O O . SER A 1 363 ? 17.810 -4.950 36.058 1.00 22.62 363 SER A O 1
ATOM 2870 N N . ASP A 1 364 ? 18.903 -3.303 34.936 1.00 23.16 364 ASP A N 1
ATOM 2871 C CA . ASP A 1 364 ? 20.340 -3.737 34.852 1.00 23.16 364 ASP A CA 1
ATOM 2872 C C . ASP A 1 364 ? 20.768 -5.010 34.046 1.00 23.16 364 ASP A C 1
ATOM 2874 O O . ASP A 1 364 ? 19.960 -5.915 33.890 1.00 23.16 364 ASP A O 1
ATOM 2878 N N . GLN A 1 365 ? 21.957 -5.230 33.410 1.00 22.89 365 GLN A N 1
ATOM 2879 C CA . GLN A 1 365 ? 23.322 -4.623 33.169 1.00 22.89 365 GLN A CA 1
ATOM 2880 C C . GLN A 1 365 ? 24.481 -5.609 33.594 1.00 22.89 365 GLN A C 1
ATOM 2882 O O . GLN A 1 365 ? 24.247 -6.405 34.493 1.00 22.89 365 GLN A O 1
ATOM 2887 N N . THR A 1 366 ? 25.723 -5.719 33.041 1.00 22.84 366 THR A N 1
ATOM 2888 C CA . THR A 1 366 ? 26.527 -5.020 31.981 1.00 22.84 366 THR A CA 1
ATOM 2889 C C . THR A 1 366 ? 27.761 -5.839 31.444 1.00 22.84 366 THR A C 1
ATOM 2891 O O . THR A 1 366 ? 28.212 -6.772 32.093 1.00 22.84 366 THR A O 1
ATOM 2894 N N . GLN A 1 367 ? 28.373 -5.387 30.320 1.00 22.84 367 GLN A N 1
ATOM 2895 C CA . GLN A 1 367 ? 29.833 -5.380 29.936 1.00 22.84 367 GLN A CA 1
ATOM 2896 C C . GLN A 1 367 ? 30.702 -6.627 29.525 1.00 22.84 367 GLN A C 1
ATOM 2898 O O . GLN A 1 367 ? 31.147 -7.419 30.343 1.00 22.84 367 GLN A O 1
ATOM 2903 N N . THR A 1 368 ? 31.083 -6.652 28.228 1.00 21.59 368 THR A N 1
ATOM 2904 C CA . THR A 1 368 ? 32.437 -6.684 27.554 1.00 21.59 368 THR A CA 1
ATOM 2905 C C . THR A 1 368 ? 33.764 -7.204 28.178 1.00 21.59 368 THR A C 1
ATOM 2907 O O . THR A 1 368 ? 34.112 -6.805 29.286 1.00 21.59 368 THR A O 1
ATOM 2910 N N . THR A 1 369 ? 34.645 -7.819 27.342 1.00 22.86 369 THR A N 1
ATOM 2911 C CA . THR A 1 369 ? 36.125 -7.535 27.205 1.00 22.86 369 THR A CA 1
ATOM 2912 C C . THR A 1 369 ? 36.792 -8.191 25.943 1.00 22.86 369 THR A C 1
ATOM 2914 O O . THR A 1 369 ? 36.072 -8.796 25.151 1.00 22.86 369 THR A O 1
ATOM 2917 N N . GLN A 1 370 ? 38.113 -8.006 25.688 1.00 22.58 370 GLN A N 1
ATOM 2918 C CA . GLN A 1 370 ? 38.879 -8.271 24.420 1.00 22.58 370 GLN A CA 1
ATOM 2919 C C . GLN A 1 370 ? 40.213 -9.060 24.629 1.00 22.58 370 GLN A C 1
ATOM 2921 O O . GLN A 1 370 ? 40.562 -9.244 25.787 1.00 22.58 370 GLN A O 1
ATOM 2926 N N . ASP A 1 371 ? 40.975 -9.444 23.560 1.00 23.33 371 ASP A N 1
ATOM 2927 C CA . ASP A 1 371 ? 42.443 -9.135 23.398 1.00 23.33 371 ASP A CA 1
ATOM 2928 C C . ASP A 1 371 ? 43.177 -9.581 22.067 1.00 23.33 371 ASP A C 1
ATOM 2930 O O . ASP A 1 371 ? 42.530 -10.057 21.135 1.00 23.33 371 ASP A O 1
ATOM 2934 N N . HIS A 1 372 ? 44.511 -9.331 21.957 1.00 24.72 372 HIS A N 1
ATOM 2935 C CA . HIS A 1 372 ? 45.453 -9.237 20.779 1.00 24.72 372 HIS A CA 1
ATOM 2936 C C . HIS A 1 372 ? 46.626 -10.295 20.784 1.00 24.72 372 HIS A C 1
ATOM 2938 O O . HIS A 1 372 ? 46.715 -11.009 21.777 1.00 24.72 372 HIS A O 1
ATOM 2944 N N . ALA A 1 373 ? 47.621 -10.509 19.869 1.00 23.47 373 ALA A N 1
ATOM 2945 C CA . ALA A 1 373 ? 48.102 -10.172 18.474 1.00 23.47 373 ALA A CA 1
ATOM 2946 C C . ALA A 1 373 ? 49.089 -11.332 18.010 1.00 23.47 373 ALA A C 1
ATOM 2948 O O . ALA A 1 373 ? 48.953 -12.406 18.586 1.00 23.47 373 ALA A O 1
ATOM 2949 N N . GLU A 1 374 ? 50.080 -11.364 17.073 1.00 23.28 374 GLU A N 1
ATOM 2950 C CA . GLU A 1 374 ? 50.813 -10.534 16.051 1.00 23.28 374 GLU A CA 1
ATOM 2951 C C . GLU A 1 374 ? 51.529 -11.498 15.021 1.00 23.28 374 GLU A C 1
ATOM 2953 O O . GLU A 1 374 ? 51.412 -12.713 15.183 1.00 23.28 374 GLU A O 1
ATOM 2958 N N . GLY A 1 375 ? 52.306 -11.033 14.010 1.00 22.08 375 GLY A N 1
ATOM 2959 C CA . GLY A 1 375 ? 53.306 -11.862 13.271 1.00 22.08 375 GLY A CA 1
ATOM 2960 C C . GLY A 1 375 ? 53.752 -11.389 11.853 1.00 22.08 375 GLY A C 1
ATOM 2961 O O . GLY A 1 375 ? 52.914 -11.107 11.003 1.00 22.08 375 GLY A O 1
ATOM 2962 N N . ASN A 1 376 ? 55.067 -11.366 11.545 1.00 22.80 376 ASN A N 1
ATOM 2963 C CA . ASN A 1 376 ? 55.706 -10.599 10.434 1.00 22.80 376 ASN A CA 1
ATOM 2964 C C . ASN A 1 376 ? 56.352 -11.376 9.227 1.00 22.80 376 ASN A C 1
ATOM 2966 O O . ASN A 1 376 ? 56.795 -12.508 9.391 1.00 22.80 376 ASN A O 1
ATOM 2970 N N . ASN A 1 377 ? 56.602 -10.651 8.101 1.00 23.62 377 ASN A N 1
ATOM 2971 C CA . ASN A 1 377 ? 57.659 -10.830 7.040 1.00 23.62 377 ASN A CA 1
ATOM 2972 C C . ASN A 1 377 ? 57.585 -12.000 5.991 1.00 23.62 377 ASN A C 1
ATOM 2974 O O . ASN A 1 377 ? 57.092 -13.071 6.309 1.00 23.62 377 ASN A O 1
ATOM 2978 N N . GLN A 1 378 ? 58.082 -11.926 4.722 1.00 23.67 378 GLN A N 1
ATOM 2979 C CA . GLN A 1 378 ? 58.681 -10.845 3.879 1.00 23.67 378 GLN A CA 1
ATOM 2980 C C . GLN A 1 378 ? 58.667 -11.143 2.330 1.00 23.67 378 GLN A C 1
ATOM 2982 O O . GLN A 1 378 ? 58.405 -12.267 1.919 1.00 23.67 378 GLN A O 1
ATOM 2987 N N . LEU A 1 379 ? 59.096 -10.148 1.516 1.00 22.50 379 LEU A N 1
ATOM 2988 C CA . LEU A 1 379 ? 59.729 -10.189 0.159 1.00 22.50 379 LEU A CA 1
ATOM 2989 C C . LEU A 1 379 ? 58.918 -10.229 -1.179 1.00 22.50 379 LEU A C 1
ATOM 2991 O O . LEU A 1 379 ? 58.528 -11.267 -1.697 1.00 22.50 379 LEU A O 1
ATOM 2995 N N . ASN A 1 380 ? 58.856 -9.042 -1.807 1.00 23.84 380 ASN A N 1
ATOM 2996 C CA . ASN A 1 380 ? 59.032 -8.672 -3.233 1.00 23.84 380 ASN A CA 1
ATOM 2997 C C . ASN A 1 380 ? 58.474 -9.502 -4.418 1.00 23.84 380 ASN A C 1
ATOM 2999 O O . ASN A 1 380 ? 59.063 -10.483 -4.860 1.00 23.84 380 ASN A O 1
ATOM 3003 N N . SER A 1 381 ? 57.553 -8.868 -5.158 1.00 24.03 381 SER A N 1
ATOM 3004 C CA . SER A 1 381 ? 57.726 -8.614 -6.605 1.00 24.03 381 SER A CA 1
ATOM 3005 C C . SER A 1 381 ? 57.041 -7.291 -7.010 1.00 24.03 381 SER A C 1
ATOM 3007 O O . SER A 1 381 ? 56.236 -6.742 -6.245 1.00 24.03 381 SER A O 1
ATOM 3009 N N . SER A 1 382 ? 57.414 -6.730 -8.167 1.00 27.69 382 SER A N 1
ATOM 3010 C CA . SER A 1 382 ? 57.031 -5.380 -8.607 1.00 27.69 382 SER A CA 1
ATOM 3011 C C . SER A 1 382 ? 56.015 -5.382 -9.753 1.00 27.69 382 SER A C 1
ATOM 3013 O O . SER A 1 382 ? 56.367 -5.651 -10.897 1.00 27.69 382 SER A O 1
ATOM 3015 N N . ASN A 1 383 ? 54.782 -4.984 -9.447 1.00 27.08 383 ASN A N 1
ATOM 3016 C CA . ASN A 1 383 ? 53.809 -4.426 -10.388 1.00 27.08 383 ASN A CA 1
ATOM 3017 C C . ASN A 1 383 ? 53.037 -3.321 -9.649 1.00 27.08 383 ASN A C 1
ATOM 3019 O O . ASN A 1 383 ? 52.712 -3.489 -8.471 1.00 27.08 383 ASN A O 1
ATOM 3023 N N . GLN A 1 384 ? 52.759 -2.189 -10.303 1.00 30.94 384 GLN A N 1
ATOM 3024 C CA . GLN A 1 384 ? 51.972 -1.101 -9.707 1.00 30.94 384 GLN A CA 1
ATOM 3025 C C . GLN A 1 384 ? 50.477 -1.427 -9.760 1.00 30.94 384 GLN A C 1
ATOM 3027 O O . GLN A 1 384 ? 49.762 -0.955 -10.638 1.00 30.94 384 GLN A O 1
ATOM 3032 N N . PHE A 1 385 ? 50.009 -2.231 -8.806 1.00 29.19 385 PHE A N 1
ATOM 3033 C CA . PHE A 1 385 ? 48.586 -2.447 -8.565 1.00 29.19 385 PHE A CA 1
ATOM 3034 C C . PHE A 1 385 ? 48.229 -2.228 -7.098 1.00 29.19 385 PHE A C 1
ATOM 3036 O O . PHE A 1 385 ? 49.034 -2.475 -6.200 1.00 29.19 385 PHE A O 1
ATOM 3043 N N . GLY A 1 386 ? 47.035 -1.676 -6.890 1.00 33.09 386 GLY A N 1
ATOM 3044 C CA . GLY A 1 386 ? 46.610 -1.134 -5.607 1.00 33.09 386 GLY A CA 1
ATOM 3045 C C . GLY A 1 386 ? 46.213 -2.173 -4.564 1.00 33.09 386 GLY A C 1
ATOM 3046 O O . GLY A 1 386 ? 46.035 -3.358 -4.859 1.00 33.09 386 GLY A O 1
ATOM 3047 N N . SER A 1 387 ? 46.016 -1.692 -3.338 1.00 35.62 387 SER A N 1
ATOM 3048 C CA . SER A 1 387 ? 45.212 -2.399 -2.343 1.00 35.62 387 SER A CA 1
ATOM 3049 C C . SER A 1 387 ? 43.739 -2.051 -2.539 1.00 35.62 387 SER A C 1
ATOM 3051 O O . SER A 1 387 ? 43.366 -0.878 -2.605 1.00 35.62 387 SER A O 1
ATOM 3053 N N . PHE A 1 388 ? 42.921 -3.091 -2.616 1.00 41.25 388 PHE A N 1
ATOM 3054 C CA . PHE A 1 388 ? 41.475 -3.054 -2.777 1.00 41.25 388 PHE A CA 1
ATOM 3055 C C . PHE A 1 388 ? 40.827 -3.297 -1.417 1.00 41.25 388 PHE A C 1
ATOM 3057 O O . PHE A 1 388 ? 41.320 -4.137 -0.663 1.00 41.25 388 PHE A O 1
ATOM 3064 N N . LEU A 1 389 ? 39.705 -2.645 -1.121 1.00 39.03 389 LEU A N 1
ATOM 3065 C CA . LEU A 1 389 ? 38.850 -3.021 0.006 1.00 39.03 389 LEU A CA 1
ATOM 3066 C C . LEU A 1 389 ? 37.534 -3.612 -0.508 1.00 39.03 389 LEU A C 1
ATOM 3068 O O . LEU A 1 389 ? 36.759 -2.920 -1.163 1.00 39.03 389 LEU A O 1
ATOM 3072 N N . GLU A 1 390 ? 37.294 -4.884 -0.191 1.00 36.75 390 GLU A N 1
ATOM 3073 C CA . GLU A 1 390 ? 35.991 -5.544 -0.307 1.00 36.75 390 GLU A CA 1
ATOM 3074 C C . GLU A 1 390 ? 35.248 -5.362 1.025 1.00 36.75 390 GLU A C 1
ATOM 3076 O O . GLU A 1 390 ? 35.710 -5.861 2.054 1.00 36.75 390 GLU A O 1
ATOM 3081 N N . SER A 1 391 ? 34.115 -4.653 1.016 1.00 44.62 391 SER A N 1
ATOM 3082 C CA . SER A 1 391 ? 33.248 -4.462 2.191 1.00 44.62 391 SER A CA 1
ATOM 3083 C C . SER A 1 391 ? 31.853 -5.029 1.928 1.00 44.62 391 SER A C 1
ATOM 3085 O O . SER A 1 391 ? 31.132 -4.527 1.064 1.00 44.62 391 SER A O 1
ATOM 3087 N N . ASN A 1 392 ? 31.479 -6.061 2.690 1.00 37.16 392 ASN A N 1
ATOM 3088 C CA . ASN A 1 392 ? 30.239 -6.822 2.541 1.00 37.16 392 ASN A CA 1
ATOM 3089 C C . ASN A 1 392 ? 29.190 -6.365 3.565 1.00 37.16 392 ASN A C 1
ATOM 3091 O O . ASN A 1 392 ? 29.249 -6.705 4.757 1.00 37.16 392 ASN A O 1
ATOM 3095 N N . PHE A 1 393 ? 28.205 -5.611 3.083 1.00 36.19 393 PHE A N 1
ATOM 3096 C CA . PHE A 1 393 ? 27.079 -5.131 3.877 1.00 36.19 393 PHE A CA 1
ATOM 3097 C C . PHE A 1 393 ? 25.911 -6.115 3.782 1.00 36.19 393 PHE A C 1
ATOM 3099 O O . PHE A 1 393 ? 25.457 -6.439 2.682 1.00 36.19 393 PHE A O 1
ATOM 3106 N N . LYS A 1 394 ? 25.406 -6.567 4.935 1.00 32.31 394 LYS A N 1
ATOM 3107 C CA . LYS A 1 394 ? 24.156 -7.332 5.008 1.00 32.31 394 LYS A CA 1
ATOM 3108 C C . LYS A 1 394 ? 23.021 -6.356 5.298 1.00 32.31 394 LYS A C 1
ATOM 3110 O O . LYS A 1 394 ? 23.088 -5.596 6.263 1.00 32.31 394 LYS A O 1
ATOM 3115 N N . LEU A 1 395 ? 22.012 -6.369 4.435 1.00 33.59 395 LEU A N 1
ATOM 3116 C CA . LEU A 1 395 ? 20.895 -5.431 4.474 1.00 33.59 395 LEU A CA 1
ATOM 3117 C C . LEU A 1 395 ? 19.951 -5.708 5.652 1.00 33.59 395 LEU A C 1
ATOM 3119 O O . LEU A 1 395 ? 19.526 -6.845 5.860 1.00 33.59 395 LEU A O 1
ATOM 3123 N N . MET A 1 396 ? 19.579 -4.636 6.349 1.00 35.31 396 MET A N 1
ATOM 3124 C CA . MET A 1 396 ? 18.285 -4.486 7.010 1.00 35.31 396 MET A CA 1
ATOM 3125 C C . MET A 1 396 ? 17.610 -3.292 6.330 1.00 35.31 396 MET A C 1
ATOM 3127 O O . MET A 1 396 ? 17.952 -2.151 6.612 1.00 35.31 396 MET A O 1
ATOM 3131 N N . GLU A 1 397 ? 16.702 -3.592 5.398 1.00 36.69 397 GLU A N 1
ATOM 3132 C CA . GLU A 1 397 ? 15.910 -2.619 4.626 1.00 36.69 397 GLU A CA 1
ATOM 3133 C C . GLU A 1 397 ? 16.722 -1.621 3.754 1.00 36.69 397 GLU A C 1
ATOM 3135 O O . GLU A 1 397 ? 17.919 -1.788 3.527 1.00 36.69 397 GLU A O 1
ATOM 3140 N N . ALA A 1 398 ? 16.014 -0.662 3.140 1.00 43.31 398 ALA A N 1
ATOM 3141 C CA . ALA A 1 398 ? 16.511 0.545 2.457 1.00 43.31 398 ALA A CA 1
ATOM 3142 C C . ALA A 1 398 ? 17.831 0.436 1.646 1.00 43.31 398 ALA A C 1
ATOM 3144 O O . ALA A 1 398 ? 18.830 1.105 1.926 1.00 43.31 398 ALA A O 1
ATOM 3145 N N . SER A 1 399 ? 17.825 -0.328 0.545 1.00 55.94 399 SER A N 1
ATOM 3146 C CA . SER A 1 399 ? 19.005 -0.473 -0.330 1.00 55.94 399 SER A CA 1
ATOM 3147 C C . SER A 1 399 ? 19.527 0.831 -0.942 1.00 55.94 399 SER A C 1
ATOM 3149 O O .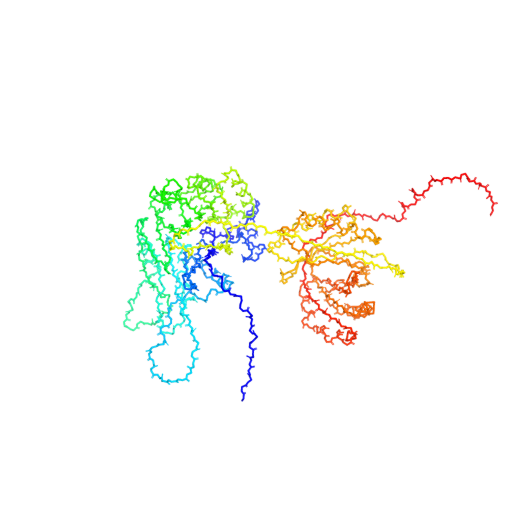 SER A 1 399 ? 20.701 0.910 -1.300 1.00 55.94 399 SER A O 1
ATOM 3151 N N . ASP A 1 400 ? 18.667 1.833 -1.116 1.00 62.88 400 ASP A N 1
ATOM 3152 C CA . ASP A 1 400 ? 18.978 3.024 -1.910 1.00 62.88 400 ASP A CA 1
ATOM 3153 C C . ASP A 1 400 ? 19.498 4.170 -1.024 1.00 62.88 400 ASP A C 1
ATOM 3155 O O . ASP A 1 400 ? 20.438 4.858 -1.429 1.00 62.88 400 ASP A O 1
ATOM 3159 N N . ASP A 1 401 ? 19.030 4.260 0.227 1.00 66.88 401 ASP A N 1
ATOM 3160 C CA . ASP A 1 401 ? 19.662 5.067 1.279 1.00 66.88 401 ASP A CA 1
ATOM 3161 C C . ASP A 1 401 ? 21.056 4.530 1.621 1.00 66.88 401 ASP A C 1
ATOM 3163 O O . ASP A 1 401 ? 22.007 5.307 1.696 1.00 66.88 401 ASP A O 1
ATOM 3167 N N . LEU A 1 402 ? 21.228 3.202 1.706 1.00 73.12 402 LEU A N 1
ATOM 3168 C CA . LEU A 1 402 ? 22.552 2.589 1.851 1.00 73.12 402 LEU A CA 1
ATOM 3169 C C . LEU A 1 402 ? 23.477 2.951 0.677 1.00 73.12 402 LEU A C 1
ATOM 3171 O O . LEU A 1 402 ? 24.631 3.314 0.895 1.00 73.12 402 LEU A O 1
ATOM 3175 N N . VAL A 1 403 ? 22.991 2.911 -0.569 1.00 76.38 403 VAL A N 1
ATOM 3176 C CA . VAL A 1 403 ? 23.772 3.362 -1.738 1.00 76.38 403 VAL A CA 1
ATOM 3177 C C . VAL A 1 403 ? 24.071 4.867 -1.674 1.00 76.38 403 VAL A C 1
ATOM 3179 O O . VAL A 1 403 ? 25.147 5.279 -2.104 1.00 76.38 403 VAL A O 1
ATOM 3182 N N . HIS A 1 404 ? 23.182 5.698 -1.126 1.00 75.12 404 HIS A N 1
ATOM 3183 C CA . HIS A 1 404 ? 23.428 7.132 -0.948 1.00 75.12 404 HIS A CA 1
ATOM 3184 C C . HIS A 1 404 ? 24.467 7.418 0.151 1.00 75.12 404 HIS A C 1
ATOM 3186 O O . HIS A 1 404 ? 25.425 8.159 -0.085 1.00 75.12 404 HIS A O 1
ATOM 3192 N N . GLY A 1 405 ? 24.360 6.757 1.307 1.00 75.56 405 GLY A N 1
ATOM 3193 C CA . GLY A 1 405 ? 25.368 6.785 2.368 1.00 75.56 405 GLY A CA 1
ATOM 3194 C C . GLY A 1 405 ? 26.728 6.291 1.871 1.00 75.56 405 GLY A C 1
ATOM 3195 O O . GLY A 1 405 ? 27.746 6.937 2.115 1.00 75.56 405 GLY A O 1
ATOM 3196 N N . LEU A 1 406 ? 26.752 5.214 1.078 1.00 80.25 406 LEU A N 1
ATOM 3197 C CA . LEU A 1 406 ? 27.968 4.704 0.441 1.00 80.25 406 LEU A CA 1
ATOM 3198 C C . LEU A 1 406 ? 28.544 5.655 -0.620 1.00 80.25 406 LEU A C 1
ATOM 3200 O O . LEU A 1 406 ? 29.763 5.720 -0.739 1.00 80.25 406 LEU A O 1
ATOM 3204 N N . LYS A 1 407 ? 27.727 6.434 -1.345 1.00 82.56 407 LYS A N 1
ATOM 3205 C CA . LYS A 1 407 ? 28.208 7.510 -2.240 1.00 82.56 407 LYS A CA 1
ATOM 3206 C C . LYS A 1 407 ? 28.859 8.649 -1.452 1.00 82.56 407 LYS A C 1
ATOM 3208 O O . LYS A 1 407 ? 29.941 9.101 -1.819 1.00 82.56 407 LYS A O 1
ATOM 3213 N N . HIS A 1 408 ? 28.243 9.087 -0.353 1.00 77.62 408 HIS A N 1
ATOM 3214 C CA . HIS A 1 408 ? 28.828 10.100 0.532 1.00 77.62 408 HIS A CA 1
ATOM 3215 C C . HIS A 1 408 ? 30.143 9.601 1.162 1.00 77.62 408 HIS A C 1
ATOM 3217 O O . HIS A 1 408 ? 31.161 10.298 1.154 1.00 77.62 408 HIS A O 1
ATOM 3223 N N . PHE A 1 409 ? 30.165 8.346 1.615 1.00 80.62 409 PHE A N 1
ATOM 3224 C CA . PHE A 1 409 ? 31.374 7.664 2.072 1.00 80.62 409 PHE A CA 1
ATOM 3225 C C . PHE A 1 409 ? 32.446 7.601 0.969 1.00 80.62 409 PHE A C 1
ATOM 3227 O O . PHE A 1 409 ? 33.556 8.065 1.203 1.00 80.62 409 PHE A O 1
ATOM 3234 N N . SER A 1 410 ? 32.122 7.165 -0.257 1.00 82.06 410 SER A N 1
ATOM 3235 C CA . SER A 1 410 ? 33.048 7.189 -1.405 1.00 82.06 410 SER A CA 1
ATOM 3236 C C . SER A 1 410 ? 33.720 8.550 -1.584 1.00 82.06 410 SER A C 1
ATOM 3238 O O . SER A 1 410 ? 34.946 8.611 -1.662 1.00 82.06 410 SER A O 1
ATOM 3240 N N . LEU A 1 411 ? 32.940 9.637 -1.607 1.00 78.31 411 LEU A N 1
ATOM 3241 C CA . LEU A 1 411 ? 33.461 10.999 -1.762 1.00 78.31 411 LEU A CA 1
ATOM 3242 C C . LEU A 1 411 ? 34.398 11.387 -0.609 1.00 78.31 411 LEU A C 1
ATOM 3244 O O . LEU A 1 411 ? 35.461 11.955 -0.848 1.00 78.31 411 LEU A O 1
ATOM 3248 N N . THR A 1 412 ? 34.062 11.019 0.630 1.00 74.25 412 THR A N 1
ATOM 3249 C CA . THR A 1 412 ? 34.937 11.266 1.789 1.00 74.25 412 THR A CA 1
ATOM 3250 C C . THR A 1 412 ? 36.176 10.360 1.839 1.00 74.25 412 THR A C 1
ATOM 3252 O O . THR A 1 412 ? 37.165 10.755 2.445 1.00 74.25 412 THR A O 1
ATOM 3255 N N . THR A 1 413 ? 36.213 9.208 1.153 1.00 76.88 413 THR A N 1
ATOM 3256 C CA . THR A 1 413 ? 37.455 8.406 1.041 1.00 76.88 413 THR A CA 1
ATOM 3257 C C . THR A 1 413 ? 38.516 9.014 0.116 1.00 76.88 413 THR A C 1
ATOM 3259 O O . THR A 1 413 ? 39.679 8.617 0.194 1.00 76.88 413 THR A O 1
ATOM 3262 N N . VAL A 1 414 ? 38.173 9.999 -0.724 1.00 76.62 414 VAL A N 1
ATOM 3263 C CA . VAL A 1 414 ? 39.135 10.654 -1.634 1.00 76.62 414 VAL A CA 1
ATOM 3264 C C . VAL A 1 414 ? 40.227 11.400 -0.854 1.00 76.62 414 VAL A C 1
ATOM 3266 O O . VAL A 1 414 ? 41.398 11.329 -1.220 1.00 76.62 414 VAL A O 1
ATOM 3269 N N . SER A 1 415 ? 39.892 12.033 0.278 1.00 73.75 415 SER A N 1
ATOM 3270 C CA . SER A 1 415 ? 40.886 12.670 1.163 1.00 73.75 415 SER A CA 1
ATOM 3271 C C . SER A 1 415 ? 41.796 11.667 1.886 1.00 73.75 415 SER A C 1
ATOM 3273 O O . SER A 1 415 ? 42.859 12.047 2.365 1.00 73.75 415 SER A O 1
ATOM 3275 N N . LEU A 1 416 ? 41.420 10.383 1.910 1.00 73.69 416 LEU A N 1
ATOM 3276 C CA . LEU A 1 416 ? 42.233 9.265 2.400 1.00 73.69 416 LEU A CA 1
ATOM 3277 C C . LEU A 1 416 ? 43.049 8.598 1.274 1.00 73.69 416 LEU A C 1
ATOM 3279 O O . LEU A 1 416 ? 43.495 7.461 1.422 1.00 73.69 416 LEU A O 1
ATOM 3283 N N . GLY A 1 417 ? 43.212 9.265 0.125 1.00 71.94 417 GLY A N 1
ATOM 3284 C CA . GLY A 1 417 ? 44.007 8.778 -1.007 1.00 71.94 417 GLY A CA 1
ATOM 3285 C C . GLY A 1 417 ? 43.339 7.685 -1.849 1.00 71.94 417 GLY A C 1
ATOM 3286 O O . GLY A 1 417 ? 44.039 6.967 -2.565 1.00 71.94 417 GLY A O 1
ATOM 3287 N N . CYS A 1 418 ? 42.014 7.528 -1.762 1.00 77.69 418 CYS A N 1
ATOM 3288 C CA . CYS A 1 418 ? 41.263 6.610 -2.621 1.00 77.69 418 CYS A CA 1
ATOM 3289 C C . CYS A 1 418 ? 41.244 7.151 -4.061 1.00 77.69 418 CYS A C 1
ATOM 3291 O O . CYS A 1 418 ? 40.743 8.247 -4.308 1.00 77.69 418 CYS A O 1
ATOM 3293 N N . VAL A 1 419 ? 41.804 6.390 -5.006 1.00 71.62 419 VAL A N 1
ATOM 3294 C CA . VAL A 1 419 ? 41.979 6.802 -6.415 1.00 71.62 419 VAL A CA 1
ATOM 3295 C C . VAL A 1 419 ? 40.766 6.426 -7.269 1.00 71.62 419 VAL A C 1
ATOM 3297 O O . VAL A 1 419 ? 40.449 7.109 -8.238 1.00 71.62 419 VAL A O 1
ATOM 3300 N N . GLN A 1 420 ? 40.066 5.351 -6.905 1.00 74.38 420 GLN A N 1
ATOM 3301 C CA . GLN A 1 420 ? 38.839 4.909 -7.562 1.00 74.38 420 GLN A CA 1
ATOM 3302 C C . GLN A 1 420 ? 37.910 4.288 -6.520 1.00 74.38 420 GLN A C 1
ATOM 3304 O O . GLN A 1 420 ? 38.295 3.342 -5.835 1.00 74.38 420 GLN A O 1
ATOM 3309 N N . SER A 1 421 ? 36.670 4.767 -6.446 1.00 81.25 421 SER A N 1
ATOM 3310 C CA . SER A 1 421 ? 35.594 4.134 -5.688 1.00 81.25 421 SER A CA 1
ATOM 3311 C C . SER A 1 421 ? 34.438 3.740 -6.605 1.00 81.25 421 SER A C 1
ATOM 3313 O O . SER A 1 421 ? 34.192 4.346 -7.653 1.00 81.25 421 SER A O 1
ATOM 3315 N N . THR A 1 422 ? 33.749 2.658 -6.259 1.00 84.56 422 THR A N 1
ATOM 3316 C CA . THR A 1 422 ? 32.683 2.065 -7.072 1.00 84.56 422 THR A CA 1
ATOM 3317 C C . THR A 1 422 ? 31.707 1.320 -6.158 1.00 84.56 422 THR A C 1
ATOM 3319 O O . THR A 1 422 ? 32.104 0.815 -5.109 1.00 84.56 422 THR A O 1
ATOM 3322 N N . ILE A 1 423 ? 30.424 1.261 -6.520 1.00 86.69 423 ILE A N 1
ATOM 3323 C CA . ILE A 1 423 ? 29.405 0.522 -5.755 1.00 86.69 423 ILE A CA 1
ATOM 3324 C C . ILE A 1 423 ? 28.751 -0.523 -6.657 1.00 86.69 423 ILE A C 1
ATOM 3326 O O . ILE A 1 423 ? 28.274 -0.208 -7.752 1.00 86.69 423 ILE A O 1
ATOM 3330 N N . PHE A 1 424 ? 28.703 -1.761 -6.170 1.00 86.06 424 PHE A N 1
ATOM 3331 C CA . PHE A 1 424 ? 28.090 -2.905 -6.836 1.00 86.06 424 PHE A CA 1
ATOM 3332 C C . PHE A 1 424 ? 26.823 -3.332 -6.081 1.00 86.06 424 PHE A C 1
ATOM 3334 O O . PHE A 1 424 ? 26.860 -3.538 -4.868 1.00 86.06 424 PHE A O 1
ATOM 3341 N N . ARG A 1 425 ? 25.704 -3.513 -6.789 1.00 85.56 425 ARG A N 1
ATOM 3342 C CA . ARG A 1 425 ? 24.428 -4.006 -6.236 1.00 85.56 425 ARG A CA 1
ATOM 3343 C C . ARG A 1 425 ? 24.123 -5.378 -6.831 1.00 85.56 425 ARG A C 1
ATOM 3345 O O . ARG A 1 425 ? 24.065 -5.486 -8.056 1.00 85.56 425 ARG A O 1
ATOM 3352 N N . SER A 1 426 ? 23.957 -6.414 -6.001 1.00 84.69 426 SER A N 1
ATOM 3353 C CA . SER A 1 426 ? 23.628 -7.764 -6.486 1.00 84.69 426 SER A CA 1
ATOM 3354 C C . SER A 1 426 ? 22.293 -7.728 -7.230 1.00 84.69 426 SER A C 1
ATOM 3356 O O . SER A 1 426 ? 21.314 -7.146 -6.757 1.00 84.69 426 SER A O 1
ATOM 3358 N N . ILE A 1 427 ? 22.254 -8.355 -8.404 1.00 79.06 427 ILE A N 1
ATOM 3359 C CA . ILE A 1 427 ? 21.060 -8.471 -9.252 1.00 79.06 427 ILE A CA 1
ATOM 3360 C C . ILE A 1 427 ? 20.020 -9.374 -8.576 1.00 79.06 427 ILE A C 1
ATOM 3362 O O . ILE A 1 427 ? 18.821 -9.190 -8.764 1.00 79.06 427 ILE A O 1
ATOM 3366 N N . HIS A 1 428 ? 20.474 -10.278 -7.705 1.00 74.50 428 HIS A N 1
ATOM 3367 C CA . HIS A 1 428 ? 19.633 -11.106 -6.843 1.00 74.50 428 HIS A CA 1
ATOM 3368 C C . HIS A 1 428 ? 19.203 -10.383 -5.547 1.00 74.50 428 HIS A C 1
ATOM 3370 O O . HIS A 1 428 ? 18.538 -10.970 -4.701 1.00 74.50 428 HIS A O 1
ATOM 3376 N N . GLY A 1 429 ? 19.538 -9.094 -5.400 1.00 57.34 429 GLY A N 1
ATOM 3377 C CA . GLY A 1 429 ? 18.917 -8.159 -4.457 1.00 57.34 429 GLY A CA 1
ATOM 3378 C C . GLY A 1 429 ? 19.438 -8.164 -3.017 1.00 57.34 429 GLY A C 1
ATOM 3379 O O . GLY A 1 429 ? 19.106 -7.244 -2.275 1.00 57.34 429 GLY A O 1
ATOM 3380 N N . ASN A 1 430 ? 20.260 -9.144 -2.630 1.00 62.94 430 ASN A N 1
ATOM 3381 C CA . ASN A 1 430 ? 20.552 -9.435 -1.217 1.00 62.94 430 ASN A CA 1
ATOM 3382 C C . ASN A 1 430 ? 21.899 -8.902 -0.692 1.00 62.94 430 ASN A C 1
ATOM 3384 O O . ASN A 1 430 ? 22.182 -9.037 0.497 1.00 62.94 430 ASN A O 1
ATOM 3388 N N . MET A 1 431 ? 22.741 -8.317 -1.550 1.00 71.62 431 MET A N 1
ATOM 3389 C CA . MET A 1 431 ? 24.080 -7.848 -1.175 1.00 71.62 431 MET A CA 1
ATOM 3390 C C . MET A 1 431 ? 24.474 -6.583 -1.942 1.00 71.62 431 MET A C 1
ATOM 3392 O O . MET A 1 431 ? 24.250 -6.476 -3.151 1.00 71.62 431 MET A O 1
ATOM 3396 N N . ILE A 1 432 ? 25.093 -5.638 -1.234 1.00 76.44 432 ILE A N 1
ATOM 3397 C CA . ILE A 1 432 ? 25.751 -4.459 -1.803 1.00 76.44 432 ILE A CA 1
ATOM 3398 C C . ILE A 1 432 ? 27.218 -4.498 -1.376 1.00 76.44 432 ILE A C 1
ATOM 3400 O O . ILE A 1 432 ? 27.522 -4.685 -0.197 1.00 76.44 432 ILE A O 1
ATOM 3404 N N . ILE A 1 433 ? 28.115 -4.328 -2.347 1.00 79.75 433 ILE A N 1
ATOM 3405 C CA . ILE A 1 433 ? 29.560 -4.254 -2.129 1.00 79.75 433 ILE A CA 1
ATOM 3406 C C . ILE A 1 433 ? 30.012 -2.829 -2.422 1.00 79.75 433 ILE A C 1
ATOM 3408 O O . ILE A 1 433 ? 29.741 -2.279 -3.494 1.00 79.75 433 ILE A O 1
ATOM 3412 N N . TRP A 1 434 ? 30.739 -2.253 -1.470 1.00 84.12 434 TRP A N 1
ATOM 3413 C CA . TRP A 1 434 ? 31.533 -1.056 -1.709 1.00 84.12 434 TRP A CA 1
ATOM 3414 C C . TRP A 1 434 ? 32.950 -1.455 -2.113 1.00 84.12 434 TRP A C 1
ATOM 3416 O O . TRP A 1 434 ? 33.563 -2.303 -1.462 1.00 84.12 434 TRP A O 1
ATOM 3426 N N . TYR A 1 435 ? 33.449 -0.828 -3.173 1.00 79.69 435 TYR A N 1
ATOM 3427 C CA . TYR A 1 435 ? 34.795 -0.985 -3.704 1.00 79.69 435 TYR A CA 1
ATOM 3428 C C . TYR A 1 435 ? 35.548 0.343 -3.564 1.00 79.69 435 TYR A C 1
ATOM 3430 O O . TYR A 1 435 ? 35.039 1.416 -3.912 1.00 79.69 435 TYR A O 1
ATOM 3438 N N . GLY A 1 436 ? 36.791 0.254 -3.099 1.00 78.75 436 GLY A N 1
ATOM 3439 C CA . GLY A 1 436 ? 37.762 1.344 -3.095 1.00 78.75 436 GLY A CA 1
ATOM 3440 C C . GLY A 1 436 ? 39.151 0.816 -3.432 1.00 78.75 436 GLY A C 1
ATOM 3441 O O . GLY A 1 436 ? 39.524 -0.269 -2.974 1.00 78.75 436 GLY A O 1
ATOM 3442 N N . ALA A 1 437 ? 39.900 1.573 -4.231 1.00 74.81 437 ALA A N 1
ATOM 3443 C CA . ALA A 1 437 ? 41.254 1.247 -4.660 1.00 74.81 437 ALA A CA 1
ATOM 3444 C C . ALA A 1 437 ? 42.239 2.364 -4.282 1.00 74.81 437 ALA A C 1
ATOM 3446 O O . ALA A 1 437 ? 42.039 3.535 -4.616 1.00 74.81 437 ALA A O 1
ATOM 3447 N N . TRP A 1 438 ? 43.329 1.974 -3.623 1.00 75.94 438 TRP A N 1
ATOM 3448 C CA . TRP A 1 438 ? 44.399 2.857 -3.149 1.00 75.94 438 TRP A CA 1
ATOM 3449 C C . TRP A 1 438 ? 45.761 2.464 -3.737 1.00 75.94 438 TRP A C 1
ATOM 3451 O O . TRP A 1 438 ? 45.970 1.288 -4.052 1.00 75.94 438 TRP A O 1
ATOM 3461 N N . PRO A 1 439 ? 46.734 3.394 -3.813 1.00 69.25 439 PRO A N 1
ATOM 3462 C CA . PRO A 1 439 ? 48.143 3.055 -4.002 1.00 69.25 439 PRO A CA 1
ATOM 3463 C C . PRO A 1 439 ? 48.639 2.075 -2.925 1.00 69.25 439 PRO A C 1
ATOM 3465 O O . PRO A 1 439 ? 48.056 1.959 -1.848 1.00 69.25 439 PRO A O 1
ATOM 3468 N N . ARG A 1 440 ? 49.735 1.360 -3.198 1.00 63.50 440 ARG A N 1
ATOM 3469 C CA . ARG A 1 440 ? 50.266 0.325 -2.296 1.00 63.50 440 ARG A CA 1
ATOM 3470 C C . ARG A 1 440 ? 50.873 0.933 -1.018 1.00 63.50 440 ARG A C 1
ATOM 3472 O O . ARG A 1 440 ? 52.029 1.339 -1.025 1.00 63.50 440 ARG A O 1
ATOM 3479 N N . GLN A 1 441 ? 50.095 0.949 0.063 1.00 62.38 441 GLN A N 1
ATOM 3480 C CA . GLN A 1 441 ? 50.488 1.422 1.400 1.00 62.38 441 GLN A CA 1
ATOM 3481 C C . GLN A 1 441 ? 51.260 0.366 2.219 1.00 62.38 441 GLN A C 1
ATOM 3483 O O . GLN A 1 441 ? 51.178 -0.839 1.945 1.00 62.38 441 GLN A O 1
ATOM 3488 N N . SER A 1 442 ? 51.979 0.812 3.254 1.00 59.09 442 SER A N 1
ATOM 3489 C CA . SER A 1 442 ? 52.627 -0.046 4.257 1.00 59.09 442 SER A CA 1
ATOM 3490 C C . SER A 1 442 ? 51.617 -0.706 5.211 1.00 59.09 442 SER A C 1
ATOM 3492 O O . SER A 1 442 ? 50.442 -0.344 5.258 1.00 59.09 442 SER A O 1
ATOM 3494 N N . SER A 1 443 ? 52.061 -1.695 5.995 1.00 58.53 443 SER A N 1
ATOM 3495 C CA . SER A 1 443 ? 51.204 -2.401 6.964 1.00 58.53 443 SER A CA 1
ATOM 3496 C C . SER A 1 443 ? 50.603 -1.472 8.023 1.00 58.53 443 SER A C 1
ATOM 3498 O O . SER A 1 443 ? 49.412 -1.566 8.302 1.00 58.53 443 SER A O 1
ATOM 3500 N N . LYS A 1 444 ? 51.398 -0.542 8.564 1.00 59.38 444 LYS A N 1
ATOM 3501 C CA . LYS A 1 444 ? 50.953 0.392 9.608 1.00 59.38 444 LYS A CA 1
ATOM 3502 C C . LYS A 1 444 ? 49.896 1.379 9.094 1.00 59.38 444 LYS A C 1
ATOM 3504 O O . LYS A 1 444 ? 48.889 1.603 9.756 1.00 59.38 444 LYS A O 1
ATOM 3509 N N . GLU A 1 445 ? 50.095 1.913 7.890 1.00 66.19 445 GLU A N 1
ATOM 3510 C CA . GLU A 1 445 ? 49.133 2.812 7.234 1.00 66.19 445 GLU A CA 1
ATOM 3511 C C . GLU A 1 445 ? 47.814 2.088 6.915 1.00 66.19 445 GLU A C 1
ATOM 3513 O O . GLU A 1 445 ? 46.741 2.655 7.110 1.00 66.19 445 GLU A O 1
ATOM 3518 N N . LYS A 1 446 ? 47.871 0.810 6.503 1.00 68.88 446 LYS A N 1
ATOM 3519 C CA . LYS A 1 446 ? 46.675 -0.019 6.267 1.00 68.88 446 LYS A CA 1
ATOM 3520 C C . LYS A 1 446 ? 45.822 -0.192 7.532 1.00 68.88 446 LYS A C 1
ATOM 3522 O O . LYS A 1 446 ? 44.595 -0.175 7.434 1.00 68.88 446 LYS A O 1
ATOM 3527 N N . GLU A 1 447 ? 46.425 -0.352 8.711 1.00 70.25 447 GLU A N 1
ATOM 3528 C CA . GLU A 1 447 ? 45.686 -0.456 9.982 1.00 70.25 447 GLU A CA 1
ATOM 3529 C C . GLU A 1 447 ? 45.019 0.871 10.368 1.00 70.25 447 GLU A C 1
ATOM 3531 O O . GLU A 1 447 ? 43.832 0.892 10.698 1.00 70.25 447 GLU A O 1
ATOM 3536 N N . GLU A 1 448 ? 45.742 1.985 10.247 1.00 72.44 448 GLU A N 1
ATOM 3537 C CA . GLU A 1 448 ? 45.225 3.333 10.513 1.00 72.44 448 GLU A CA 1
ATOM 3538 C C . GLU A 1 448 ? 44.079 3.703 9.552 1.00 72.44 448 GLU A C 1
ATOM 3540 O O . GLU A 1 448 ? 43.012 4.146 9.986 1.00 72.44 448 GLU A O 1
ATOM 3545 N N . LEU A 1 449 ? 44.231 3.400 8.257 1.00 75.25 449 LEU A N 1
ATOM 3546 C CA . LEU A 1 449 ? 43.164 3.501 7.258 1.00 75.25 449 LEU A CA 1
ATOM 3547 C C . LEU A 1 449 ? 41.959 2.624 7.637 1.00 75.25 449 LEU A C 1
ATOM 3549 O O . LEU A 1 449 ? 40.820 3.080 7.562 1.00 75.25 449 LEU A O 1
ATOM 3553 N N . THR A 1 450 ? 42.183 1.386 8.089 1.00 74.19 450 THR A N 1
ATOM 3554 C CA . THR A 1 450 ? 41.104 0.470 8.503 1.00 74.19 450 THR A CA 1
ATOM 3555 C C . THR A 1 450 ? 40.295 1.028 9.675 1.00 74.19 450 THR A C 1
ATOM 3557 O O . THR A 1 450 ? 39.065 0.947 9.663 1.00 74.19 450 THR A O 1
ATOM 3560 N N . LEU A 1 451 ? 40.960 1.591 10.687 1.00 78.19 451 LEU A N 1
ATOM 3561 C CA . LEU A 1 451 ? 40.308 2.196 11.853 1.00 78.19 451 LEU A CA 1
ATOM 3562 C C . LEU A 1 451 ? 39.524 3.456 11.463 1.00 78.19 451 LEU A C 1
ATOM 3564 O O . LEU A 1 451 ? 38.363 3.599 11.854 1.00 78.19 451 LEU A O 1
ATOM 3568 N N . THR A 1 452 ? 40.109 4.316 10.628 1.00 77.56 452 THR A N 1
ATOM 3569 C CA . THR A 1 452 ? 39.454 5.521 10.101 1.00 77.56 452 THR A CA 1
ATOM 3570 C C . THR A 1 452 ? 38.208 5.180 9.281 1.00 77.56 452 THR A C 1
ATOM 3572 O O . THR A 1 452 ? 37.130 5.706 9.558 1.00 77.56 452 THR A O 1
ATOM 3575 N N . LEU A 1 453 ? 38.305 4.240 8.334 1.00 77.00 453 LEU A N 1
ATOM 3576 C CA . LEU A 1 453 ? 37.164 3.808 7.520 1.00 77.00 453 LEU A CA 1
ATOM 3577 C C . LEU A 1 453 ? 36.064 3.164 8.379 1.00 77.00 453 LEU A C 1
ATOM 3579 O O . LEU A 1 453 ? 34.890 3.452 8.163 1.00 77.00 453 LEU A O 1
ATOM 3583 N N . LYS A 1 454 ? 36.414 2.357 9.393 1.00 75.19 454 LYS A N 1
ATOM 3584 C CA . LYS A 1 454 ? 35.436 1.810 10.354 1.00 75.19 454 LYS A CA 1
ATOM 3585 C C . LYS A 1 454 ? 34.722 2.911 11.132 1.00 75.19 454 LYS A C 1
ATOM 3587 O O . LYS A 1 454 ? 33.501 2.874 11.212 1.00 75.19 454 LYS A O 1
ATOM 3592 N N . SER A 1 455 ? 35.448 3.903 11.647 1.00 76.81 455 SER A N 1
ATOM 3593 C CA . SER A 1 455 ? 34.855 5.061 12.331 1.00 76.81 455 SER A CA 1
ATOM 3594 C C . SER A 1 455 ? 33.891 5.824 11.412 1.00 76.81 455 SER A C 1
ATOM 3596 O O . SER A 1 455 ? 32.748 6.096 11.778 1.00 76.81 455 SER A O 1
ATOM 3598 N N . MET A 1 456 ? 34.294 6.083 10.165 1.00 72.19 456 MET A N 1
ATOM 3599 C CA . MET A 1 456 ? 33.458 6.767 9.175 1.00 72.19 456 MET A CA 1
ATOM 3600 C C . MET A 1 456 ? 32.215 5.961 8.771 1.00 72.19 456 MET A C 1
ATOM 3602 O O . MET A 1 456 ? 31.150 6.555 8.614 1.00 72.19 456 MET A O 1
ATOM 3606 N N . LEU A 1 457 ? 32.305 4.635 8.638 1.00 72.62 457 LEU A N 1
ATOM 3607 C CA . LEU A 1 457 ? 31.139 3.774 8.403 1.00 72.62 457 LEU A CA 1
ATOM 3608 C C . LEU A 1 457 ? 30.215 3.738 9.631 1.00 72.62 457 LEU A C 1
ATOM 3610 O O . LEU A 1 457 ? 29.003 3.887 9.482 1.00 72.62 457 LEU A O 1
ATOM 3614 N N . SER A 1 458 ? 30.773 3.633 10.840 1.00 71.56 458 SER A N 1
ATOM 3615 C CA . SER A 1 458 ? 30.008 3.676 12.092 1.00 71.56 458 SER A CA 1
ATOM 3616 C C . SER A 1 458 ? 29.252 4.993 12.284 1.00 71.56 458 SER A C 1
ATOM 3618 O O . SER A 1 458 ? 28.133 4.975 12.785 1.00 71.56 458 SER A O 1
ATOM 3620 N N . ASN A 1 459 ? 29.818 6.120 11.849 1.00 66.56 459 ASN A N 1
ATOM 3621 C CA . ASN A 1 459 ? 29.195 7.437 12.004 1.00 66.56 459 ASN A CA 1
ATOM 3622 C C . ASN A 1 459 ? 28.194 7.785 10.886 1.00 66.56 459 ASN A C 1
ATOM 3624 O O . ASN A 1 459 ? 27.265 8.547 11.136 1.00 66.56 459 ASN A O 1
ATOM 3628 N N . ASN A 1 460 ? 28.368 7.253 9.667 1.00 61.69 460 ASN A N 1
ATOM 3629 C CA . ASN A 1 460 ? 27.551 7.632 8.502 1.00 61.69 460 ASN A CA 1
ATOM 3630 C C . ASN A 1 460 ? 26.561 6.553 8.018 1.00 61.69 460 ASN A C 1
ATOM 3632 O O . ASN A 1 460 ? 25.644 6.893 7.276 1.00 61.69 460 ASN A O 1
ATOM 3636 N N . ILE A 1 461 ? 26.769 5.267 8.345 1.00 65.38 461 ILE A N 1
ATOM 3637 C CA . ILE A 1 461 ? 26.064 4.130 7.706 1.00 65.38 461 ILE A CA 1
ATOM 3638 C C . ILE A 1 461 ? 25.558 3.070 8.710 1.00 65.38 461 ILE A C 1
ATOM 3640 O O . ILE A 1 461 ? 24.687 2.277 8.362 1.00 65.38 461 ILE A O 1
ATOM 3644 N N . SER A 1 462 ? 26.023 3.059 9.966 1.00 63.50 462 SER A N 1
ATOM 3645 C CA . SER A 1 462 ? 25.639 2.044 10.978 1.00 63.50 462 SER A CA 1
ATOM 3646 C C . SER A 1 462 ? 24.132 1.874 11.204 1.00 63.50 462 SER A C 1
ATOM 3648 O O . SER A 1 462 ? 23.685 0.779 11.535 1.00 63.50 462 SER A O 1
ATOM 3650 N N . THR A 1 463 ? 23.349 2.935 11.007 1.00 61.78 463 THR A N 1
ATOM 3651 C CA . THR A 1 463 ? 21.883 2.945 11.124 1.00 61.78 463 THR A CA 1
ATOM 3652 C C . THR A 1 463 ? 21.155 2.407 9.888 1.00 61.78 463 THR A C 1
ATOM 3654 O O . THR A 1 463 ? 19.940 2.250 9.936 1.00 61.78 463 THR A O 1
ATOM 3657 N N . MET A 1 464 ? 21.875 2.143 8.792 1.00 61.62 464 MET A N 1
ATOM 3658 C CA . MET A 1 464 ? 21.347 1.675 7.501 1.00 61.62 464 MET A CA 1
ATOM 3659 C C . MET A 1 464 ? 21.856 0.278 7.119 1.00 61.62 464 MET A C 1
ATOM 3661 O O . MET A 1 464 ? 21.190 -0.437 6.378 1.00 61.62 464 MET A O 1
ATOM 3665 N N . ALA A 1 465 ? 23.046 -0.125 7.579 1.00 64.38 465 ALA A N 1
ATOM 3666 C CA . ALA A 1 465 ? 23.566 -1.467 7.328 1.00 64.38 465 ALA A CA 1
ATOM 3667 C C . ALA A 1 465 ? 24.614 -1.921 8.344 1.00 64.38 465 ALA A C 1
ATOM 3669 O O . ALA A 1 465 ? 25.473 -1.155 8.784 1.00 64.38 465 ALA A O 1
ATOM 3670 N N . VAL A 1 466 ? 24.624 -3.230 8.602 1.00 60.38 466 VAL A N 1
ATOM 3671 C CA . VAL A 1 466 ? 25.704 -3.891 9.337 1.00 60.38 466 VAL A CA 1
ATOM 3672 C C . VAL A 1 466 ? 26.801 -4.302 8.351 1.00 60.38 466 VAL A C 1
ATOM 3674 O O . VAL A 1 466 ? 26.578 -5.108 7.441 1.00 60.38 466 VAL A O 1
ATOM 3677 N N . LEU A 1 467 ? 28.013 -3.776 8.549 1.00 66.31 467 LEU A N 1
ATOM 3678 C CA . LEU A 1 467 ? 29.220 -4.273 7.885 1.00 66.31 467 LEU A CA 1
ATOM 3679 C C . LEU A 1 467 ? 29.555 -5.661 8.452 1.00 66.31 467 LEU A C 1
ATOM 3681 O O . LEU A 1 467 ? 30.118 -5.774 9.539 1.00 66.31 467 LEU A O 1
ATOM 3685 N N . THR A 1 468 ? 29.193 -6.719 7.727 1.00 63.78 468 THR A N 1
ATOM 3686 C CA . THR A 1 468 ? 29.337 -8.104 8.217 1.00 63.78 468 THR A CA 1
ATOM 3687 C C . THR A 1 468 ? 30.712 -8.708 7.972 1.00 63.78 468 THR A C 1
ATOM 3689 O O . THR A 1 468 ? 31.173 -9.533 8.757 1.00 63.78 468 THR A O 1
ATOM 3692 N N . ASP A 1 469 ? 31.388 -8.292 6.905 1.00 65.44 469 ASP A N 1
ATOM 3693 C CA . ASP A 1 469 ? 32.750 -8.709 6.595 1.00 65.44 469 ASP A CA 1
ATOM 3694 C C . ASP A 1 469 ? 33.461 -7.602 5.815 1.00 65.44 469 ASP A C 1
ATOM 3696 O O . ASP A 1 469 ? 32.838 -6.857 5.060 1.00 65.44 469 ASP A O 1
ATOM 3700 N N . HIS A 1 470 ? 34.769 -7.491 6.003 1.00 72.44 470 HIS A N 1
ATOM 3701 C CA . HIS A 1 470 ? 35.628 -6.592 5.238 1.00 72.44 470 HIS A CA 1
ATOM 3702 C C . HIS A 1 470 ? 36.975 -7.276 5.018 1.00 72.44 470 HIS A C 1
ATOM 3704 O O . HIS A 1 470 ? 37.460 -8.016 5.878 1.00 72.44 470 HIS A O 1
ATOM 3710 N N . SER A 1 471 ? 37.581 -7.077 3.854 1.00 68.88 471 SER A N 1
ATOM 3711 C CA . SER A 1 471 ? 38.855 -7.700 3.505 1.00 68.88 471 SER A CA 1
ATOM 3712 C C . SER A 1 471 ? 39.648 -6.816 2.556 1.00 68.88 471 SER A C 1
ATOM 3714 O O . SER A 1 471 ? 39.170 -6.448 1.485 1.00 68.88 471 SER A O 1
ATOM 3716 N N . PHE A 1 472 ? 40.889 -6.513 2.939 1.00 72.88 472 PHE A N 1
ATOM 3717 C CA . PHE A 1 472 ? 41.846 -5.939 2.004 1.00 72.88 472 PHE A CA 1
ATOM 3718 C C . PHE A 1 472 ? 42.371 -7.040 1.087 1.00 72.88 472 PHE A C 1
ATOM 3720 O O . PHE A 1 472 ? 42.886 -8.066 1.549 1.00 72.88 472 PHE A O 1
ATOM 3727 N N . LEU A 1 473 ? 42.222 -6.812 -0.213 1.00 74.75 473 LEU A N 1
ATOM 3728 C CA . LEU A 1 473 ? 42.707 -7.677 -1.276 1.00 74.75 473 LEU A CA 1
ATOM 3729 C C . LEU A 1 473 ? 43.835 -6.953 -2.029 1.00 74.75 473 LEU A C 1
ATOM 3731 O O . LEU A 1 473 ? 43.820 -5.731 -2.162 1.00 74.75 473 LEU A O 1
ATOM 3735 N N . GLU A 1 474 ? 44.809 -7.685 -2.554 1.00 72.75 474 GLU A N 1
ATOM 3736 C CA . GLU A 1 474 ? 45.809 -7.158 -3.494 1.00 72.75 474 GLU A CA 1
ATOM 3737 C C . GLU A 1 474 ? 45.605 -7.833 -4.857 1.00 72.75 474 GLU A C 1
ATOM 3739 O O . GLU A 1 474 ? 45.337 -9.037 -4.918 1.00 72.75 474 GLU A O 1
ATOM 3744 N N . ALA A 1 475 ? 45.690 -7.079 -5.960 1.00 73.62 475 ALA A N 1
ATOM 3745 C CA . ALA A 1 475 ? 45.555 -7.682 -7.286 1.00 73.62 475 ALA A CA 1
ATOM 3746 C C . ALA A 1 475 ? 46.751 -8.580 -7.600 1.00 73.62 475 ALA A C 1
ATOM 3748 O O . ALA A 1 475 ? 47.909 -8.180 -7.490 1.00 73.62 475 ALA A O 1
ATOM 3749 N N . TYR A 1 476 ? 46.435 -9.801 -8.015 1.00 73.69 476 TYR A N 1
ATOM 3750 C CA . TYR A 1 476 ? 47.399 -10.861 -8.270 1.00 73.69 476 TYR A CA 1
ATOM 3751 C C . TYR A 1 476 ? 47.678 -11.041 -9.772 1.00 73.69 476 TYR A C 1
ATOM 3753 O O . TYR A 1 476 ? 48.793 -11.363 -10.176 1.00 73.69 476 TYR A O 1
ATOM 3761 N N . GLY A 1 477 ? 46.674 -10.790 -10.614 1.00 77.44 477 GLY A N 1
ATOM 3762 C CA . GLY A 1 477 ? 46.789 -10.811 -12.071 1.00 77.44 477 GLY A CA 1
ATOM 3763 C C . GLY A 1 477 ? 45.422 -10.706 -12.740 1.00 77.44 477 GLY A C 1
ATOM 3764 O O . GLY A 1 477 ? 44.397 -10.870 -12.084 1.00 77.44 477 GLY A O 1
ATOM 3765 N N . GLY A 1 478 ? 45.392 -10.439 -14.041 1.00 81.12 478 GLY A N 1
ATOM 3766 C CA . GLY A 1 478 ? 44.155 -10.290 -14.803 1.00 81.12 478 GLY A CA 1
ATOM 3767 C C . GLY A 1 478 ? 44.407 -10.226 -16.305 1.00 81.12 478 GLY A C 1
ATOM 3768 O O . GLY A 1 478 ? 45.553 -10.311 -16.745 1.00 81.12 478 GLY A O 1
ATOM 3769 N N . GLU A 1 479 ? 43.327 -10.079 -17.065 1.00 81.31 479 GLU A N 1
ATOM 3770 C CA . GLU A 1 479 ? 43.289 -9.987 -18.527 1.00 81.31 479 GLU A CA 1
ATOM 3771 C C . GLU A 1 479 ? 42.251 -8.933 -18.956 1.00 81.31 479 GLU A C 1
ATOM 3773 O O . GLU A 1 479 ? 41.201 -8.800 -18.322 1.00 81.31 479 GLU A O 1
ATOM 3778 N N . SER A 1 480 ? 42.504 -8.201 -20.046 1.00 82.69 480 SER A N 1
ATOM 3779 C CA . SER A 1 480 ? 41.549 -7.231 -20.610 1.00 82.69 480 SER A CA 1
ATOM 3780 C C . SER A 1 480 ? 41.550 -7.251 -22.136 1.00 82.69 480 SER A C 1
ATOM 3782 O O . SER A 1 480 ? 42.598 -7.381 -22.768 1.00 82.69 480 SER A O 1
ATOM 3784 N N . ARG A 1 481 ? 40.369 -7.098 -22.752 1.00 82.75 481 ARG A N 1
ATOM 3785 C CA . ARG A 1 481 ? 40.212 -7.074 -24.219 1.00 82.75 481 ARG A CA 1
ATOM 3786 C C . ARG A 1 481 ? 40.635 -5.752 -24.872 1.00 82.75 481 ARG A C 1
ATOM 3788 O O . ARG A 1 481 ? 40.780 -5.727 -26.089 1.00 82.75 481 ARG A O 1
ATOM 3795 N N . ASP A 1 482 ? 40.825 -4.682 -24.103 1.00 73.69 482 ASP A N 1
ATOM 3796 C CA . ASP A 1 482 ? 41.366 -3.399 -24.586 1.00 73.69 482 ASP A CA 1
ATOM 3797 C C . ASP A 1 482 ? 42.891 -3.270 -24.392 1.00 73.69 482 ASP A C 1
ATOM 3799 O O . ASP A 1 482 ? 43.471 -2.237 -24.717 1.00 73.69 482 ASP A O 1
ATOM 3803 N N . GLY A 1 483 ? 43.544 -4.308 -23.855 1.00 65.06 483 GLY A N 1
ATOM 3804 C CA . GLY A 1 483 ? 44.977 -4.307 -23.563 1.00 65.06 483 GLY A CA 1
ATOM 3805 C C . GLY A 1 483 ? 45.389 -3.479 -22.340 1.00 65.06 483 GLY A C 1
ATOM 3806 O O . GLY A 1 483 ? 46.589 -3.372 -22.085 1.00 65.06 483 GLY A O 1
ATOM 3807 N N . SER A 1 484 ? 44.456 -2.906 -21.563 1.00 62.56 484 SER A N 1
ATOM 3808 C CA . SER A 1 484 ? 44.822 -2.249 -20.305 1.00 62.56 484 SER A CA 1
ATOM 3809 C C . SER A 1 484 ? 45.231 -3.259 -19.238 1.00 62.56 484 SER A C 1
ATOM 3811 O O . SER A 1 484 ? 44.696 -4.362 -19.143 1.00 62.56 484 SER A O 1
ATOM 3813 N N . SER A 1 485 ? 46.163 -2.850 -18.379 1.00 53.50 485 SER A N 1
ATOM 3814 C CA . SER A 1 485 ? 46.533 -3.603 -17.179 1.00 53.50 485 SER A CA 1
ATOM 3815 C C . SER A 1 485 ? 45.475 -3.498 -16.071 1.00 53.50 485 SER A C 1
ATOM 3817 O O . SER A 1 485 ? 45.395 -4.371 -15.211 1.00 53.50 485 SER A O 1
ATOM 3819 N N . THR A 1 486 ? 44.663 -2.436 -16.077 1.00 60.25 486 THR A N 1
ATOM 3820 C CA . THR A 1 486 ? 43.596 -2.173 -15.103 1.00 60.25 486 THR A CA 1
ATOM 3821 C C . THR A 1 486 ? 42.254 -2.744 -15.554 1.00 60.25 486 THR A C 1
ATOM 3823 O O . THR A 1 486 ? 41.862 -2.582 -16.710 1.00 60.25 486 THR A O 1
ATOM 3826 N N . ALA A 1 487 ? 41.508 -3.349 -14.625 1.00 69.50 487 ALA A N 1
ATOM 3827 C CA . ALA A 1 487 ? 40.069 -3.525 -14.797 1.00 69.50 487 ALA A CA 1
ATOM 3828 C C . ALA A 1 487 ? 39.383 -2.154 -14.680 1.00 69.50 487 ALA A C 1
ATOM 3830 O O . ALA A 1 487 ? 39.731 -1.350 -13.813 1.00 69.50 487 ALA A O 1
ATOM 3831 N N . LYS A 1 488 ? 38.418 -1.889 -15.560 1.00 73.44 488 LYS A N 1
ATOM 3832 C CA . LYS A 1 488 ? 37.632 -0.649 -15.592 1.00 73.44 488 LYS A CA 1
ATOM 3833 C C . LYS A 1 488 ? 36.174 -0.982 -15.300 1.00 73.44 488 LYS A C 1
ATOM 3835 O O . LYS A 1 488 ? 35.702 -2.048 -15.689 1.00 73.44 488 LYS A O 1
ATOM 3840 N N . PHE A 1 489 ? 35.489 -0.057 -14.638 1.00 81.56 489 PHE A N 1
ATOM 3841 C CA . PHE A 1 489 ? 34.064 -0.139 -14.341 1.00 81.56 489 PHE A CA 1
ATOM 3842 C C . PHE A 1 489 ? 33.401 1.152 -14.808 1.00 81.56 489 PHE A C 1
ATOM 3844 O O . PHE A 1 489 ? 33.904 2.235 -14.510 1.00 81.56 489 PHE A O 1
ATOM 3851 N N . SER A 1 490 ? 32.275 1.031 -15.498 1.00 82.38 490 SER A N 1
ATOM 3852 C CA . SER A 1 490 ? 31.397 2.132 -15.883 1.00 82.38 490 SER A CA 1
ATOM 3853 C C . SER A 1 490 ? 30.015 1.943 -15.259 1.00 82.38 490 SER A C 1
ATOM 3855 O O . SER A 1 490 ? 29.555 0.821 -15.034 1.00 82.38 490 SER A O 1
ATOM 3857 N N . THR A 1 491 ? 29.331 3.047 -14.958 1.00 83.44 491 THR A N 1
ATOM 3858 C CA . THR A 1 491 ? 27.992 2.999 -14.357 1.00 83.44 491 THR A CA 1
ATOM 3859 C C . THR A 1 491 ? 27.016 2.254 -15.284 1.00 83.44 491 THR A C 1
ATOM 3861 O O . THR A 1 491 ? 26.795 2.661 -16.421 1.00 83.44 491 THR A O 1
ATOM 3864 N N . GLY A 1 492 ? 26.430 1.152 -14.800 1.00 84.06 492 GLY A N 1
ATOM 3865 C CA . GLY A 1 492 ? 25.570 0.248 -15.575 1.00 84.06 492 GLY A CA 1
ATOM 3866 C C . GLY A 1 492 ? 26.204 -1.090 -15.984 1.00 84.06 492 GLY A C 1
ATOM 3867 O O . GLY A 1 492 ? 25.451 -2.000 -16.342 1.00 84.06 492 GLY A O 1
ATOM 3868 N N . ASP A 1 493 ? 27.531 -1.249 -15.879 1.00 88.25 493 ASP A N 1
ATOM 3869 C CA . ASP A 1 493 ? 28.231 -2.507 -16.184 1.00 88.25 493 ASP A CA 1
ATOM 3870 C C . ASP A 1 493 ? 27.686 -3.693 -15.374 1.00 88.25 493 ASP A C 1
ATOM 3872 O O . ASP A 1 493 ? 27.241 -3.551 -14.229 1.00 88.25 493 ASP A O 1
ATOM 3876 N N . ILE A 1 494 ? 27.775 -4.890 -15.959 1.00 92.00 494 ILE A N 1
ATOM 3877 C CA . ILE A 1 494 ? 27.431 -6.148 -15.293 1.00 92.00 494 ILE A CA 1
ATOM 3878 C C . ILE A 1 494 ? 28.710 -6.845 -14.844 1.00 92.00 494 ILE A C 1
ATOM 3880 O O . ILE A 1 494 ? 29.633 -7.042 -15.630 1.00 92.00 494 ILE A O 1
ATOM 3884 N N . ILE A 1 495 ? 28.756 -7.251 -13.581 1.00 90.12 495 ILE A N 1
ATOM 3885 C CA . ILE A 1 495 ? 29.908 -7.904 -12.962 1.00 90.12 495 ILE A CA 1
ATOM 3886 C C . ILE A 1 495 ? 29.488 -9.271 -12.445 1.00 90.12 495 ILE A C 1
ATOM 3888 O O . ILE A 1 495 ? 28.452 -9.397 -11.805 1.00 90.12 495 ILE A O 1
ATOM 3892 N N . SER A 1 496 ? 30.326 -10.284 -12.643 1.00 89.00 496 SER A N 1
ATOM 3893 C CA . SER A 1 496 ? 30.224 -11.540 -11.898 1.00 89.00 496 SER A CA 1
ATOM 3894 C C . SER A 1 496 ? 31.427 -11.728 -10.984 1.00 89.00 496 SER A C 1
ATOM 3896 O O . SER A 1 496 ? 32.564 -11.607 -11.452 1.00 89.00 496 SER A O 1
ATOM 3898 N N . LEU A 1 497 ? 31.180 -12.082 -9.725 1.00 86.19 497 LEU A N 1
ATOM 3899 C CA . LEU A 1 497 ? 32.200 -12.279 -8.700 1.00 86.19 497 LEU A CA 1
ATOM 3900 C C . LEU A 1 497 ? 32.173 -13.735 -8.223 1.00 86.19 497 LEU A C 1
ATOM 3902 O O . LEU A 1 497 ? 31.171 -14.211 -7.697 1.00 86.19 497 LEU A O 1
ATOM 3906 N N . ASN A 1 498 ? 33.292 -14.434 -8.407 1.00 83.19 498 ASN A N 1
ATOM 3907 C CA . ASN A 1 498 ? 33.571 -15.739 -7.807 1.00 83.19 498 ASN A CA 1
ATOM 3908 C C . ASN A 1 498 ? 34.463 -15.525 -6.577 1.00 83.19 498 ASN A C 1
ATOM 3910 O O . ASN A 1 498 ? 35.554 -14.979 -6.718 1.00 83.19 498 ASN A O 1
ATOM 3914 N N . SER A 1 499 ? 34.040 -15.968 -5.396 1.00 81.62 499 SER A N 1
ATOM 3915 C CA . SER A 1 499 ? 34.840 -15.945 -4.167 1.00 81.62 499 SER A CA 1
ATOM 3916 C C . SER A 1 499 ? 35.155 -17.375 -3.732 1.00 81.62 499 SER A C 1
ATOM 3918 O O . SER A 1 499 ? 34.274 -18.232 -3.725 1.00 81.62 499 SER A O 1
ATOM 3920 N N . ALA A 1 500 ? 36.412 -17.644 -3.398 1.00 78.62 500 ALA A N 1
ATOM 3921 C CA . ALA A 1 500 ? 36.917 -18.949 -2.992 1.00 78.62 500 ALA A CA 1
ATOM 3922 C C . ALA A 1 500 ? 37.693 -18.801 -1.680 1.00 78.62 500 ALA A C 1
ATOM 3924 O O . ALA A 1 500 ? 38.699 -18.092 -1.635 1.00 78.62 500 ALA A O 1
ATOM 3925 N N . VAL A 1 501 ? 37.242 -19.459 -0.614 1.00 76.25 501 VAL A N 1
ATOM 3926 C CA . VAL A 1 501 ? 37.922 -19.467 0.693 1.00 76.25 501 VAL A CA 1
ATOM 3927 C C . VAL A 1 501 ? 38.510 -20.852 0.926 1.00 76.25 501 VAL A C 1
ATOM 3929 O O . VAL A 1 501 ? 37.776 -21.832 0.847 1.00 76.25 501 VAL A O 1
ATOM 3932 N N . THR A 1 502 ? 39.813 -20.940 1.208 1.00 73.19 502 THR A N 1
ATOM 3933 C CA . THR A 1 502 ? 40.491 -22.204 1.554 1.00 73.19 502 THR A CA 1
ATOM 3934 C C . THR A 1 502 ? 40.818 -22.259 3.043 1.00 73.19 502 THR A C 1
ATOM 3936 O O . THR A 1 502 ? 41.145 -21.241 3.649 1.00 73.19 502 THR A O 1
ATOM 3939 N N . THR A 1 503 ? 40.756 -23.449 3.637 1.00 66.88 503 THR A N 1
ATOM 3940 C CA . THR A 1 503 ? 41.237 -23.709 5.005 1.00 66.88 503 THR A CA 1
ATOM 3941 C C . THR A 1 503 ? 42.703 -24.152 5.059 1.00 66.88 503 THR A C 1
ATOM 3943 O O . THR A 1 503 ? 43.242 -24.314 6.152 1.00 66.88 503 THR A O 1
ATOM 3946 N N . THR A 1 504 ? 43.362 -24.348 3.910 1.00 65.69 504 THR A N 1
ATOM 3947 C CA . THR A 1 504 ? 44.777 -24.756 3.835 1.00 65.69 504 THR A CA 1
ATOM 3948 C C . THR A 1 504 ? 45.710 -23.560 3.615 1.00 65.69 504 THR A C 1
ATOM 3950 O O . THR A 1 504 ? 45.319 -22.538 3.049 1.00 65.69 504 THR A O 1
ATOM 3953 N N . ASN A 1 505 ? 46.976 -23.689 4.029 1.00 63.50 505 ASN A N 1
ATOM 3954 C CA . ASN A 1 505 ? 47.981 -22.620 3.906 1.00 63.50 505 ASN A CA 1
ATOM 3955 C C . ASN A 1 505 ? 48.461 -22.375 2.458 1.00 63.50 505 ASN A C 1
ATOM 3957 O O . ASN A 1 505 ? 49.208 -21.430 2.203 1.00 63.50 505 ASN A O 1
ATOM 3961 N N . ASP A 1 506 ? 48.007 -23.176 1.492 1.00 70.31 506 ASP A N 1
ATOM 3962 C CA . ASP A 1 506 ? 48.468 -23.199 0.094 1.00 70.31 506 ASP A CA 1
ATOM 3963 C C . ASP A 1 506 ? 47.882 -22.059 -0.763 1.00 70.31 506 ASP A C 1
ATOM 3965 O O . ASP A 1 506 ? 47.705 -22.186 -1.976 1.00 70.31 506 ASP A O 1
ATOM 3969 N N . LEU A 1 507 ? 47.565 -20.919 -0.140 1.00 76.44 507 LEU A N 1
ATOM 3970 C CA . LEU A 1 507 ? 46.872 -19.792 -0.764 1.00 76.44 507 LEU A CA 1
ATOM 3971 C C . LEU A 1 507 ? 47.582 -19.299 -2.033 1.00 76.44 507 LEU A C 1
ATOM 3973 O O . LEU A 1 507 ? 46.913 -18.975 -3.007 1.00 76.44 507 LEU A O 1
ATOM 3977 N N . ASN A 1 508 ? 48.919 -19.270 -2.057 1.00 79.88 508 ASN A N 1
ATOM 3978 C CA . ASN A 1 508 ? 49.684 -18.876 -3.248 1.00 79.88 508 ASN A CA 1
ATOM 3979 C C . ASN A 1 508 ? 49.498 -19.865 -4.414 1.00 79.88 508 ASN A C 1
ATOM 3981 O O . ASN A 1 508 ? 49.331 -19.443 -5.555 1.00 79.88 508 ASN A O 1
ATOM 3985 N N . ASP A 1 509 ? 49.475 -21.166 -4.128 1.00 79.69 509 ASP A N 1
ATOM 3986 C CA . ASP A 1 509 ? 49.244 -22.226 -5.113 1.00 79.69 509 ASP A CA 1
ATOM 3987 C C . ASP A 1 509 ? 47.813 -22.173 -5.669 1.00 79.69 509 ASP A C 1
ATOM 3989 O O . ASP A 1 509 ? 47.590 -22.406 -6.861 1.00 79.69 509 ASP A O 1
ATOM 3993 N N . LEU A 1 510 ? 46.849 -21.789 -4.824 1.00 80.19 510 LEU A N 1
ATOM 3994 C CA . LEU A 1 510 ? 45.482 -21.480 -5.233 1.00 80.19 510 LEU A CA 1
ATOM 3995 C C . LEU A 1 510 ? 45.423 -20.225 -6.123 1.00 80.19 510 LEU A C 1
ATOM 3997 O O . LEU A 1 510 ? 44.735 -20.245 -7.144 1.00 80.19 510 LEU A O 1
ATOM 4001 N N . CYS A 1 511 ? 46.180 -19.166 -5.802 1.00 79.88 511 CYS A N 1
ATOM 4002 C CA . CYS A 1 511 ? 46.293 -17.970 -6.651 1.00 79.88 511 CYS A CA 1
ATOM 4003 C C . CYS A 1 511 ? 46.788 -18.337 -8.062 1.00 79.88 511 CYS A C 1
ATOM 4005 O O . CYS A 1 511 ? 46.170 -17.939 -9.052 1.00 79.88 511 CYS A O 1
ATOM 4007 N N . TYR A 1 512 ? 47.869 -19.125 -8.159 1.00 83.19 512 TYR A N 1
ATOM 4008 C CA . TYR A 1 512 ? 48.433 -19.575 -9.437 1.00 83.19 512 TYR A CA 1
ATOM 4009 C C . TYR A 1 512 ? 47.441 -20.423 -10.241 1.00 83.19 512 TYR A C 1
ATOM 4011 O O . TYR A 1 512 ? 47.242 -20.158 -11.429 1.00 83.19 512 TYR A O 1
ATOM 4019 N N . ALA A 1 513 ? 46.792 -21.407 -9.608 1.00 82.25 513 ALA A N 1
ATOM 4020 C CA . ALA A 1 513 ? 45.810 -22.264 -10.270 1.00 82.25 513 ALA A CA 1
ATOM 4021 C C . ALA A 1 513 ? 44.632 -21.446 -10.825 1.00 82.25 513 ALA A C 1
ATOM 4023 O O . ALA A 1 513 ? 44.294 -21.556 -12.004 1.00 82.25 513 ALA A O 1
ATOM 4024 N N . VAL A 1 514 ? 44.049 -20.569 -10.005 1.00 80.38 514 VAL A N 1
ATOM 4025 C CA . VAL A 1 514 ? 42.898 -19.738 -10.383 1.00 80.38 514 VAL A CA 1
ATOM 4026 C C . VAL A 1 514 ? 43.254 -18.725 -11.480 1.00 80.38 514 VAL A C 1
ATOM 4028 O O . VAL A 1 514 ? 42.485 -18.572 -12.430 1.00 80.38 514 VAL A O 1
ATOM 4031 N N . LEU A 1 515 ? 44.435 -18.095 -11.430 1.00 82.75 515 LEU A N 1
ATOM 4032 C CA . LEU A 1 515 ? 44.888 -17.181 -12.486 1.00 82.75 515 LEU A CA 1
ATOM 4033 C C . LEU A 1 515 ? 45.156 -17.912 -13.813 1.00 82.75 515 LEU A C 1
ATOM 4035 O O . LEU A 1 515 ? 44.786 -17.411 -14.876 1.00 82.75 515 LEU A O 1
ATOM 4039 N N . ALA A 1 516 ? 45.761 -19.104 -13.777 1.00 83.44 516 ALA A N 1
ATOM 4040 C CA . ALA A 1 516 ? 45.981 -19.918 -14.975 1.00 83.44 516 ALA A CA 1
ATOM 4041 C C . ALA A 1 516 ? 44.652 -20.356 -15.621 1.00 83.44 516 ALA A C 1
ATOM 4043 O O . ALA A 1 516 ? 44.509 -20.313 -16.847 1.00 83.44 516 ALA A O 1
ATOM 4044 N N . ILE A 1 517 ? 43.660 -20.710 -14.798 1.00 83.31 517 ILE A N 1
ATOM 4045 C CA . ILE A 1 517 ? 42.293 -21.016 -15.232 1.00 83.31 517 ILE A CA 1
ATOM 4046 C C . ILE A 1 517 ? 41.641 -19.792 -15.891 1.00 83.31 517 ILE A C 1
ATOM 4048 O O . ILE A 1 517 ? 41.143 -19.920 -17.013 1.00 83.31 517 ILE A O 1
ATOM 4052 N N . LEU A 1 518 ? 41.685 -18.612 -15.251 1.00 82.81 518 LEU A N 1
ATOM 4053 C CA . LEU A 1 518 ? 41.137 -17.367 -15.807 1.00 82.81 518 LEU A CA 1
ATOM 4054 C C . LEU A 1 518 ? 41.746 -17.085 -17.184 1.00 82.81 518 LEU A C 1
ATOM 4056 O O . LEU A 1 518 ? 41.015 -16.967 -18.165 1.00 82.81 518 LEU A O 1
ATOM 4060 N N . ARG A 1 519 ? 43.080 -17.090 -17.291 1.00 83.75 519 ARG A N 1
ATOM 4061 C CA . ARG A 1 519 ? 43.810 -16.861 -18.551 1.00 83.75 519 ARG A CA 1
ATOM 4062 C C . ARG A 1 519 ? 43.425 -17.840 -19.659 1.00 83.75 519 ARG A C 1
ATOM 4064 O O . ARG A 1 519 ? 43.153 -17.429 -20.784 1.00 83.75 519 ARG A O 1
ATOM 4071 N N . SER A 1 520 ? 43.338 -19.132 -19.340 1.00 83.38 520 SER A N 1
ATOM 4072 C CA . SER A 1 520 ? 42.969 -20.188 -20.296 1.00 83.38 520 SER A CA 1
ATOM 4073 C C . SER A 1 520 ? 41.534 -20.057 -20.837 1.00 83.38 520 SER A C 1
ATOM 4075 O O . SER A 1 520 ? 41.221 -20.550 -21.930 1.00 83.38 520 SER A O 1
ATOM 4077 N N . ARG A 1 521 ? 40.639 -19.411 -20.077 1.00 81.50 521 ARG A N 1
ATOM 4078 C CA . ARG A 1 521 ? 39.210 -19.297 -20.404 1.00 81.50 521 ARG A CA 1
ATOM 4079 C C . ARG A 1 521 ? 38.802 -17.921 -20.919 1.00 81.50 521 ARG A C 1
ATOM 4081 O O . ARG A 1 521 ? 37.936 -17.882 -21.787 1.00 81.50 521 ARG A O 1
ATOM 4088 N N . PHE A 1 522 ? 39.449 -16.836 -20.498 1.00 85.06 522 PHE A N 1
ATOM 4089 C CA . PHE A 1 522 ? 39.064 -15.452 -20.806 1.00 85.06 522 PHE A CA 1
ATOM 4090 C C . PHE A 1 522 ? 38.828 -15.187 -22.303 1.00 85.06 522 PHE A C 1
ATOM 4092 O O . PHE A 1 522 ? 37.804 -14.623 -22.683 1.00 85.06 522 PHE A O 1
ATOM 4099 N N . ALA A 1 523 ? 39.708 -15.687 -23.178 1.00 81.69 523 ALA A N 1
ATOM 4100 C CA . ALA A 1 523 ? 39.547 -15.558 -24.630 1.00 81.69 523 ALA A CA 1
ATOM 4101 C C . ALA A 1 523 ? 38.212 -16.139 -25.151 1.00 81.69 523 ALA A C 1
ATOM 4103 O O . ALA A 1 523 ? 37.604 -15.569 -26.060 1.00 81.69 523 ALA A O 1
ATOM 4104 N N . LYS A 1 524 ? 37.742 -17.237 -24.538 1.00 84.00 524 LYS A N 1
ATOM 4105 C CA . LYS A 1 524 ? 36.509 -17.973 -24.874 1.00 84.00 524 LYS A CA 1
ATOM 4106 C C . LYS A 1 524 ? 35.255 -17.380 -24.224 1.00 84.00 524 LYS A C 1
ATOM 4108 O O . LYS A 1 524 ? 34.156 -17.720 -24.645 1.00 84.00 524 LYS A O 1
ATOM 4113 N N . MET A 1 525 ? 35.406 -16.514 -23.220 1.00 86.69 525 MET A N 1
ATOM 4114 C CA . MET A 1 525 ? 34.292 -15.854 -22.537 1.00 86.69 525 MET A CA 1
ATOM 4115 C C . MET A 1 525 ? 33.780 -14.696 -23.402 1.00 86.69 525 MET A C 1
ATOM 4117 O O . MET A 1 525 ? 34.277 -13.566 -23.344 1.00 86.69 525 MET A O 1
ATOM 4121 N N . GLU A 1 526 ? 32.840 -15.000 -24.294 1.00 85.88 526 GLU A N 1
ATOM 4122 C CA . GLU A 1 526 ? 32.253 -14.006 -25.189 1.00 85.88 526 GLU A CA 1
ATOM 4123 C C . GLU A 1 526 ? 31.473 -12.944 -24.397 1.00 85.88 526 GLU A C 1
ATOM 4125 O O . GLU A 1 526 ? 30.759 -13.240 -23.443 1.00 85.88 526 GLU A O 1
ATOM 4130 N N . GLY A 1 527 ? 31.646 -11.676 -24.771 1.00 86.38 527 GLY A N 1
ATOM 4131 C CA . GLY A 1 527 ? 31.017 -10.549 -24.083 1.00 86.38 527 GLY A CA 1
ATOM 4132 C C . GLY A 1 527 ? 31.702 -10.089 -22.789 1.00 86.38 527 GLY A C 1
ATOM 4133 O O . GLY A 1 527 ? 31.333 -9.029 -22.291 1.00 86.38 527 GLY A O 1
ATOM 4134 N N . THR A 1 528 ? 32.715 -10.785 -22.264 1.00 89.19 528 THR A N 1
ATOM 4135 C CA . THR A 1 528 ? 33.549 -10.263 -21.162 1.00 89.19 528 THR A CA 1
ATOM 4136 C C . THR A 1 528 ? 34.498 -9.170 -21.671 1.00 89.19 528 THR A C 1
ATOM 4138 O O . THR A 1 528 ? 35.098 -9.333 -22.736 1.00 89.19 528 THR A O 1
ATOM 4141 N N . THR A 1 529 ? 34.649 -8.062 -20.940 1.00 86.38 529 THR A N 1
ATOM 4142 C CA . THR A 1 529 ? 35.568 -6.952 -21.265 1.00 86.38 529 THR A CA 1
ATOM 4143 C C . THR A 1 529 ? 36.905 -7.074 -20.536 1.00 86.38 529 THR A C 1
ATOM 4145 O O . THR A 1 529 ? 37.945 -6.983 -21.184 1.00 86.38 529 THR A O 1
ATOM 4148 N N . SER A 1 530 ? 36.882 -7.346 -19.228 1.00 84.88 530 SER A N 1
ATOM 4149 C CA . SER A 1 530 ? 38.062 -7.567 -18.377 1.00 84.88 530 SER A CA 1
ATOM 4150 C C . SER A 1 530 ? 37.794 -8.618 -17.290 1.00 84.88 530 SER A C 1
ATOM 4152 O O . SER A 1 530 ? 36.640 -8.891 -16.948 1.00 84.88 530 SER A O 1
ATOM 4154 N N . GLY A 1 531 ? 38.857 -9.242 -16.780 1.00 84.06 531 GLY A N 1
ATOM 4155 C CA . GLY A 1 531 ? 38.822 -10.246 -15.715 1.00 84.06 531 GLY A CA 1
ATOM 4156 C C . GLY A 1 531 ? 40.020 -10.103 -14.775 1.00 84.06 531 GLY A C 1
ATOM 4157 O O . GLY A 1 531 ? 41.140 -9.896 -15.236 1.00 84.06 531 GLY A O 1
ATOM 4158 N N . LEU A 1 532 ? 39.797 -10.194 -13.463 1.00 83.81 532 LEU A N 1
ATOM 4159 C CA . LEU A 1 532 ? 40.779 -9.849 -12.431 1.00 83.81 532 LEU A CA 1
ATOM 4160 C C . LEU A 1 532 ? 40.752 -10.842 -11.261 1.00 83.81 532 LEU A C 1
ATOM 4162 O O . LEU A 1 532 ? 39.702 -11.069 -10.662 1.00 83.81 532 LEU A O 1
ATOM 4166 N N . CYS A 1 533 ? 41.919 -11.377 -10.901 1.00 81.88 533 CYS A N 1
ATOM 4167 C CA . CYS A 1 533 ? 42.161 -12.159 -9.690 1.00 81.88 533 CYS A CA 1
ATOM 4168 C C . CYS A 1 533 ? 42.713 -11.261 -8.570 1.00 81.88 533 CYS A C 1
ATOM 4170 O O . CYS A 1 533 ? 43.760 -10.625 -8.721 1.00 81.88 533 CYS A O 1
ATOM 4172 N N . LEU A 1 534 ? 42.042 -11.270 -7.421 1.00 81.62 534 LEU A N 1
ATOM 4173 C CA . LEU A 1 534 ? 42.391 -10.551 -6.199 1.00 81.62 534 LEU A CA 1
ATOM 4174 C C . LEU A 1 534 ? 42.674 -11.550 -5.066 1.00 81.62 534 LEU A C 1
ATOM 4176 O O . LEU A 1 534 ? 41.913 -12.499 -4.873 1.00 81.62 534 LEU A O 1
ATOM 4180 N N . LYS A 1 535 ? 43.744 -11.320 -4.298 1.00 81.00 535 LYS A N 1
ATOM 4181 C CA . LYS A 1 535 ? 44.175 -12.156 -3.167 1.00 81.00 535 LYS A CA 1
ATOM 4182 C C . LYS A 1 535 ? 43.934 -11.440 -1.838 1.00 81.00 535 LYS A C 1
ATOM 4184 O O . LYS A 1 535 ? 44.483 -10.361 -1.620 1.00 81.00 535 LYS A O 1
ATOM 4189 N N . GLY A 1 536 ? 43.179 -12.058 -0.933 1.00 76.38 536 GLY A N 1
ATOM 4190 C CA . GLY A 1 536 ? 42.966 -11.570 0.430 1.00 76.38 536 GLY A CA 1
ATOM 4191 C C . GLY A 1 536 ? 44.221 -11.639 1.302 1.00 76.38 536 GLY A C 1
ATOM 4192 O O . GLY A 1 536 ? 45.020 -12.569 1.192 1.00 76.38 536 GLY A O 1
ATOM 4193 N N . GLN A 1 537 ? 44.387 -10.633 2.165 1.00 66.94 537 GLN A N 1
ATOM 4194 C CA . GLN A 1 537 ? 45.535 -10.510 3.076 1.00 66.94 537 GLN A CA 1
ATOM 4195 C C . GLN A 1 537 ? 45.214 -11.006 4.497 1.00 66.94 537 GLN A C 1
ATOM 4197 O O . GLN A 1 537 ? 46.012 -11.719 5.093 1.00 66.94 537 GLN A O 1
ATOM 4202 N N . SER A 1 538 ? 44.040 -10.657 5.035 1.00 62.69 538 SER A N 1
ATOM 4203 C CA . SER A 1 538 ? 43.626 -10.976 6.415 1.00 62.69 538 SER A CA 1
ATOM 4204 C C . SER A 1 538 ? 42.924 -12.329 6.575 1.00 62.69 538 SER A C 1
ATOM 4206 O O . SER A 1 538 ? 42.785 -12.828 7.689 1.00 62.69 538 SER A O 1
ATOM 4208 N N . LYS A 1 539 ? 42.453 -12.918 5.472 1.00 68.19 539 LYS A N 1
ATOM 4209 C CA . LYS A 1 539 ? 41.819 -14.242 5.399 1.00 68.19 539 LYS A CA 1
ATOM 4210 C C . LYS A 1 539 ? 42.287 -14.936 4.112 1.00 68.19 539 LYS A C 1
ATOM 4212 O O . LYS A 1 539 ? 42.448 -14.239 3.106 1.00 68.19 539 LYS A O 1
ATOM 4217 N N . PRO A 1 540 ? 42.448 -16.273 4.091 1.00 75.00 540 PRO A N 1
ATOM 4218 C CA . PRO A 1 540 ? 42.809 -17.040 2.894 1.00 75.00 540 PRO A CA 1
ATOM 4219 C C . PRO A 1 540 ? 41.653 -17.124 1.875 1.00 75.00 540 PRO A C 1
ATOM 4221 O O . PRO A 1 540 ? 41.041 -18.170 1.653 1.00 75.00 540 PRO A O 1
ATOM 4224 N N . ARG A 1 541 ? 41.353 -15.979 1.252 1.00 80.81 541 ARG A N 1
ATOM 4225 C CA . ARG A 1 541 ? 40.323 -15.774 0.227 1.00 80.81 541 ARG A CA 1
ATOM 4226 C C . ARG A 1 541 ? 40.972 -15.401 -1.106 1.00 80.81 541 ARG A C 1
ATOM 4228 O O . ARG A 1 541 ? 41.848 -14.540 -1.154 1.00 80.81 541 ARG A O 1
ATOM 4235 N N . MET A 1 542 ? 40.475 -15.985 -2.188 1.00 82.56 542 MET A N 1
ATOM 4236 C CA . MET A 1 542 ? 40.649 -15.506 -3.557 1.00 82.56 542 MET A CA 1
ATOM 4237 C C . MET A 1 542 ? 39.323 -14.960 -4.079 1.00 82.56 542 MET A C 1
ATOM 4239 O O . MET A 1 542 ? 38.281 -15.574 -3.868 1.00 82.56 542 MET A O 1
ATOM 4243 N N . VAL A 1 543 ? 39.361 -13.836 -4.793 1.00 82.44 543 VAL A N 1
ATOM 4244 C CA . VAL A 1 543 ? 38.193 -13.245 -5.461 1.00 82.44 543 VAL A CA 1
ATOM 4245 C C . VAL A 1 543 ? 38.504 -13.055 -6.942 1.00 82.44 543 VAL A C 1
ATOM 4247 O O . VAL A 1 543 ? 39.576 -12.579 -7.303 1.00 82.44 543 VAL A O 1
ATOM 4250 N N . CYS A 1 544 ? 37.582 -13.451 -7.815 1.00 84.00 544 CYS A N 1
ATOM 4251 C CA . CYS A 1 544 ? 37.693 -13.330 -9.264 1.00 84.00 544 CYS A CA 1
ATOM 4252 C C . CYS A 1 544 ? 36.519 -12.535 -9.823 1.00 84.00 544 CYS A C 1
ATOM 4254 O O . CYS A 1 544 ? 35.383 -13.012 -9.838 1.00 84.00 544 CYS A O 1
ATOM 4256 N N . ILE A 1 545 ? 36.817 -11.334 -10.308 1.00 86.88 545 ILE A N 1
ATOM 4257 C CA . ILE A 1 545 ? 35.858 -10.384 -10.869 1.00 86.88 545 ILE A CA 1
ATOM 4258 C C . ILE A 1 545 ? 35.931 -10.478 -12.394 1.00 86.88 545 ILE A C 1
ATOM 4260 O O . ILE A 1 545 ? 37.023 -10.449 -12.953 1.00 86.88 545 ILE A O 1
ATOM 4264 N N . HIS A 1 546 ? 34.787 -10.565 -13.070 1.00 88.31 546 HIS A N 1
ATOM 4265 C CA . HIS A 1 546 ? 34.695 -10.450 -14.530 1.00 88.31 546 HIS A CA 1
ATOM 4266 C C . HIS A 1 546 ? 33.640 -9.407 -14.898 1.00 88.31 546 HIS A C 1
ATOM 4268 O O . HIS A 1 546 ? 32.530 -9.452 -14.365 1.00 88.31 546 HIS A O 1
ATOM 4274 N N . VAL A 1 547 ? 33.984 -8.496 -15.808 1.00 89.12 547 VAL A N 1
ATOM 4275 C CA . VAL A 1 547 ? 33.107 -7.420 -16.297 1.00 89.12 547 VAL A CA 1
ATOM 4276 C C . VAL A 1 547 ? 32.519 -7.821 -17.651 1.00 89.12 547 VAL A C 1
ATOM 4278 O O . VAL A 1 547 ? 33.237 -8.311 -18.523 1.00 89.12 547 VAL A O 1
ATOM 4281 N N . TRP A 1 548 ? 31.215 -7.634 -17.839 1.00 91.69 548 TRP A N 1
ATOM 4282 C CA . TRP A 1 548 ? 30.438 -8.134 -18.974 1.00 91.69 548 TRP A CA 1
ATOM 4283 C C . TRP A 1 548 ? 29.704 -7.007 -19.701 1.00 91.69 548 TRP A C 1
ATOM 4285 O O . TRP A 1 548 ? 28.996 -6.217 -19.081 1.00 91.69 548 TRP A O 1
ATOM 4295 N N . LYS A 1 549 ? 29.773 -7.013 -21.039 1.00 87.75 549 LYS A N 1
ATOM 4296 C CA . LYS A 1 549 ? 29.066 -6.067 -21.925 1.00 87.75 549 LYS A CA 1
ATOM 4297 C C . LYS A 1 549 ? 27.544 -6.072 -21.752 1.00 87.75 549 LYS A C 1
ATOM 4299 O O . LYS A 1 549 ? 26.890 -5.102 -22.116 1.00 87.75 549 LYS A O 1
ATOM 4304 N N . SER A 1 550 ? 26.958 -7.178 -21.289 1.00 89.56 550 SER A N 1
ATOM 4305 C CA . SER A 1 550 ? 25.532 -7.251 -20.971 1.00 89.56 550 SER A CA 1
ATOM 4306 C C . SER A 1 550 ? 25.208 -8.423 -20.045 1.00 89.56 550 SER A C 1
ATOM 4308 O O . SER A 1 550 ? 25.951 -9.404 -19.950 1.00 89.56 550 SER A O 1
ATOM 4310 N N . LEU A 1 551 ? 24.034 -8.344 -19.417 1.00 87.94 551 LEU A N 1
ATOM 4311 C CA . LEU A 1 551 ? 23.488 -9.406 -18.570 1.00 87.94 551 LEU A CA 1
ATOM 4312 C C . LEU A 1 551 ? 23.180 -10.686 -19.368 1.00 87.94 551 LEU A C 1
ATOM 4314 O O . LEU A 1 551 ? 23.287 -11.786 -18.832 1.00 87.94 551 LEU A O 1
ATOM 4318 N N . HIS A 1 552 ? 22.868 -10.546 -20.662 1.00 89.12 552 HIS A N 1
ATOM 4319 C CA . HIS A 1 552 ? 22.653 -11.673 -21.568 1.00 89.12 552 HIS A CA 1
ATOM 4320 C C . HIS A 1 552 ? 23.942 -12.473 -21.798 1.00 89.12 552 HIS A C 1
ATOM 4322 O O . HIS A 1 552 ? 23.914 -13.692 -21.664 1.00 89.12 552 HIS A O 1
ATOM 4328 N N . PHE A 1 553 ? 25.079 -11.815 -22.068 1.00 90.19 553 PHE A N 1
ATOM 4329 C CA . PHE A 1 553 ? 26.367 -12.517 -22.187 1.00 90.19 553 PHE A CA 1
ATOM 4330 C C . PHE A 1 553 ? 26.755 -13.212 -20.877 1.00 90.19 553 PHE A C 1
ATOM 4332 O O . PHE A 1 553 ? 27.185 -14.363 -20.903 1.00 90.19 553 PHE A O 1
ATOM 4339 N N . CYS A 1 554 ? 26.532 -12.544 -19.740 1.00 88.56 554 CYS A N 1
ATOM 4340 C CA . CYS A 1 554 ? 26.802 -13.098 -18.416 1.00 88.56 554 CYS A CA 1
ATOM 4341 C C . CYS A 1 554 ? 26.004 -14.396 -18.168 1.00 88.56 554 CYS A C 1
ATOM 4343 O O . CYS A 1 554 ? 26.604 -15.459 -18.013 1.00 88.56 554 CYS A O 1
ATOM 4345 N N . TYR A 1 555 ? 24.664 -14.362 -18.231 1.00 86.25 555 TYR A N 1
ATOM 4346 C CA . TYR A 1 555 ? 23.845 -15.569 -18.033 1.00 86.25 555 TYR A CA 1
ATOM 4347 C C . TYR A 1 555 ? 24.028 -16.623 -19.126 1.00 86.25 555 TYR A C 1
ATOM 4349 O O . TYR A 1 555 ? 24.049 -17.809 -18.805 1.00 86.25 555 TYR A O 1
ATOM 4357 N N . SER A 1 556 ? 24.218 -16.232 -20.390 1.00 85.94 556 SER A N 1
ATOM 4358 C CA . SER A 1 556 ? 24.497 -17.188 -21.469 1.00 85.94 556 SER A CA 1
ATOM 4359 C C . SER A 1 556 ? 25.788 -17.967 -21.201 1.00 85.94 556 SER A C 1
ATOM 4361 O O . SER A 1 556 ? 25.808 -19.189 -21.350 1.00 85.94 556 SER A O 1
ATOM 4363 N N . TRP A 1 557 ? 26.843 -17.309 -20.708 1.00 83.81 557 TRP A N 1
ATOM 4364 C CA . TRP A 1 557 ? 28.061 -18.005 -20.297 1.00 83.81 557 TRP A CA 1
ATOM 4365 C C . TRP A 1 557 ? 27.839 -18.907 -19.076 1.00 83.81 557 TRP A C 1
ATOM 4367 O O . TRP A 1 557 ? 28.294 -20.047 -19.080 1.00 83.81 557 TRP A O 1
ATOM 4377 N N . ILE A 1 558 ? 27.141 -18.440 -18.037 1.00 80.44 558 ILE A N 1
ATOM 4378 C CA . ILE A 1 558 ? 26.916 -19.217 -16.802 1.00 80.44 558 ILE A CA 1
ATOM 4379 C C . ILE A 1 558 ? 26.087 -20.478 -17.071 1.00 80.44 558 ILE A C 1
ATOM 4381 O O . ILE A 1 558 ? 26.435 -21.551 -16.591 1.00 80.44 558 ILE A O 1
ATOM 4385 N N . LEU A 1 559 ? 25.007 -20.362 -17.846 1.00 81.56 559 LEU A N 1
ATOM 4386 C CA . LEU A 1 559 ? 24.076 -21.465 -18.097 1.00 81.56 559 LEU A CA 1
ATOM 4387 C C . LEU A 1 559 ? 24.636 -22.500 -19.085 1.00 81.56 559 LEU A C 1
ATOM 4389 O O . LEU A 1 559 ? 24.326 -23.681 -18.962 1.00 81.56 559 LEU A O 1
ATOM 4393 N N . ASN A 1 560 ? 25.478 -22.080 -20.038 1.00 78.50 560 ASN A N 1
ATOM 4394 C CA . ASN A 1 560 ? 26.091 -22.984 -21.020 1.00 78.50 560 ASN A CA 1
ATOM 4395 C C . ASN A 1 560 ? 27.490 -23.491 -20.615 1.00 78.50 560 ASN A C 1
ATOM 4397 O O . ASN A 1 560 ? 27.991 -24.436 -21.227 1.00 78.50 560 ASN A O 1
ATOM 4401 N N . SER A 1 561 ? 28.141 -22.902 -19.602 1.00 68.69 561 SER A N 1
ATOM 4402 C CA . SER A 1 561 ? 29.421 -23.390 -19.071 1.00 68.69 561 SER A CA 1
ATOM 4403 C C . SER A 1 561 ? 29.256 -23.978 -17.668 1.00 68.69 561 SER A C 1
ATOM 4405 O O . SER A 1 561 ? 29.089 -23.270 -16.682 1.00 68.69 561 SER A O 1
ATOM 4407 N N . ASP A 1 562 ? 29.378 -25.303 -17.568 1.00 65.94 562 ASP A N 1
ATOM 4408 C CA . ASP A 1 562 ? 29.424 -26.033 -16.296 1.00 65.94 562 ASP A CA 1
ATOM 4409 C C . ASP A 1 562 ? 30.740 -25.720 -15.559 1.00 65.94 562 ASP A C 1
ATOM 4411 O O . ASP A 1 562 ? 31.723 -26.461 -15.648 1.00 65.94 562 ASP A O 1
ATOM 4415 N N . GLN A 1 563 ? 30.787 -24.553 -14.900 1.00 65.38 563 GLN A N 1
ATOM 4416 C CA . GLN A 1 563 ? 32.009 -24.002 -14.302 1.00 65.38 563 GLN A CA 1
ATOM 4417 C C . GLN A 1 563 ? 32.614 -24.957 -13.278 1.00 65.38 563 GLN A C 1
ATOM 4419 O O . GLN A 1 563 ? 33.827 -25.157 -13.253 1.00 65.38 563 GLN A O 1
ATOM 4424 N N . ARG A 1 564 ? 31.764 -25.629 -12.496 1.00 65.88 564 ARG A N 1
ATOM 4425 C CA . ARG A 1 564 ? 32.198 -26.601 -11.494 1.00 65.88 564 ARG A CA 1
ATOM 4426 C C . ARG A 1 564 ? 32.948 -27.759 -12.155 1.00 65.88 564 ARG A C 1
ATOM 4428 O O . ARG A 1 564 ? 34.081 -28.039 -11.774 1.00 65.88 564 ARG A O 1
ATOM 4435 N N . LYS A 1 565 ? 32.386 -28.374 -13.197 1.00 69.56 565 LYS A N 1
ATOM 4436 C CA . LYS A 1 565 ? 32.966 -29.555 -13.861 1.00 69.56 565 LYS A CA 1
ATOM 4437 C C . LYS A 1 565 ? 34.322 -29.322 -14.533 1.00 69.56 565 LYS A C 1
ATOM 4439 O O . LYS A 1 565 ? 35.078 -30.280 -14.664 1.00 69.56 565 LYS A O 1
ATOM 4444 N N . TRP A 1 566 ? 34.659 -28.094 -14.945 1.00 68.19 566 TRP A N 1
ATOM 4445 C CA . TRP A 1 566 ? 35.994 -27.783 -15.490 1.00 68.19 566 TRP A CA 1
ATOM 4446 C C . TRP A 1 566 ? 36.934 -27.036 -14.537 1.00 68.19 566 TRP A C 1
ATOM 4448 O O . TRP A 1 566 ? 38.127 -26.972 -14.834 1.00 68.19 566 TRP A O 1
ATOM 4458 N N . MET A 1 567 ? 36.454 -26.509 -13.405 1.00 70.12 567 MET A N 1
ATOM 4459 C CA . MET A 1 567 ? 37.316 -25.961 -12.347 1.00 70.12 567 MET A CA 1
ATOM 4460 C C . MET A 1 567 ? 37.774 -27.030 -11.349 1.00 70.12 567 MET A C 1
ATOM 4462 O O . MET A 1 567 ? 38.950 -27.035 -10.988 1.00 70.12 567 MET A O 1
ATOM 4466 N N . MET A 1 568 ? 36.891 -27.948 -10.931 1.00 71.38 568 MET A N 1
ATOM 4467 C CA . MET A 1 568 ? 37.194 -28.935 -9.880 1.00 71.38 568 MET A CA 1
ATOM 4468 C C . MET A 1 568 ? 38.475 -29.756 -10.141 1.00 71.38 568 MET A C 1
ATOM 4470 O O . MET A 1 568 ? 39.304 -29.776 -9.236 1.00 71.38 568 MET A O 1
ATOM 4474 N N . PRO A 1 569 ? 38.773 -30.283 -11.350 1.00 76.38 569 PRO A N 1
ATOM 4475 C CA . PRO A 1 569 ? 39.990 -31.083 -11.570 1.00 76.38 569 PRO A CA 1
ATOM 4476 C C . PRO A 1 569 ? 41.322 -30.346 -11.333 1.00 76.38 569 PRO A C 1
ATOM 4478 O O . PRO A 1 569 ? 42.364 -30.977 -11.184 1.00 76.38 569 PRO A O 1
ATOM 4481 N N . TYR A 1 570 ? 41.310 -29.009 -11.303 1.00 71.50 570 TYR A N 1
ATOM 4482 C CA . TYR A 1 570 ? 42.476 -28.177 -10.973 1.00 71.50 570 TYR A CA 1
ATOM 4483 C C . TYR A 1 570 ? 42.486 -27.710 -9.509 1.00 71.50 570 TYR A C 1
ATOM 4485 O O . TYR A 1 570 ? 43.496 -27.184 -9.034 1.00 71.50 570 TYR A O 1
ATOM 4493 N N . LEU A 1 571 ? 41.359 -27.865 -8.808 1.00 74.75 571 LEU A N 1
ATOM 4494 C CA . LEU A 1 571 ? 41.097 -27.310 -7.482 1.00 74.75 571 LEU A CA 1
ATOM 4495 C C . LEU A 1 571 ? 40.796 -28.368 -6.403 1.00 74.75 571 LEU A C 1
ATOM 4497 O O . LEU A 1 571 ? 40.846 -28.037 -5.226 1.00 74.75 571 LEU A O 1
ATOM 4501 N N . GLU A 1 572 ? 40.567 -29.632 -6.773 1.00 72.44 572 GLU A N 1
ATOM 4502 C CA . GLU A 1 572 ? 40.293 -30.777 -5.880 1.00 72.44 572 GLU A CA 1
ATOM 4503 C C . GLU A 1 572 ? 41.339 -30.977 -4.771 1.00 72.44 572 GLU A C 1
ATOM 4505 O O . GLU A 1 572 ? 41.020 -31.511 -3.712 1.00 72.44 572 GLU A O 1
ATOM 4510 N N . ARG A 1 573 ? 42.579 -30.509 -4.978 1.00 73.31 573 ARG A N 1
ATOM 4511 C CA . ARG A 1 573 ? 43.649 -30.540 -3.965 1.00 73.31 573 ARG A CA 1
ATOM 4512 C C . ARG A 1 573 ? 43.503 -29.500 -2.843 1.00 73.31 573 ARG A C 1
ATOM 4514 O O . ARG A 1 573 ? 44.294 -29.525 -1.908 1.00 73.31 573 ARG A O 1
ATOM 4521 N N . PHE A 1 574 ? 42.540 -28.583 -2.936 1.00 72.69 574 PHE A N 1
ATOM 4522 C CA . PHE A 1 574 ? 42.309 -27.516 -1.964 1.00 72.69 574 PHE A CA 1
ATOM 4523 C C . PHE A 1 574 ? 40.918 -27.656 -1.327 1.00 72.69 574 PHE A C 1
ATOM 4525 O O . PHE A 1 574 ? 39.914 -27.828 -2.018 1.00 72.69 574 PHE A O 1
ATOM 4532 N N . SER A 1 575 ? 40.831 -27.498 -0.005 1.00 72.31 575 SER A N 1
ATOM 4533 C CA . SER A 1 575 ? 39.557 -27.505 0.728 1.00 72.31 575 SER A CA 1
ATOM 4534 C C . SER A 1 575 ? 38.840 -26.152 0.595 1.00 72.31 575 SER A C 1
ATOM 4536 O O . SER A 1 575 ? 38.907 -25.320 1.502 1.00 72.31 575 SER A O 1
ATOM 4538 N N . ILE A 1 576 ? 38.191 -25.919 -0.553 1.00 73.31 576 ILE A N 1
ATOM 4539 C CA . ILE A 1 576 ? 37.581 -24.629 -0.922 1.00 73.31 576 ILE A CA 1
ATOM 4540 C C . ILE A 1 576 ? 36.062 -24.603 -0.690 1.00 73.31 576 ILE A C 1
ATOM 4542 O O . ILE A 1 576 ? 35.326 -25.422 -1.241 1.00 73.31 576 ILE A O 1
ATOM 4546 N N . GLU A 1 577 ? 35.576 -23.561 -0.013 1.00 75.06 577 GLU A N 1
ATOM 4547 C CA . GLU A 1 577 ? 34.193 -23.089 -0.154 1.00 75.06 577 GLU A CA 1
ATOM 4548 C C . GLU A 1 577 ? 34.120 -22.056 -1.297 1.00 75.06 577 GLU A C 1
ATOM 4550 O O . GLU A 1 577 ? 34.791 -21.022 -1.244 1.00 75.06 577 GLU A O 1
ATOM 4555 N N . MET A 1 578 ? 33.324 -22.328 -2.340 1.00 71.44 578 MET A N 1
ATOM 4556 C CA . MET A 1 578 ? 33.085 -21.397 -3.455 1.00 71.44 578 MET A CA 1
ATOM 4557 C C . MET A 1 578 ? 31.723 -20.707 -3.328 1.00 71.44 578 MET A C 1
ATOM 4559 O O . MET A 1 578 ? 30.707 -21.367 -3.111 1.00 71.44 578 MET A O 1
ATOM 4563 N N . LYS A 1 579 ? 31.700 -19.389 -3.536 1.00 76.06 579 LYS A N 1
ATOM 4564 C CA . LYS A 1 579 ? 30.504 -18.534 -3.578 1.00 76.06 579 LYS A CA 1
ATOM 4565 C C . LYS A 1 579 ? 30.499 -17.713 -4.863 1.00 76.06 579 LYS A C 1
ATOM 4567 O O . LYS A 1 579 ? 31.557 -17.302 -5.338 1.00 76.06 579 LYS A O 1
ATOM 4572 N N . TYR A 1 580 ? 29.316 -17.484 -5.423 1.00 78.06 580 TYR A N 1
ATOM 4573 C CA . TYR A 1 580 ? 29.142 -16.801 -6.700 1.00 78.06 580 TYR A CA 1
ATOM 4574 C C . TYR A 1 580 ? 27.953 -15.846 -6.655 1.00 78.06 580 TYR A C 1
ATOM 4576 O O . TYR A 1 580 ? 26.871 -16.242 -6.230 1.00 78.06 580 TYR A O 1
ATOM 4584 N N . ASP A 1 581 ? 28.156 -14.621 -7.133 1.00 81.00 581 ASP A N 1
ATOM 4585 C CA . ASP A 1 581 ? 27.124 -13.588 -7.220 1.00 81.00 581 ASP A CA 1
ATOM 4586 C C . ASP A 1 581 ? 27.297 -12.750 -8.500 1.00 81.00 581 ASP A C 1
ATOM 4588 O O . ASP A 1 581 ? 28.388 -12.663 -9.080 1.00 81.00 581 ASP A O 1
ATOM 4592 N N . ILE A 1 582 ? 26.213 -12.099 -8.927 1.00 86.62 582 ILE A N 1
ATOM 4593 C CA . ILE A 1 582 ? 26.183 -11.220 -10.103 1.00 86.62 582 ILE A CA 1
ATOM 4594 C C . ILE A 1 582 ? 25.660 -9.853 -9.676 1.00 86.62 582 ILE A C 1
ATOM 4596 O O . ILE A 1 582 ? 24.624 -9.751 -9.022 1.00 86.62 582 ILE A O 1
ATOM 4600 N N . PHE A 1 583 ? 26.354 -8.796 -10.081 1.00 86.88 583 PHE A N 1
ATOM 4601 C CA . PHE A 1 583 ? 26.097 -7.416 -9.697 1.00 86.88 583 PHE A CA 1
ATOM 4602 C C . PHE A 1 583 ? 25.897 -6.520 -10.917 1.00 86.88 583 PHE A C 1
ATOM 4604 O O . PHE A 1 583 ? 26.399 -6.793 -12.009 1.00 86.88 583 PHE A O 1
ATOM 4611 N N . ARG A 1 584 ? 25.229 -5.388 -10.695 1.00 88.62 584 ARG A N 1
ATOM 4612 C CA . ARG A 1 584 ? 25.313 -4.206 -11.554 1.00 88.62 584 ARG A CA 1
ATOM 4613 C C . ARG A 1 584 ? 26.137 -3.123 -10.854 1.00 88.62 584 ARG A C 1
ATOM 4615 O O . ARG A 1 584 ? 25.979 -2.911 -9.650 1.00 88.62 584 ARG A O 1
ATOM 4622 N N . VAL A 1 585 ? 26.971 -2.409 -11.607 1.00 85.81 585 VAL A N 1
ATOM 4623 C CA . VAL A 1 585 ? 27.630 -1.178 -11.148 1.00 85.81 585 VAL A CA 1
ATOM 4624 C C . VAL A 1 585 ? 26.593 -0.057 -11.061 1.00 85.81 585 VAL A C 1
ATOM 4626 O O . VAL A 1 585 ? 25.978 0.293 -12.067 1.00 85.81 585 VAL A O 1
ATOM 4629 N N . VAL A 1 586 ? 26.386 0.507 -9.868 1.00 86.62 586 VAL A N 1
ATOM 4630 C CA . VAL A 1 586 ? 25.369 1.554 -9.610 1.00 86.62 586 VAL A CA 1
ATOM 4631 C C . VAL A 1 586 ? 25.958 2.937 -9.310 1.00 86.62 586 VAL A C 1
ATOM 4633 O O . VAL A 1 586 ? 25.215 3.909 -9.170 1.00 86.62 586 VAL A O 1
ATOM 4636 N N . TYR A 1 587 ? 27.284 3.032 -9.201 1.00 85.06 587 TYR A N 1
ATOM 4637 C CA . TYR A 1 587 ? 28.034 4.280 -9.058 1.00 85.06 587 TYR A CA 1
ATOM 4638 C C . TYR A 1 587 ? 29.520 4.038 -9.334 1.00 85.06 587 TYR A C 1
ATOM 4640 O O . TYR A 1 587 ? 30.071 3.070 -8.809 1.00 85.06 587 TYR A O 1
ATOM 4648 N N . VAL A 1 588 ? 30.162 4.948 -10.069 1.00 81.31 588 VAL A N 1
ATOM 4649 C CA . VAL A 1 588 ? 31.621 5.061 -10.216 1.00 81.31 588 VAL A CA 1
ATOM 4650 C C . VAL A 1 588 ? 32.023 6.495 -9.863 1.00 81.31 588 VAL A C 1
ATOM 4652 O O . VAL A 1 588 ? 31.411 7.448 -10.343 1.00 81.31 588 VAL A O 1
ATOM 4655 N N . SER A 1 589 ? 33.057 6.682 -9.040 1.00 71.50 589 SER A N 1
ATOM 4656 C CA . SER A 1 589 ? 33.637 8.011 -8.818 1.00 71.50 589 SER A CA 1
ATOM 4657 C C . SER A 1 589 ? 34.615 8.349 -9.952 1.00 71.50 589 SER A C 1
ATOM 4659 O O . SER A 1 589 ? 35.722 7.810 -9.978 1.00 71.50 589 SER A O 1
ATOM 4661 N N . GLY A 1 590 ? 34.229 9.232 -10.875 1.00 62.84 590 GLY A N 1
ATOM 4662 C CA . GLY A 1 590 ? 35.125 9.695 -11.947 1.00 62.84 590 GLY A CA 1
ATOM 4663 C C . GLY A 1 590 ? 34.445 10.196 -13.223 1.00 62.84 590 GLY A C 1
ATOM 4664 O O . GLY A 1 590 ? 35.082 10.930 -13.975 1.00 62.84 590 GLY A O 1
ATOM 4665 N N . ASP A 1 591 ? 33.163 9.872 -13.435 1.00 46.38 591 ASP A N 1
ATOM 4666 C CA . ASP A 1 591 ? 32.384 10.119 -14.670 1.00 46.38 591 ASP A CA 1
ATOM 4667 C C . ASP A 1 591 ? 32.083 11.620 -14.973 1.00 46.38 591 ASP A C 1
ATOM 4669 O O . ASP A 1 591 ? 31.044 11.953 -15.536 1.00 46.38 591 ASP A O 1
ATOM 4673 N N . ASN A 1 592 ? 32.965 12.550 -14.583 1.00 36.88 592 ASN A N 1
ATOM 4674 C CA . ASN A 1 592 ? 32.840 13.996 -14.823 1.00 36.88 592 ASN A CA 1
ATOM 4675 C C . ASN A 1 592 ? 34.188 14.714 -15.089 1.00 36.88 592 ASN A C 1
ATOM 4677 O O . ASN A 1 592 ? 34.266 15.937 -14.982 1.00 36.88 592 ASN A O 1
ATOM 4681 N N . VAL A 1 593 ? 35.255 13.979 -15.440 1.00 33.56 593 VAL A N 1
ATOM 4682 C CA . VAL A 1 593 ? 36.523 14.564 -15.922 1.00 33.56 593 VAL A CA 1
ATOM 4683 C C . VAL A 1 593 ? 36.675 14.307 -17.420 1.00 33.56 593 VAL A C 1
ATOM 4685 O O . VAL A 1 593 ? 37.111 13.239 -17.843 1.00 33.56 593 VAL A O 1
ATOM 4688 N N . VAL A 1 594 ? 36.339 15.318 -18.222 1.00 31.00 594 VAL A N 1
ATOM 4689 C CA . VAL A 1 594 ? 36.835 15.432 -19.600 1.00 31.00 594 VAL A CA 1
ATOM 4690 C C . VAL A 1 594 ? 38.298 15.881 -19.535 1.00 31.00 594 VAL A C 1
ATOM 4692 O O . VAL A 1 594 ? 38.616 16.811 -18.800 1.00 31.00 594 VAL A O 1
ATOM 4695 N N . ASP A 1 595 ? 39.166 15.210 -20.293 1.00 29.02 595 ASP A N 1
ATOM 4696 C CA . ASP A 1 595 ? 40.574 15.544 -20.544 1.00 29.02 595 ASP A CA 1
ATOM 4697 C C . ASP A 1 595 ? 41.417 16.025 -19.349 1.00 29.02 595 ASP A C 1
ATOM 4699 O O . ASP A 1 595 ? 41.789 17.197 -19.245 1.00 29.02 595 ASP A O 1
ATOM 4703 N N . LEU A 1 596 ? 41.921 15.070 -18.560 1.00 27.22 596 LEU A N 1
ATOM 4704 C CA . LEU A 1 596 ? 43.292 15.202 -18.062 1.00 27.22 596 LEU A CA 1
ATOM 4705 C C . LEU A 1 596 ? 44.254 14.628 -19.107 1.00 27.22 596 LEU A C 1
ATOM 4707 O O . LEU A 1 596 ? 44.526 13.429 -19.160 1.00 27.22 596 LEU A O 1
ATOM 4711 N N . ASN A 1 597 ? 44.734 15.528 -19.969 1.00 24.16 597 ASN A N 1
ATOM 4712 C CA . ASN A 1 597 ? 45.796 15.261 -20.934 1.00 24.16 597 ASN A CA 1
ATOM 4713 C C . ASN A 1 597 ? 47.045 14.672 -20.261 1.00 24.16 597 ASN A C 1
ATOM 4715 O O . ASN A 1 597 ? 47.300 14.888 -19.076 1.00 24.16 597 ASN A O 1
ATOM 4719 N N . CYS A 1 598 ? 47.860 13.979 -21.058 1.00 29.20 598 CYS A N 1
ATOM 4720 C CA . CYS A 1 598 ? 49.153 13.440 -20.644 1.00 29.20 598 CYS A CA 1
ATOM 4721 C C . CYS A 1 598 ? 50.026 14.510 -19.959 1.00 29.20 598 CYS A C 1
ATOM 4723 O O . CYS A 1 598 ? 50.590 15.378 -20.627 1.00 29.20 598 CYS A O 1
ATOM 4725 N N . ILE A 1 599 ? 50.185 14.408 -18.637 1.00 25.72 599 ILE A N 1
ATOM 4726 C CA . ILE A 1 599 ? 51.298 15.032 -17.921 1.00 25.72 599 ILE A CA 1
ATOM 4727 C C . ILE A 1 599 ? 52.404 13.983 -17.835 1.00 25.72 599 ILE A C 1
ATOM 4729 O O . ILE A 1 599 ? 52.253 12.928 -17.221 1.00 25.72 599 ILE A O 1
ATOM 4733 N N . SER A 1 600 ? 53.507 14.269 -18.518 1.00 24.09 600 SER A N 1
ATOM 4734 C CA . SER A 1 600 ? 54.661 13.384 -18.646 1.00 24.09 600 SER A CA 1
ATOM 4735 C C . SER A 1 600 ? 55.374 13.126 -17.319 1.00 24.09 600 SER A C 1
ATOM 4737 O O . SER A 1 600 ? 55.365 13.960 -16.414 1.00 24.09 600 SER A O 1
ATOM 4739 N N . THR A 1 601 ? 56.129 12.028 -17.261 1.00 30.73 601 THR A N 1
ATOM 4740 C CA . THR A 1 601 ? 57.153 11.758 -16.242 1.00 30.73 601 THR A CA 1
ATOM 4741 C C . THR A 1 601 ? 58.277 12.806 -16.262 1.00 30.73 601 THR A C 1
ATOM 4743 O O . THR A 1 601 ? 59.343 12.538 -16.809 1.00 30.73 601 THR A O 1
ATOM 4746 N N . HIS A 1 602 ? 58.046 13.996 -15.691 1.00 29.23 602 HIS A N 1
ATOM 4747 C CA . HIS A 1 602 ? 59.080 15.014 -15.448 1.00 29.23 602 HIS A CA 1
ATOM 4748 C C . HIS A 1 602 ? 58.627 16.147 -14.490 1.00 29.23 602 HIS A C 1
ATOM 4750 O O . HIS A 1 602 ? 58.589 17.297 -14.907 1.00 29.23 602 HIS A O 1
ATOM 4756 N N . GLN A 1 603 ? 58.301 15.857 -13.213 1.00 29.91 603 GLN A N 1
ATOM 4757 C CA . GLN A 1 603 ? 58.330 16.856 -12.105 1.00 29.91 603 GLN A CA 1
ATOM 4758 C C . GLN A 1 603 ? 58.110 16.269 -10.681 1.00 29.91 603 GLN A C 1
ATOM 4760 O O . GLN A 1 603 ? 57.296 16.755 -9.907 1.00 29.91 603 GLN A O 1
ATOM 4765 N N . MET A 1 604 ? 58.866 15.232 -10.292 1.00 27.08 604 MET A N 1
ATOM 4766 C CA . MET A 1 604 ? 59.004 14.817 -8.874 1.00 27.08 604 MET A CA 1
ATOM 4767 C C . MET A 1 604 ? 60.448 14.399 -8.531 1.00 27.08 604 MET A C 1
ATOM 4769 O O . MET A 1 604 ? 60.694 13.353 -7.941 1.00 27.08 604 MET A O 1
ATOM 4773 N N . LEU A 1 605 ? 61.420 15.227 -8.929 1.00 30.12 605 LEU A N 1
ATOM 4774 C CA . LEU A 1 605 ? 62.838 15.081 -8.561 1.00 30.12 605 LEU A CA 1
ATOM 4775 C C . LEU A 1 605 ? 63.460 16.401 -8.061 1.00 30.12 605 LEU A C 1
ATOM 4777 O O . LEU A 1 605 ? 64.660 16.613 -8.172 1.00 30.12 605 LEU A O 1
ATOM 4781 N N . GLU A 1 606 ? 62.640 17.265 -7.462 1.00 29.38 606 GLU A N 1
ATOM 4782 C CA . GLU A 1 606 ? 63.053 18.514 -6.807 1.00 29.38 606 GLU A CA 1
ATOM 4783 C C . GLU A 1 606 ? 62.167 18.745 -5.571 1.00 29.38 606 GLU A C 1
ATOM 4785 O O . GLU A 1 606 ? 61.073 19.291 -5.687 1.00 29.38 606 GLU A O 1
ATOM 4790 N N . ASN A 1 607 ? 62.609 18.221 -4.413 1.00 28.09 607 ASN A N 1
ATOM 4791 C CA . ASN A 1 607 ? 62.341 18.716 -3.040 1.00 28.09 607 ASN A CA 1
ATOM 4792 C C . ASN A 1 607 ? 62.798 17.761 -1.908 1.00 28.09 607 ASN A C 1
ATOM 4794 O O . ASN A 1 607 ? 62.639 18.094 -0.737 1.00 28.09 607 ASN A O 1
ATOM 4798 N N . GLU A 1 608 ? 63.458 16.632 -2.202 1.00 27.44 608 GLU A N 1
ATOM 4799 C CA . GLU A 1 608 ? 64.244 15.892 -1.196 1.00 27.44 608 GLU A CA 1
ATOM 4800 C C . GLU A 1 608 ? 65.757 16.038 -1.416 1.00 27.44 608 GLU A C 1
ATOM 4802 O O . GLU A 1 608 ? 66.392 15.166 -2.013 1.00 27.44 608 GLU A O 1
ATOM 4807 N N . LYS A 1 609 ? 66.324 17.136 -0.888 1.00 27.05 609 LYS A N 1
ATOM 4808 C CA . LYS A 1 609 ? 67.584 17.207 -0.107 1.00 27.05 609 LYS A CA 1
ATOM 4809 C C . LYS A 1 609 ? 68.196 18.606 -0.166 1.00 27.05 609 LYS A C 1
ATOM 4811 O O . LYS A 1 609 ? 68.960 18.912 -1.073 1.00 27.05 609 LYS A O 1
ATOM 4816 N N . GLU A 1 610 ? 68.039 19.364 0.915 1.00 25.58 610 GLU A N 1
ATOM 4817 C CA . GLU A 1 610 ? 69.146 20.208 1.368 1.00 25.58 610 GLU A CA 1
ATOM 4818 C C . GLU A 1 610 ? 69.324 20.105 2.888 1.00 25.58 610 GLU A C 1
ATOM 4820 O O . GLU A 1 610 ? 68.826 20.901 3.678 1.00 25.58 610 GLU A O 1
ATOM 4825 N N . SER A 1 611 ? 70.064 19.074 3.306 1.00 24.31 611 SER A N 1
ATOM 4826 C CA . SER A 1 611 ? 70.678 19.038 4.631 1.00 24.31 611 SER A CA 1
ATOM 4827 C C . SER A 1 611 ? 72.126 18.563 4.539 1.00 24.31 611 SER A C 1
ATOM 4829 O O . SER A 1 611 ? 72.428 17.375 4.423 1.00 24.31 611 SER A O 1
ATOM 4831 N N . SER A 1 612 ? 73.013 19.545 4.692 1.00 26.34 612 SER A N 1
ATOM 4832 C CA . SER A 1 612 ? 74.440 19.433 5.001 1.00 26.34 612 SER A CA 1
ATOM 4833 C C . SER A 1 612 ? 75.447 19.168 3.861 1.00 26.34 612 SER A C 1
ATOM 4835 O O . SER A 1 612 ? 75.296 18.292 3.019 1.00 26.34 612 SER A O 1
ATOM 4837 N N . ARG A 1 613 ? 76.573 19.892 3.999 1.00 27.91 613 ARG A N 1
ATOM 4838 C CA . ARG A 1 613 ? 77.921 19.661 3.432 1.00 27.91 613 ARG A CA 1
ATOM 4839 C C . ARG A 1 613 ? 78.172 20.049 1.968 1.00 27.91 613 ARG A C 1
ATOM 4841 O O . ARG A 1 613 ? 78.276 19.212 1.083 1.00 27.91 613 ARG A O 1
ATOM 4848 N N . LYS A 1 614 ? 78.484 21.347 1.816 1.00 27.61 614 LYS A N 1
ATOM 4849 C CA . LYS A 1 614 ? 79.719 21.875 1.186 1.00 27.61 614 LYS A CA 1
ATOM 4850 C C . LYS A 1 614 ? 80.432 20.883 0.250 1.00 27.61 614 LYS A C 1
ATOM 4852 O O . LYS A 1 614 ? 81.160 20.014 0.727 1.00 27.61 614 LYS A O 1
ATOM 4857 N N . GLY A 1 615 ? 80.259 21.062 -1.056 1.00 25.12 615 GLY A N 1
ATOM 4858 C CA . GLY A 1 615 ? 80.898 20.212 -2.057 1.00 25.12 615 GLY A CA 1
ATOM 4859 C C . GLY A 1 615 ? 82.393 20.480 -2.262 1.00 25.12 615 GLY A C 1
ATOM 4860 O O . GLY A 1 615 ? 82.988 21.375 -1.659 1.00 25.12 615 GLY A O 1
ATOM 4861 N N . GLN A 1 616 ? 82.965 19.737 -3.204 1.00 28.23 616 GLN A N 1
ATOM 4862 C CA . GLN A 1 616 ? 84.193 20.097 -3.902 1.00 28.23 616 GLN A CA 1
ATOM 4863 C C . GLN A 1 616 ? 84.037 19.728 -5.379 1.00 28.23 616 GLN A C 1
ATOM 4865 O O . GLN A 1 616 ? 83.610 18.624 -5.707 1.00 28.23 616 GLN A O 1
ATOM 4870 N N . VAL A 1 617 ? 84.367 20.670 -6.260 1.00 26.23 617 VAL A N 1
ATOM 4871 C CA . VAL A 1 617 ? 84.534 20.421 -7.696 1.00 26.23 617 VAL A CA 1
ATOM 4872 C C . VAL A 1 617 ? 85.960 19.938 -7.919 1.00 26.23 617 VAL A C 1
ATOM 4874 O O . VAL A 1 617 ? 86.882 20.572 -7.411 1.00 26.23 617 VAL A O 1
ATOM 4877 N N . LEU A 1 618 ? 86.145 18.894 -8.729 1.00 25.70 618 LEU A N 1
ATOM 4878 C CA . LEU A 1 618 ? 87.308 18.752 -9.610 1.00 25.70 618 LEU A CA 1
ATOM 4879 C C . LEU A 1 618 ? 87.021 17.732 -10.722 1.00 25.70 618 LEU A C 1
ATOM 4881 O O . LEU A 1 618 ? 86.111 16.915 -10.607 1.00 25.70 618 LEU A O 1
ATOM 4885 N N . GLN A 1 619 ? 87.763 17.844 -11.821 1.00 29.14 619 GLN A N 1
ATOM 4886 C CA . GLN A 1 619 ? 87.553 17.085 -13.054 1.00 29.14 619 GLN A CA 1
ATOM 4887 C C . GLN A 1 619 ? 88.394 15.804 -13.061 1.00 29.14 619 GLN A C 1
ATOM 4889 O O . GLN A 1 619 ? 89.603 15.882 -12.830 1.00 29.14 619 GLN A O 1
ATOM 4894 N N . ASN A 1 620 ? 87.771 14.664 -13.378 1.00 27.92 620 ASN A N 1
ATOM 4895 C CA . ASN A 1 620 ? 88.056 13.832 -14.565 1.00 27.92 620 ASN A CA 1
ATOM 4896 C C . ASN A 1 620 ? 87.295 12.500 -14.499 1.00 27.92 620 ASN A C 1
ATOM 4898 O O . ASN A 1 620 ? 87.363 11.844 -13.438 1.00 27.92 620 ASN A O 1
#

InterPro domains:
  IPR001279 Metallo-beta-lactamase [PF12706] (134-311)
  IPR036866 Ribonuclease Z/Hydroxyacylglutathione hydrolase-like [G3DSA:3.60.15.10] (17-347)
  IPR036866 Ribonuclease Z/Hydroxyacylglutathione hydrolase-like [SSF56281] (21-330)
  IPR055816 Domain of unknown function DUF7392 [PF24118] (471-583)